Protein AF-A0A946PPI5-F1 (afdb_monomer)

Sequence (416 aa):
MLRKIHDLPIPFKLGVMLLPPMIALVMMATQSAQNKRAELIEVEKVVERVSFARLLDAVAHNFAVERGMTAGFIASGGSSNREKLTPQRIVADEKVVVLKRALQEVDTAQFGDEVVQQLQQLSKQLQQRASVRLAVDQLQPKSGAFGYYSQVNSMALKLIEQLAIGVTDSSAAKKLNALVALLWMKERAGQERGALNAVFTNGKISSEKRRAVNRYISDQEIKQEAFYSNATADQRALFLQQMDSKVVGAVLSKRSLLQKREDKIKLLWQLKDLVGYGGLTHNINKYALSGSDQYRKLAEENYQQVTDVLGRFRAIAGITSQELEWIEQIEQVIGQYHQGVQQLATALESGEKGQTPSRVVKVDDSDAIHALSKLGGLTGVDANVINLSLTAALCSCACTDAPQPASVFSCLIAPA

Secondary structure (DSSP, 8-state):
-HHHHHTS-HHHHHHHHHHHHHHHHHHHHHHHHHHHHHHHHHHHHHHHHHHHHHHHHHHHHHHHHHHHHHHHHHHTTTSSSHHHHHHHHHHHHHHHHHHHHHHHHS-GGGG-HHHHHHHHHHHHHHHTHHHHHHHHHTT-TT--HHHHHHHHHHHHHHHHHHHHHT---HHHHHHHHHHHHHHHHHHHHHHHHHHHHHHHHHS---HHHHHHHHHHHHHHHHHHHHHHHHS-HHHHHHHHHHHSSHHHHHHHHHHHHHHHHHHHHHHHHHHHHHHSTTSHHHHHHHHHHH--HHHHHHHHHHHHHHHHHHHHHHTSTT--HHHHHHHHHHHHHHHHHHHHHHHHHHHHHTT-TTS-STTS-----HHHHHHHHHHHSS-SS-TTHHHHHHHHHTTS-----------TTGGGS---

Structure (mmCIF, N/CA/C/O backbone):
data_AF-A0A946PPI5-F1
#
_entry.id   AF-A0A946PPI5-F1
#
loop_
_atom_site.group_PDB
_atom_site.id
_atom_site.type_symbol
_atom_site.label_atom_id
_atom_site.label_alt_id
_atom_site.label_comp_id
_atom_site.label_asym_id
_atom_site.label_entity_id
_atom_site.label_seq_id
_atom_site.pdbx_PDB_ins_code
_atom_site.Cartn_x
_atom_site.Cartn_y
_atom_site.Cartn_z
_atom_site.occupancy
_atom_site.B_iso_or_equiv
_atom_site.auth_seq_id
_atom_site.auth_comp_id
_atom_site.auth_asym_id
_atom_site.auth_atom_id
_atom_site.pdbx_PDB_model_num
ATOM 1 N N . MET A 1 1 ? 50.747 39.994 -47.386 1.00 53.59 1 MET A N 1
ATOM 2 C CA . MET A 1 1 ? 49.978 38.802 -47.819 1.00 53.59 1 MET A CA 1
ATOM 3 C C . MET A 1 1 ? 48.935 39.117 -48.891 1.00 53.59 1 MET A C 1
ATOM 5 O O . MET A 1 1 ? 48.939 38.427 -49.898 1.00 53.59 1 MET A O 1
ATOM 9 N N . LEU A 1 2 ? 48.130 40.181 -48.764 1.00 58.75 2 LEU A N 1
ATOM 10 C CA . LEU A 1 2 ? 47.093 40.548 -49.752 1.00 58.75 2 LEU A CA 1
ATOM 11 C C . LEU A 1 2 ? 47.613 40.791 -51.188 1.00 58.75 2 LEU A C 1
ATOM 13 O O . LEU A 1 2 ? 46.967 40.385 -52.147 1.00 58.75 2 LEU A O 1
ATOM 17 N N . ARG A 1 3 ? 48.821 41.355 -51.351 1.00 58.25 3 ARG A N 1
ATOM 18 C CA . ARG A 1 3 ? 49.438 41.605 -52.673 1.00 58.25 3 ARG A CA 1
ATOM 19 C C . ARG A 1 3 ? 49.774 40.317 -53.447 1.00 58.25 3 ARG A C 1
ATOM 21 O O . ARG A 1 3 ? 49.660 40.303 -54.658 1.00 58.25 3 ARG A O 1
ATOM 28 N N . LYS A 1 4 ? 50.089 39.216 -52.748 1.00 64.38 4 LYS A N 1
ATOM 29 C CA . LYS A 1 4 ? 50.346 37.897 -53.366 1.00 64.38 4 LYS A CA 1
ATOM 30 C C . LYS A 1 4 ? 49.066 37.185 -53.820 1.00 64.38 4 LYS A C 1
ATOM 32 O O . LYS A 1 4 ? 49.138 36.309 -54.669 1.00 64.38 4 LYS A O 1
ATOM 37 N N . ILE A 1 5 ? 47.905 37.553 -53.268 1.00 62.69 5 ILE A N 1
ATOM 38 C CA . ILE A 1 5 ? 46.603 37.006 -53.684 1.00 62.69 5 ILE A CA 1
ATOM 39 C C . ILE A 1 5 ? 46.135 37.670 -54.989 1.00 62.69 5 ILE A C 1
ATOM 41 O O . ILE A 1 5 ? 45.429 37.054 -55.783 1.00 62.69 5 ILE A O 1
ATOM 45 N N . HIS A 1 6 ? 46.569 38.908 -55.243 1.00 66.75 6 HIS A N 1
ATOM 46 C CA . HIS A 1 6 ? 46.213 39.682 -56.430 1.00 66.75 6 HIS A CA 1
ATOM 47 C C . HIS A 1 6 ? 46.815 39.132 -57.737 1.00 66.75 6 HIS A C 1
ATOM 49 O O . HIS A 1 6 ? 46.174 39.247 -58.778 1.00 66.75 6 HIS A O 1
ATOM 55 N N . ASP A 1 7 ? 47.970 38.468 -57.691 1.00 77.75 7 ASP A N 1
ATOM 56 C CA . ASP A 1 7 ? 48.658 37.975 -58.898 1.00 77.75 7 ASP A CA 1
ATOM 57 C C . ASP A 1 7 ? 48.305 36.514 -59.243 1.00 77.75 7 ASP A C 1
ATOM 59 O O . ASP A 1 7 ? 48.835 35.935 -60.189 1.00 77.75 7 ASP A O 1
ATOM 63 N N . LEU A 1 8 ? 47.385 35.903 -58.486 1.00 79.00 8 LEU A N 1
ATOM 64 C CA . LEU A 1 8 ? 46.905 34.546 -58.738 1.00 79.00 8 LEU A CA 1
ATOM 65 C C . LEU A 1 8 ? 45.884 34.522 -59.892 1.00 79.00 8 LEU A C 1
ATOM 67 O O . LEU A 1 8 ? 45.044 35.430 -59.987 1.00 79.00 8 LEU A O 1
ATOM 71 N N . PRO A 1 9 ? 45.895 33.474 -60.740 1.00 83.69 9 PRO A N 1
ATOM 72 C CA . PRO A 1 9 ? 44.884 33.294 -61.774 1.00 83.69 9 PRO A CA 1
ATOM 73 C C . PRO A 1 9 ? 43.483 33.244 -61.144 1.00 83.69 9 PRO A C 1
ATOM 75 O O . PRO A 1 9 ? 43.291 32.690 -60.059 1.00 83.69 9 PRO A O 1
ATOM 78 N N . ILE A 1 10 ? 42.496 33.825 -61.832 1.00 84.19 10 ILE A N 1
ATOM 79 C CA . ILE A 1 10 ? 41.094 33.968 -61.388 1.00 84.19 10 ILE A CA 1
ATOM 80 C C . ILE A 1 10 ? 40.509 32.716 -60.686 1.00 84.19 10 ILE A C 1
ATOM 82 O O . ILE A 1 10 ? 39.933 32.893 -59.608 1.00 84.19 10 ILE A O 1
ATOM 86 N N . PRO A 1 11 ? 40.675 31.466 -61.181 1.00 81.00 11 PRO A N 1
ATOM 87 C CA . PRO A 1 11 ? 40.136 30.279 -60.501 1.00 81.00 11 PRO A CA 1
ATOM 88 C C . PRO A 1 11 ? 40.680 30.074 -59.079 1.00 81.00 11 PRO A C 1
ATOM 90 O O . PRO A 1 11 ? 39.955 29.610 -58.202 1.00 81.00 11 PRO A O 1
ATOM 93 N N . PHE A 1 12 ? 41.929 30.464 -58.812 1.00 84.56 12 PHE A N 1
ATOM 94 C CA . PHE A 1 12 ? 42.533 30.306 -57.491 1.00 84.56 12 PHE A CA 1
ATOM 95 C C . PHE A 1 12 ? 42.012 31.353 -56.495 1.00 84.56 12 PHE A C 1
ATOM 97 O O . PHE A 1 12 ? 41.767 31.033 -55.335 1.00 84.56 12 PHE A O 1
ATOM 104 N N . LYS A 1 13 ? 41.765 32.591 -56.949 1.00 82.44 13 LYS A N 1
ATOM 105 C CA . LYS A 1 13 ? 41.130 33.638 -56.124 1.00 82.44 13 LYS A CA 1
ATOM 106 C C . LYS A 1 13 ? 39.717 33.240 -55.699 1.00 82.44 13 LYS A C 1
ATOM 108 O O . LYS A 1 13 ? 39.372 33.400 -54.530 1.00 82.44 13 LYS A O 1
ATOM 113 N N . LEU A 1 14 ? 38.932 32.686 -56.628 1.00 83.75 14 LEU A N 1
ATOM 114 C CA . LEU A 1 14 ? 37.597 32.157 -56.333 1.00 83.75 14 LEU A CA 1
ATOM 115 C C . LEU A 1 14 ? 37.669 31.009 -55.319 1.00 83.75 14 LEU A C 1
ATOM 117 O O . LEU A 1 14 ? 36.912 31.010 -54.353 1.00 83.75 14 LEU A O 1
ATOM 121 N N . GLY A 1 15 ? 38.629 30.090 -55.479 1.00 85.38 15 GLY A N 1
ATOM 122 C CA . GLY A 1 15 ? 38.870 29.003 -54.527 1.00 85.38 15 GLY A CA 1
ATOM 123 C C . GLY A 1 15 ? 39.187 29.498 -53.112 1.00 85.38 15 GLY A C 1
ATOM 124 O O . GLY A 1 15 ? 38.570 29.040 -52.156 1.00 85.38 15 GLY A O 1
ATOM 125 N N . VAL A 1 16 ? 40.085 30.480 -52.969 1.00 87.12 16 VAL A N 1
ATOM 126 C CA . VAL A 1 16 ? 40.443 31.072 -51.664 1.00 87.12 16 VAL A CA 1
ATOM 127 C C . VAL A 1 16 ? 39.255 31.794 -51.017 1.00 87.12 16 VAL A C 1
ATOM 129 O O . VAL A 1 16 ? 39.104 31.733 -49.800 1.00 87.12 16 VAL A O 1
ATOM 132 N N . MET A 1 17 ? 38.389 32.438 -51.807 1.00 86.31 17 MET A N 1
ATOM 133 C CA . MET A 1 17 ? 37.201 33.136 -51.298 1.00 86.31 17 MET A CA 1
ATOM 134 C C . MET A 1 17 ? 36.086 32.168 -50.862 1.00 86.31 17 MET A C 1
ATOM 136 O O . MET A 1 17 ? 35.366 32.457 -49.908 1.00 86.31 17 MET A O 1
ATOM 140 N N . LEU A 1 18 ? 35.971 31.003 -51.512 1.00 90.81 18 LEU A N 1
ATOM 141 C CA . LEU A 1 18 ? 35.008 29.952 -51.154 1.00 90.81 18 LEU A CA 1
ATOM 142 C C . LEU A 1 18 ? 35.474 29.038 -50.010 1.00 90.81 18 LEU A C 1
ATOM 144 O O . LEU A 1 18 ? 34.657 28.335 -49.416 1.00 90.81 18 LEU A O 1
ATOM 148 N N . LEU A 1 19 ? 36.769 29.023 -49.693 1.00 91.31 19 LEU A N 1
ATOM 149 C CA . LEU A 1 19 ? 37.346 28.093 -48.720 1.00 91.31 19 LEU A CA 1
ATOM 150 C C . LEU A 1 19 ? 36.793 28.302 -47.291 1.00 91.31 19 LEU A C 1
ATOM 152 O O . LEU A 1 19 ? 36.343 27.322 -46.694 1.00 91.31 19 LEU A O 1
ATOM 156 N N . PRO A 1 20 ? 36.729 29.535 -46.740 1.00 93.31 20 PRO A N 1
ATOM 157 C CA . PRO A 1 20 ? 36.170 29.767 -45.406 1.00 93.31 20 PRO A CA 1
ATOM 158 C C . PRO A 1 20 ? 34.701 29.331 -45.231 1.00 93.31 20 PRO A C 1
ATOM 160 O O . PRO A 1 20 ? 34.434 28.610 -44.266 1.00 93.31 20 PRO A O 1
ATOM 163 N N . PRO A 1 21 ? 33.740 29.682 -46.121 1.00 93.81 21 PRO A N 1
ATOM 164 C CA . PRO A 1 21 ? 32.362 29.210 -45.975 1.00 93.81 21 PRO A CA 1
ATOM 165 C C . PRO A 1 21 ? 32.236 27.692 -46.171 1.00 93.81 21 PRO A C 1
ATOM 167 O O . PRO A 1 21 ? 31.431 27.070 -45.483 1.00 93.81 21 PRO A O 1
ATOM 170 N N . MET A 1 22 ? 33.059 27.065 -47.022 1.00 94.81 22 MET A N 1
ATOM 171 C CA . MET A 1 22 ? 33.090 25.600 -47.154 1.00 94.81 22 MET A CA 1
ATOM 172 C C . MET A 1 22 ? 33.585 24.912 -45.876 1.00 94.81 22 MET A C 1
ATOM 174 O O . MET A 1 22 ? 32.972 23.941 -45.436 1.00 94.81 22 MET A O 1
ATOM 178 N N . ILE A 1 23 ? 34.645 25.427 -45.239 1.00 96.06 23 ILE A N 1
ATOM 179 C CA . ILE A 1 23 ? 35.109 24.922 -43.936 1.00 96.06 23 ILE A CA 1
ATOM 180 C C . ILE A 1 23 ? 34.006 25.076 -42.887 1.00 96.06 23 ILE A C 1
ATOM 182 O O . ILE A 1 23 ? 33.712 24.117 -42.176 1.00 96.06 23 ILE A O 1
ATOM 186 N N . ALA A 1 24 ? 33.366 26.247 -42.809 1.00 96.00 24 ALA A N 1
ATOM 187 C CA . ALA A 1 24 ? 32.287 26.491 -41.855 1.00 96.00 24 ALA A CA 1
ATOM 188 C C . ALA A 1 24 ? 31.123 25.500 -42.042 1.00 96.00 24 ALA A C 1
ATOM 190 O O . ALA A 1 24 ? 30.649 24.925 -41.063 1.00 96.00 24 ALA A O 1
ATOM 191 N N . LEU A 1 25 ? 30.718 25.228 -43.289 1.00 96.44 25 LEU A N 1
ATOM 192 C CA . LEU A 1 25 ? 29.686 24.234 -43.602 1.00 96.44 25 LEU A CA 1
ATOM 193 C C . LEU A 1 25 ? 30.089 22.820 -43.170 1.00 96.44 25 LEU A C 1
ATOM 195 O O . LEU A 1 25 ? 29.288 22.125 -42.547 1.00 96.44 25 LEU A O 1
ATOM 199 N N . VAL A 1 26 ? 31.327 22.399 -43.446 1.00 97.19 26 VAL A N 1
ATOM 200 C CA . VAL A 1 26 ? 31.833 21.081 -43.023 1.00 97.19 26 VAL A CA 1
ATOM 201 C C . VAL A 1 26 ? 31.881 20.975 -41.497 1.00 97.19 26 VAL A C 1
ATOM 203 O O . VAL A 1 26 ? 31.483 19.947 -40.946 1.00 97.19 26 VAL A O 1
ATOM 206 N N . MET A 1 27 ? 32.302 22.032 -40.796 1.00 97.31 27 MET A N 1
ATOM 207 C CA . MET A 1 27 ? 32.308 22.073 -39.330 1.00 97.31 27 MET A CA 1
ATOM 208 C C . MET A 1 27 ? 30.889 21.974 -38.758 1.00 97.31 27 MET A C 1
ATOM 210 O O . MET A 1 27 ? 30.652 21.154 -37.873 1.00 97.31 27 MET A O 1
ATOM 214 N N . MET A 1 28 ? 29.928 22.733 -39.296 1.00 96.75 28 MET A N 1
ATOM 215 C CA . MET A 1 28 ? 28.522 22.672 -38.873 1.00 96.75 28 MET A CA 1
ATOM 216 C C . MET A 1 28 ? 27.892 21.303 -39.153 1.00 96.75 28 MET A C 1
ATOM 218 O O . MET A 1 28 ? 27.208 20.757 -38.287 1.00 96.75 28 MET A O 1
ATOM 222 N N . ALA A 1 29 ? 28.148 20.716 -40.326 1.00 95.75 29 ALA A N 1
ATOM 223 C CA . ALA A 1 29 ? 27.665 19.382 -40.676 1.00 95.75 29 ALA A CA 1
ATOM 224 C C . ALA A 1 29 ? 28.261 18.306 -39.756 1.00 95.75 29 ALA A C 1
ATOM 226 O O . ALA A 1 29 ? 27.540 17.429 -39.283 1.00 95.75 29 ALA A O 1
ATOM 227 N N . THR A 1 30 ? 29.556 18.405 -39.439 1.00 95.81 30 THR A N 1
ATOM 228 C CA . THR A 1 30 ? 30.235 17.480 -38.519 1.00 95.81 30 THR A CA 1
ATOM 229 C C . THR A 1 30 ? 29.691 17.612 -37.098 1.00 95.81 30 THR A C 1
ATOM 231 O O . THR A 1 30 ? 29.373 16.600 -36.475 1.00 95.81 30 THR A O 1
ATOM 234 N N . GLN A 1 31 ? 29.502 18.840 -36.603 1.00 96.38 31 GLN A N 1
ATOM 235 C CA . GLN A 1 31 ? 28.895 19.090 -35.294 1.00 96.38 31 GLN A CA 1
ATOM 236 C C . GLN A 1 31 ? 27.462 18.549 -35.229 1.00 96.38 31 GLN A C 1
ATOM 238 O O . GLN A 1 31 ? 27.082 17.902 -34.255 1.00 96.38 31 GLN A O 1
ATOM 243 N N . SER A 1 32 ? 26.667 18.767 -36.279 1.00 95.25 32 SER A N 1
ATOM 244 C CA . SER A 1 32 ? 25.305 18.239 -36.378 1.00 95.25 32 SER A CA 1
ATOM 245 C C . SER A 1 32 ? 25.292 16.707 -36.373 1.00 95.25 32 SER A C 1
ATOM 247 O O . SER A 1 32 ? 24.518 16.101 -35.632 1.00 95.25 32 SER A O 1
ATOM 249 N N . ALA A 1 33 ? 26.201 16.070 -37.116 1.00 94.50 33 ALA A N 1
ATOM 250 C CA . ALA A 1 33 ? 26.339 14.618 -37.137 1.00 94.50 33 ALA A CA 1
ATOM 251 C C . ALA A 1 33 ? 26.759 14.049 -35.770 1.00 94.50 33 ALA A C 1
ATOM 253 O O . ALA A 1 33 ? 26.223 13.025 -35.346 1.00 94.50 33 ALA A O 1
ATOM 254 N N . GLN A 1 34 ? 27.677 14.708 -35.056 1.00 94.06 34 GLN A N 1
ATOM 255 C CA . GLN A 1 34 ? 28.079 14.315 -33.700 1.00 94.06 34 GLN A CA 1
ATOM 256 C C . GLN A 1 34 ? 26.929 14.463 -32.700 1.00 94.06 34 GLN A C 1
ATOM 258 O O . GLN A 1 34 ? 26.665 13.531 -31.943 1.00 94.06 34 GLN A O 1
ATOM 263 N N . ASN A 1 35 ? 26.193 15.576 -32.754 1.00 92.12 35 ASN A N 1
ATOM 264 C CA . ASN A 1 35 ? 25.019 15.800 -31.910 1.00 92.12 35 ASN A CA 1
ATOM 265 C C . ASN A 1 35 ? 23.944 14.735 -32.164 1.00 92.12 35 ASN A C 1
ATOM 267 O O . ASN A 1 35 ? 23.405 14.173 -31.215 1.00 92.12 35 ASN A O 1
ATOM 271 N N . LYS A 1 36 ? 23.678 14.397 -33.434 1.00 88.69 36 LYS A N 1
ATOM 272 C CA . LYS A 1 36 ? 22.696 13.363 -33.788 1.00 88.69 36 LYS A CA 1
ATOM 273 C C . LYS A 1 36 ? 23.130 11.970 -33.330 1.00 88.69 36 LYS A C 1
ATOM 275 O O . LYS A 1 36 ? 22.295 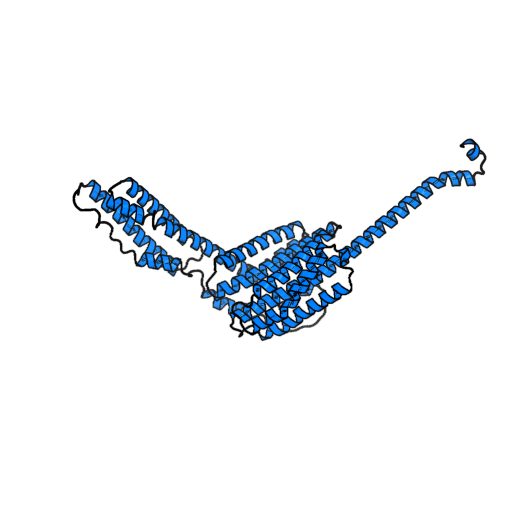11.192 -32.883 1.00 88.69 36 LYS A O 1
ATOM 280 N N . ARG A 1 37 ? 24.426 11.649 -33.405 1.00 90.06 37 ARG A N 1
ATOM 281 C CA . ARG A 1 37 ? 24.966 10.391 -32.862 1.00 90.06 37 ARG A CA 1
ATOM 282 C C . ARG A 1 37 ? 24.837 10.323 -31.343 1.00 90.06 37 ARG A C 1
ATOM 284 O O . ARG A 1 37 ? 24.421 9.291 -30.832 1.00 90.06 37 ARG A O 1
ATOM 291 N N . ALA A 1 38 ? 25.156 11.408 -30.639 1.00 86.88 38 ALA A N 1
ATOM 292 C CA . ALA A 1 38 ? 24.986 11.480 -29.190 1.00 86.88 38 ALA A CA 1
ATOM 293 C C . ALA A 1 38 ? 23.510 11.307 -28.789 1.00 86.88 38 ALA A C 1
ATOM 295 O O . ALA A 1 38 ? 23.209 10.536 -27.885 1.00 86.88 38 ALA A O 1
ATOM 296 N N . GLU A 1 39 ? 22.587 11.943 -29.516 1.00 85.19 39 GLU A N 1
ATOM 297 C CA . GLU A 1 39 ? 21.142 11.786 -29.320 1.00 85.19 39 GLU A CA 1
ATOM 298 C C . GLU A 1 39 ? 20.681 10.331 -29.525 1.00 85.19 39 GLU A C 1
ATOM 300 O O . GLU A 1 39 ? 19.916 9.814 -28.716 1.00 85.19 39 GLU A O 1
ATOM 305 N N . LEU A 1 40 ? 21.172 9.643 -30.564 1.00 86.31 40 LEU A N 1
ATOM 306 C CA . LEU A 1 40 ? 20.841 8.233 -30.813 1.00 86.31 40 LEU A CA 1
ATOM 307 C C . LEU A 1 40 ? 21.292 7.315 -29.670 1.00 86.31 40 LEU A C 1
ATOM 309 O O . LEU A 1 40 ? 20.519 6.459 -29.247 1.00 86.31 40 LEU A O 1
ATOM 313 N N . ILE A 1 41 ? 22.503 7.522 -29.148 1.00 86.06 41 ILE A N 1
ATOM 314 C CA . ILE A 1 41 ? 23.033 6.748 -28.014 1.00 86.06 41 ILE A CA 1
ATOM 315 C C . ILE A 1 41 ? 22.176 6.970 -26.760 1.00 86.06 41 ILE A C 1
ATOM 317 O O . ILE A 1 41 ? 21.883 6.028 -26.027 1.00 86.06 41 ILE A O 1
ATOM 321 N N . GLU A 1 42 ? 21.738 8.204 -26.505 1.00 83.62 42 GLU A N 1
ATOM 322 C CA . GLU A 1 42 ? 20.856 8.492 -25.370 1.00 83.62 42 GLU A CA 1
ATOM 323 C C . GLU A 1 42 ? 19.477 7.835 -25.532 1.00 83.62 42 GLU A C 1
ATOM 325 O O . GLU A 1 42 ? 18.954 7.268 -24.573 1.00 83.62 42 GLU A O 1
ATOM 330 N N . VAL A 1 43 ? 18.909 7.822 -26.743 1.00 85.25 43 VAL A N 1
ATOM 331 C CA . VAL A 1 43 ? 17.650 7.111 -27.024 1.00 85.25 43 VAL A CA 1
ATOM 332 C C . VAL A 1 43 ? 17.788 5.605 -26.781 1.00 85.25 43 VAL A C 1
ATOM 334 O O . VAL A 1 43 ? 16.898 5.008 -26.176 1.00 85.25 43 VAL A O 1
ATOM 337 N N . GLU A 1 44 ? 18.896 4.992 -27.198 1.00 85.81 44 GLU A N 1
ATOM 338 C CA . GLU A 1 44 ? 19.169 3.567 -26.972 1.00 85.81 44 GLU A CA 1
ATOM 339 C C . GLU A 1 44 ? 19.212 3.231 -25.472 1.00 85.81 44 GLU A C 1
ATOM 341 O O . GLU A 1 44 ? 18.484 2.347 -25.013 1.00 85.81 44 GLU A O 1
ATOM 346 N N . LYS A 1 45 ? 19.925 4.033 -24.670 1.00 84.69 45 LYS A N 1
ATOM 347 C CA . LYS A 1 45 ? 19.936 3.893 -23.202 1.00 84.69 45 LYS A CA 1
ATOM 348 C C . LYS A 1 45 ? 18.543 4.024 -22.585 1.00 84.69 45 LYS A C 1
ATOM 350 O O . LYS A 1 45 ? 18.214 3.315 -21.632 1.00 84.69 45 LYS A O 1
ATOM 355 N N . VAL A 1 46 ? 17.709 4.934 -23.093 1.00 87.06 46 VAL A N 1
ATOM 356 C CA . VAL A 1 46 ? 16.321 5.084 -22.624 1.00 87.06 46 VAL A CA 1
ATOM 357 C C . VAL A 1 46 ? 15.504 3.831 -22.939 1.00 87.06 46 VAL A C 1
ATOM 359 O O . VAL A 1 46 ? 14.762 3.360 -22.074 1.00 87.06 46 VAL A O 1
ATOM 362 N N . VAL A 1 47 ? 15.653 3.257 -24.135 1.00 87.94 47 VAL A N 1
ATOM 363 C CA . VAL A 1 47 ? 14.977 2.007 -24.519 1.00 87.94 47 VAL A CA 1
ATOM 364 C C . VAL A 1 47 ? 15.389 0.857 -23.603 1.00 87.94 47 VAL A C 1
ATOM 366 O O . VAL A 1 47 ? 14.521 0.108 -23.144 1.00 87.94 47 VAL A O 1
ATOM 369 N N . GLU A 1 48 ? 16.674 0.738 -23.273 1.00 88.25 48 GLU A N 1
ATOM 370 C CA . GLU A 1 48 ? 17.159 -0.283 -22.341 1.00 88.25 48 GLU A CA 1
ATOM 371 C C . GLU A 1 48 ? 16.603 -0.088 -20.927 1.00 88.25 48 GLU A C 1
ATOM 373 O O . GLU A 1 48 ? 16.054 -1.029 -20.349 1.00 88.25 48 GLU A O 1
ATOM 378 N N . ARG A 1 49 ? 16.639 1.141 -20.391 1.00 90.25 49 ARG A N 1
ATOM 379 C CA . ARG A 1 49 ? 16.057 1.477 -19.076 1.00 90.25 49 ARG A CA 1
ATOM 380 C C . ARG A 1 49 ? 14.573 1.131 -19.006 1.00 90.25 49 ARG A C 1
ATOM 382 O O . ARG A 1 49 ? 14.126 0.526 -18.033 1.00 90.25 49 ARG A O 1
ATOM 389 N N . VAL A 1 50 ? 13.805 1.481 -20.038 1.00 89.69 50 VAL A N 1
ATOM 390 C CA . VAL A 1 50 ? 12.369 1.172 -20.118 1.00 89.69 50 VAL A CA 1
ATOM 391 C C . VAL A 1 50 ? 12.138 -0.334 -20.228 1.00 89.69 50 VAL A C 1
ATOM 393 O O . VAL A 1 50 ? 11.244 -0.871 -19.572 1.00 89.69 50 VAL A O 1
ATOM 396 N N . SER A 1 51 ? 12.946 -1.039 -21.017 1.00 90.19 51 SER A N 1
ATOM 397 C CA . SER A 1 51 ? 12.858 -2.496 -21.148 1.00 90.19 51 SER A CA 1
ATOM 398 C C . SER A 1 51 ? 13.129 -3.184 -19.812 1.00 90.19 51 SER A C 1
ATOM 400 O O . SER A 1 51 ? 12.363 -4.052 -19.391 1.00 90.19 51 SER A O 1
ATOM 402 N N . PHE A 1 52 ? 14.149 -2.730 -19.088 1.00 92.69 52 PHE A N 1
ATOM 403 C CA . PHE A 1 52 ? 14.495 -3.258 -17.777 1.00 92.69 52 PHE A CA 1
ATOM 404 C C . PHE A 1 52 ? 13.436 -2.919 -16.714 1.00 92.69 52 PHE A C 1
ATOM 406 O O . PHE A 1 52 ? 13.036 -3.780 -15.927 1.00 92.69 52 PHE A O 1
ATOM 413 N N . ALA A 1 53 ? 12.875 -1.707 -16.759 1.00 93.94 53 ALA A N 1
ATOM 414 C CA . ALA A 1 53 ? 11.743 -1.314 -15.925 1.00 93.94 53 ALA A CA 1
ATOM 415 C C . ALA A 1 53 ? 10.524 -2.235 -16.110 1.00 93.94 53 ALA A C 1
ATOM 417 O O . ALA A 1 53 ? 9.866 -2.596 -15.133 1.00 93.94 53 ALA A O 1
ATOM 418 N N . ARG A 1 54 ? 10.241 -2.680 -17.342 1.00 95.19 54 ARG A N 1
ATOM 419 C CA . ARG A 1 54 ? 9.155 -3.638 -17.617 1.00 95.19 54 ARG A CA 1
ATOM 420 C C . ARG A 1 54 ? 9.409 -5.011 -16.998 1.00 95.19 54 ARG A C 1
ATOM 422 O O . ARG A 1 54 ? 8.465 -5.640 -16.524 1.00 95.19 54 ARG A O 1
ATOM 429 N N . LEU A 1 55 ? 10.657 -5.481 -16.982 1.00 96.75 55 LEU A N 1
ATOM 430 C CA . LEU A 1 55 ? 11.016 -6.743 -16.325 1.00 96.75 55 LEU A CA 1
ATOM 431 C C . LEU A 1 55 ? 10.827 -6.654 -14.807 1.00 96.75 55 LEU A C 1
ATOM 433 O O . LEU A 1 55 ? 10.285 -7.573 -14.191 1.00 96.75 55 LEU A O 1
ATOM 437 N N . LEU A 1 56 ? 11.219 -5.526 -14.214 1.00 98.00 56 LEU A N 1
ATOM 438 C CA . LEU A 1 56 ? 11.022 -5.254 -12.792 1.00 98.00 56 LEU A CA 1
ATOM 439 C C . LEU A 1 56 ? 9.534 -5.148 -12.426 1.00 98.00 56 LEU A C 1
ATOM 441 O O . LEU A 1 56 ? 9.121 -5.735 -11.426 1.00 98.00 56 LEU A O 1
ATOM 445 N N . ASP A 1 57 ? 8.708 -4.481 -13.244 1.00 98.00 57 ASP A N 1
ATOM 446 C CA . ASP A 1 57 ? 7.253 -4.450 -13.030 1.00 98.00 57 ASP A CA 1
ATOM 447 C C . ASP A 1 57 ? 6.642 -5.849 -13.155 1.00 98.00 57 ASP A C 1
ATOM 449 O O . ASP A 1 57 ? 5.801 -6.226 -12.341 1.00 98.00 57 ASP A O 1
ATOM 453 N N . ALA A 1 58 ? 7.101 -6.670 -14.105 1.00 98.06 58 ALA A N 1
ATOM 454 C CA . ALA A 1 58 ? 6.631 -8.048 -14.225 1.00 98.06 58 ALA A CA 1
ATOM 455 C C . ALA A 1 58 ? 6.913 -8.863 -12.950 1.00 98.06 58 ALA A C 1
ATOM 457 O O . ALA A 1 58 ? 6.044 -9.622 -12.512 1.00 98.06 58 ALA A O 1
ATOM 458 N N . VAL A 1 59 ? 8.082 -8.682 -12.323 1.00 98.56 59 VAL A N 1
ATOM 459 C CA . VAL A 1 59 ? 8.384 -9.277 -11.012 1.00 98.56 59 VAL A CA 1
ATOM 460 C C . VAL A 1 59 ? 7.454 -8.714 -9.936 1.00 98.56 59 VAL A C 1
ATOM 462 O O . VAL A 1 59 ? 6.764 -9.489 -9.274 1.00 98.56 59 VAL A O 1
ATOM 465 N N . ALA A 1 60 ? 7.363 -7.389 -9.791 1.00 98.50 60 ALA A N 1
ATOM 466 C CA . ALA A 1 60 ? 6.535 -6.752 -8.764 1.00 98.50 60 ALA A CA 1
ATOM 467 C C . ALA A 1 60 ? 5.050 -7.147 -8.871 1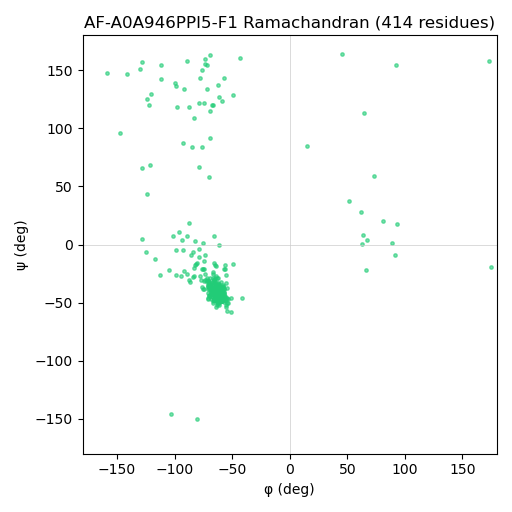.00 98.50 60 ALA A C 1
ATOM 469 O O . ALA A 1 60 ? 4.402 -7.464 -7.874 1.00 98.50 60 ALA A O 1
ATOM 470 N N . HIS A 1 61 ? 4.501 -7.174 -10.085 1.00 97.69 61 HIS A N 1
ATOM 471 C CA . HIS A 1 61 ? 3.121 -7.563 -10.341 1.00 97.69 61 HIS A CA 1
ATOM 472 C C . HIS A 1 61 ? 2.863 -9.020 -9.948 1.00 97.69 61 HIS A C 1
ATOM 474 O O . HIS A 1 61 ? 1.950 -9.289 -9.169 1.00 97.69 61 HIS A O 1
ATOM 480 N N . ASN A 1 62 ? 3.681 -9.963 -10.421 1.00 98.31 62 ASN A N 1
ATOM 481 C CA . ASN A 1 62 ? 3.446 -11.382 -10.149 1.00 98.31 62 ASN A CA 1
ATOM 482 C C . ASN A 1 62 ? 3.657 -11.742 -8.673 1.00 98.31 62 ASN A C 1
ATOM 484 O O . ASN A 1 62 ? 2.909 -12.554 -8.130 1.00 98.31 62 ASN A O 1
ATOM 488 N N . PHE A 1 63 ? 4.594 -11.080 -7.991 1.00 98.38 63 PHE A N 1
ATOM 489 C CA . PHE A 1 63 ? 4.766 -11.222 -6.544 1.00 98.38 63 PHE A CA 1
ATOM 490 C C . PHE A 1 63 ? 3.621 -10.546 -5.764 1.00 98.38 63 PHE A C 1
ATOM 492 O O . PHE A 1 63 ? 3.219 -11.048 -4.713 1.00 98.38 63 PHE A O 1
ATOM 499 N N . ALA A 1 64 ? 3.009 -9.470 -6.280 1.00 97.31 64 ALA A N 1
ATOM 500 C CA . ALA A 1 64 ? 1.784 -8.898 -5.706 1.00 97.31 64 ALA A CA 1
ATOM 501 C C . ALA A 1 64 ? 0.577 -9.848 -5.818 1.00 97.31 64 ALA A C 1
ATOM 503 O O . ALA A 1 64 ? -0.223 -9.937 -4.878 1.00 97.31 64 ALA A O 1
ATOM 504 N N . VAL A 1 65 ? 0.442 -10.551 -6.948 1.00 95.88 65 VAL A N 1
ATOM 505 C CA . VAL A 1 65 ? -0.612 -11.554 -7.162 1.00 95.88 65 VAL A CA 1
ATOM 506 C C . VAL A 1 65 ? -0.393 -12.751 -6.235 1.00 95.88 65 VAL A C 1
ATOM 508 O O . VAL A 1 65 ? -1.302 -13.110 -5.481 1.00 95.88 65 VAL A O 1
ATOM 511 N N . GLU A 1 66 ? 0.829 -13.293 -6.188 1.00 96.62 66 GLU A N 1
ATOM 512 C CA . GLU A 1 66 ? 1.186 -14.395 -5.286 1.00 96.62 66 GLU A CA 1
ATOM 513 C C . GLU A 1 66 ? 0.964 -14.025 -3.812 1.00 96.62 66 GLU A C 1
ATOM 515 O O . GLU A 1 66 ? 0.413 -14.825 -3.053 1.00 96.62 66 GLU A O 1
ATOM 520 N N . ARG A 1 67 ? 1.296 -12.791 -3.403 1.00 95.56 67 ARG A N 1
ATOM 521 C CA . ARG A 1 67 ? 0.992 -12.266 -2.060 1.00 95.56 67 ARG A CA 1
ATOM 522 C C . ARG A 1 67 ? -0.498 -12.320 -1.749 1.00 95.56 67 ARG A C 1
ATOM 524 O O . ARG A 1 67 ? -0.873 -12.706 -0.643 1.00 95.56 67 ARG A O 1
ATOM 531 N N . GLY A 1 68 ? -1.340 -11.905 -2.697 1.00 91.69 68 GLY A N 1
ATOM 532 C CA . GLY A 1 68 ? -2.794 -11.911 -2.542 1.00 91.69 68 GLY A CA 1
ATOM 533 C C . GLY A 1 68 ? -3.343 -13.324 -2.346 1.00 91.69 68 GLY A C 1
ATOM 534 O O . GLY A 1 68 ? -4.064 -13.572 -1.379 1.00 91.69 68 GLY A O 1
ATOM 535 N N . MET A 1 69 ? -2.940 -14.257 -3.211 1.00 92.44 69 MET A N 1
ATOM 536 C CA . MET A 1 69 ? -3.346 -15.665 -3.123 1.00 92.44 69 MET A CA 1
ATOM 537 C C . MET A 1 69 ? -2.819 -16.333 -1.849 1.00 92.44 69 MET A C 1
ATOM 539 O O . MET A 1 69 ? -3.568 -17.024 -1.164 1.00 92.44 69 MET A O 1
ATOM 543 N N . THR A 1 70 ? -1.566 -16.056 -1.477 1.00 93.31 70 THR A N 1
ATOM 544 C CA . THR A 1 70 ? -0.949 -16.530 -0.230 1.00 93.31 70 THR A CA 1
ATOM 545 C C . THR A 1 70 ? -1.722 -16.045 0.994 1.00 93.31 70 THR A C 1
ATOM 547 O O . THR A 1 70 ? -1.996 -16.826 1.902 1.00 93.31 70 THR A O 1
ATOM 550 N N . ALA A 1 71 ? -2.107 -14.766 1.029 1.00 88.94 71 ALA A N 1
ATOM 551 C CA . ALA A 1 71 ? -2.879 -14.216 2.138 1.00 88.94 71 ALA A CA 1
ATOM 552 C C . ALA A 1 71 ? -4.248 -14.901 2.273 1.00 88.94 71 ALA A C 1
ATOM 554 O O . ALA A 1 71 ? -4.653 -15.223 3.388 1.00 88.94 71 ALA A O 1
ATOM 555 N N . GLY A 1 72 ? -4.936 -15.166 1.157 1.00 86.06 72 GLY A N 1
ATOM 556 C CA . GLY A 1 72 ? -6.199 -15.909 1.166 1.00 86.06 72 GLY A CA 1
ATOM 557 C C . GLY A 1 72 ? -6.033 -17.381 1.564 1.00 86.06 72 GLY A C 1
ATOM 558 O O . GLY A 1 72 ? -6.835 -17.905 2.334 1.00 86.06 72 GLY A O 1
ATOM 559 N N . PHE A 1 73 ? -4.968 -18.040 1.102 1.00 89.38 73 PHE A N 1
ATOM 560 C CA . PHE A 1 73 ? -4.630 -19.411 1.496 1.00 89.38 73 PHE A CA 1
ATOM 561 C C . PHE A 1 73 ? -4.394 -19.522 3.010 1.00 89.38 73 PHE A C 1
ATOM 563 O O . PHE A 1 73 ? -5.017 -20.351 3.667 1.00 89.38 73 PHE A O 1
ATOM 570 N N . ILE A 1 74 ? -3.591 -18.624 3.592 1.00 88.75 74 ILE A N 1
ATOM 571 C CA . ILE A 1 74 ? -3.344 -18.592 5.044 1.00 88.75 74 ILE A CA 1
ATOM 572 C C . ILE A 1 74 ? -4.631 -18.282 5.819 1.00 88.75 74 ILE A C 1
ATOM 574 O O . ILE A 1 74 ? -4.940 -18.968 6.789 1.00 88.75 74 ILE A O 1
ATOM 578 N N . ALA A 1 75 ? -5.394 -17.268 5.398 1.00 82.81 75 ALA A N 1
ATOM 579 C CA . ALA A 1 75 ? -6.613 -16.853 6.097 1.00 82.81 75 ALA A CA 1
ATOM 580 C C . ALA A 1 75 ? -7.697 -17.944 6.116 1.00 82.81 75 ALA A C 1
ATOM 582 O O . ALA A 1 75 ? -8.485 -18.005 7.052 1.00 82.81 75 ALA A O 1
ATOM 583 N N . SER A 1 76 ? -7.716 -18.814 5.105 1.00 84.75 76 SER A N 1
ATOM 584 C CA . SER A 1 76 ? -8.654 -19.937 4.996 1.00 84.75 76 SER A CA 1
ATOM 585 C C . SER A 1 76 ? -8.159 -21.231 5.659 1.00 84.75 76 SER A C 1
ATOM 587 O O . SER A 1 76 ? -8.770 -22.284 5.471 1.00 84.75 76 SER A O 1
ATOM 589 N N . GLY A 1 77 ? -7.033 -21.196 6.383 1.00 86.44 77 GLY A N 1
ATOM 590 C CA . GLY A 1 77 ? -6.434 -22.399 6.970 1.00 86.44 77 GLY A CA 1
ATOM 591 C C . GLY A 1 77 ? -6.005 -23.430 5.920 1.00 86.44 77 GLY A C 1
ATOM 592 O O . GLY A 1 77 ? -6.014 -24.626 6.186 1.00 86.44 77 GLY A O 1
ATOM 593 N N . GLY A 1 78 ? -5.676 -22.975 4.709 1.00 86.38 78 GLY A N 1
ATOM 594 C CA . GLY A 1 78 ? -5.230 -23.808 3.596 1.00 86.38 78 GLY A CA 1
ATOM 595 C C . GLY A 1 78 ? -6.331 -24.371 2.691 1.00 86.38 78 GLY A C 1
ATOM 596 O O . GLY A 1 78 ? -6.014 -25.091 1.745 1.00 86.38 78 GLY A O 1
ATOM 597 N N . SER A 1 79 ? -7.602 -24.046 2.946 1.00 83.69 79 SER A N 1
ATOM 598 C CA . SER A 1 79 ? -8.746 -24.573 2.183 1.00 83.69 79 SER A CA 1
ATOM 599 C C . SER A 1 79 ? -9.036 -23.822 0.876 1.00 83.69 79 SER A C 1
ATOM 601 O O . SER A 1 79 ? -9.553 -24.411 -0.068 1.00 83.69 79 SER A O 1
ATOM 603 N N . SER A 1 80 ? -8.680 -22.538 0.779 1.00 80.62 80 SER A N 1
ATOM 604 C CA . SER A 1 80 ? -8.931 -21.692 -0.394 1.00 80.62 80 SER A CA 1
ATOM 605 C C . SER A 1 80 ? -7.636 -21.313 -1.114 1.00 80.62 80 SER A C 1
ATOM 607 O O . SER A 1 80 ? -6.570 -21.243 -0.511 1.00 80.62 80 SER A O 1
ATOM 609 N N . ASN A 1 81 ? -7.719 -21.024 -2.416 1.00 82.38 81 ASN A N 1
ATOM 610 C CA . ASN A 1 81 ? -6.614 -20.589 -3.285 1.00 82.38 81 ASN A CA 1
ATOM 611 C C . ASN A 1 81 ? -5.458 -21.580 -3.488 1.00 82.38 81 ASN A C 1
ATOM 613 O O . ASN A 1 81 ? -4.548 -21.252 -4.245 1.00 82.38 81 ASN A O 1
ATOM 617 N N . ARG A 1 82 ? -5.475 -22.782 -2.896 1.00 85.81 82 ARG A N 1
ATOM 618 C CA . ARG A 1 82 ? -4.411 -23.784 -3.093 1.00 85.81 82 ARG A CA 1
ATOM 619 C C . ARG A 1 82 ? -4.193 -24.112 -4.574 1.00 85.81 82 ARG A C 1
ATOM 621 O O . ARG A 1 82 ? -3.063 -24.065 -5.049 1.00 85.81 82 ARG A O 1
ATOM 628 N N . GLU A 1 83 ? -5.276 -24.368 -5.303 1.00 88.44 83 GLU A N 1
ATOM 629 C CA . GLU A 1 83 ? -5.243 -24.699 -6.735 1.00 88.44 83 GLU A CA 1
ATOM 630 C C . GLU A 1 83 ? -4.764 -23.532 -7.610 1.00 88.44 83 GLU A C 1
ATOM 632 O O . GLU A 1 83 ? -4.136 -23.757 -8.639 1.00 88.44 83 GLU A O 1
ATOM 637 N N . LYS A 1 84 ? -4.994 -22.283 -7.179 1.00 90.88 84 LYS A N 1
ATOM 638 C CA . LYS A 1 84 ? -4.541 -21.069 -7.884 1.00 90.88 84 LYS A CA 1
ATOM 639 C C . LYS A 1 84 ? -3.096 -20.686 -7.545 1.00 90.88 84 LYS A C 1
ATOM 641 O O . LYS A 1 84 ? -2.402 -20.090 -8.366 1.00 90.88 84 LYS A O 1
ATOM 646 N N . LEU A 1 85 ? -2.625 -21.038 -6.346 1.00 93.19 85 LEU A N 1
ATOM 647 C CA . LEU A 1 85 ? -1.314 -20.636 -5.839 1.00 93.19 85 LEU A CA 1
ATOM 648 C C . LEU A 1 85 ? -0.170 -21.340 -6.575 1.00 93.19 85 LEU A C 1
ATOM 650 O O . LEU A 1 85 ? 0.823 -20.695 -6.901 1.00 93.19 85 LEU A O 1
ATOM 654 N N . THR A 1 86 ? -0.302 -22.637 -6.866 1.00 92.00 86 THR A N 1
ATOM 655 C CA . THR A 1 86 ? 0.746 -23.396 -7.569 1.00 92.00 86 THR A CA 1
ATOM 656 C C . THR A 1 86 ? 1.009 -22.857 -8.983 1.00 92.00 86 THR A C 1
ATOM 658 O O . THR A 1 86 ? 2.167 -22.545 -9.266 1.00 92.00 86 THR A O 1
ATOM 661 N N . PRO A 1 87 ? -0.007 -22.640 -9.846 1.00 96.69 87 PRO A N 1
ATOM 662 C CA . PRO A 1 87 ? 0.197 -21.979 -11.134 1.00 96.69 87 PRO A CA 1
ATOM 663 C C . PRO A 1 87 ? 0.824 -20.589 -10.996 1.00 96.69 87 PRO A C 1
ATOM 665 O O . PRO A 1 87 ? 1.785 -20.273 -11.694 1.00 96.69 87 PRO A O 1
ATOM 668 N N . GLN A 1 88 ? 0.353 -19.771 -10.049 1.00 97.88 88 GLN A N 1
ATOM 669 C CA . GLN A 1 88 ? 0.892 -18.422 -9.865 1.00 97.88 88 GLN A CA 1
ATOM 670 C C . GLN A 1 88 ? 2.374 -18.423 -9.464 1.00 97.88 88 GLN A C 1
ATOM 672 O O . GLN A 1 88 ? 3.131 -17.557 -9.905 1.00 97.88 88 GLN A O 1
ATOM 677 N N . ARG A 1 89 ? 2.810 -19.395 -8.653 1.00 97.94 89 ARG A N 1
ATOM 678 C CA . ARG A 1 89 ? 4.220 -19.548 -8.260 1.00 97.94 89 ARG A CA 1
ATOM 679 C C . ARG A 1 89 ? 5.127 -19.794 -9.460 1.00 97.94 89 ARG A C 1
ATOM 681 O O . ARG A 1 89 ? 6.204 -19.202 -9.514 1.00 97.94 89 ARG A O 1
ATOM 688 N N . ILE A 1 90 ? 4.668 -20.612 -10.411 1.00 98.00 90 ILE A N 1
ATOM 689 C CA . ILE A 1 90 ? 5.376 -20.895 -11.666 1.00 98.00 90 ILE A CA 1
ATOM 690 C C . ILE A 1 90 ? 5.521 -19.604 -12.473 1.00 98.00 90 ILE A C 1
ATOM 692 O O . ILE A 1 90 ? 6.635 -19.234 -12.836 1.00 98.00 90 ILE A O 1
ATOM 696 N N . VAL A 1 91 ? 4.429 -18.853 -12.655 1.00 98.31 91 VAL A N 1
ATOM 697 C CA . VAL A 1 91 ? 4.462 -17.572 -13.382 1.00 98.31 91 VAL A CA 1
ATOM 698 C C . VAL A 1 91 ? 5.421 -16.577 -12.716 1.00 98.31 91 VAL A C 1
ATOM 700 O O . VAL A 1 91 ? 6.186 -15.895 -13.401 1.00 98.31 91 VAL A O 1
ATOM 703 N N . ALA A 1 92 ? 5.421 -16.491 -11.383 1.00 98.19 92 ALA A N 1
ATOM 704 C CA . ALA A 1 92 ? 6.343 -15.631 -10.647 1.00 98.19 92 ALA A CA 1
ATOM 705 C C . ALA A 1 92 ? 7.810 -16.068 -10.818 1.00 98.19 92 ALA A C 1
ATOM 707 O O . ALA A 1 92 ? 8.677 -15.219 -11.043 1.00 98.19 92 ALA A O 1
ATOM 708 N N . ASP A 1 93 ? 8.092 -17.373 -10.770 1.00 98.56 93 ASP A N 1
ATOM 709 C CA . ASP A 1 93 ? 9.437 -17.917 -10.984 1.00 98.56 93 ASP A CA 1
ATOM 710 C C . ASP A 1 93 ? 9.946 -17.652 -12.403 1.00 98.56 93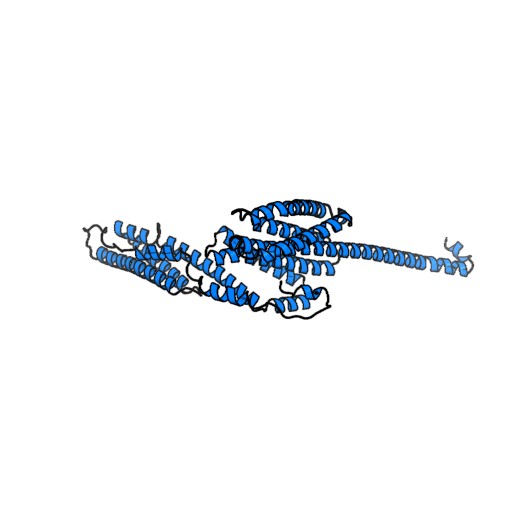 ASP A C 1
ATOM 712 O O . ASP A 1 93 ? 11.100 -17.253 -12.575 1.00 98.56 93 ASP A O 1
ATOM 716 N N . GLU A 1 94 ? 9.089 -17.780 -13.417 1.00 98.44 94 GLU A N 1
ATOM 717 C CA . GLU A 1 94 ? 9.431 -17.429 -14.796 1.00 98.44 94 GLU A CA 1
ATOM 718 C C . GLU A 1 94 ? 9.885 -15.972 -14.911 1.00 98.44 94 GLU A C 1
ATOM 720 O O . GLU A 1 94 ? 10.887 -15.693 -15.571 1.00 98.44 94 GLU A O 1
ATOM 725 N N . LYS A 1 95 ? 9.207 -15.027 -14.243 1.00 98.38 95 LYS A N 1
ATOM 726 C CA . LYS A 1 95 ? 9.605 -13.607 -14.308 1.00 98.38 95 LYS A CA 1
ATOM 727 C C . LYS A 1 95 ? 10.959 -13.365 -13.650 1.00 98.38 95 LYS A C 1
ATOM 729 O O . LYS A 1 95 ? 11.739 -12.559 -14.154 1.00 98.38 95 LYS A O 1
ATOM 734 N N . VAL A 1 96 ? 11.277 -14.100 -12.584 1.00 98.19 96 VAL A N 1
ATOM 735 C CA . VAL A 1 96 ? 12.609 -14.067 -11.960 1.00 98.19 96 VAL A CA 1
ATOM 736 C C . VAL A 1 96 ? 13.676 -14.615 -12.907 1.00 98.19 96 VAL A C 1
ATOM 738 O O . VAL A 1 96 ? 14.753 -14.030 -13.008 1.00 98.19 96 VAL A O 1
ATOM 741 N N . VAL A 1 97 ? 13.392 -15.708 -13.622 1.00 97.75 97 VAL A N 1
ATOM 742 C CA . VAL A 1 97 ? 14.320 -16.284 -14.610 1.00 97.75 97 VAL A CA 1
ATOM 743 C C . VAL A 1 97 ? 14.571 -15.311 -15.761 1.00 97.75 97 VAL A C 1
ATOM 745 O O . VAL A 1 97 ? 15.726 -15.096 -16.125 1.00 97.75 97 VAL A O 1
ATOM 748 N N . VAL A 1 98 ? 13.520 -14.685 -16.299 1.00 97.12 98 VAL A N 1
ATOM 749 C CA . VAL A 1 98 ? 13.646 -13.692 -17.377 1.00 97.12 98 VAL A CA 1
ATOM 750 C C . VAL A 1 98 ? 14.455 -12.477 -16.915 1.00 97.12 98 VAL A C 1
ATOM 752 O O . VAL A 1 98 ? 15.378 -12.071 -17.617 1.00 97.12 98 VAL A O 1
ATOM 755 N N . LEU A 1 99 ? 14.185 -11.939 -15.719 1.00 96.06 99 LEU A N 1
ATOM 756 C CA . LEU A 1 99 ? 14.975 -10.838 -15.153 1.00 96.06 99 LEU A CA 1
ATOM 757 C C . LEU A 1 99 ? 16.450 -11.233 -14.982 1.00 96.06 99 LEU A C 1
ATOM 759 O O . LEU A 1 99 ? 17.343 -10.469 -15.339 1.00 96.06 99 LEU A O 1
ATOM 763 N N . LYS A 1 100 ? 16.715 -12.439 -14.464 1.00 95.19 100 LYS A N 1
ATOM 764 C CA . LYS A 1 100 ? 18.080 -12.941 -14.274 1.00 95.19 100 LYS A CA 1
ATOM 765 C C . LYS A 1 100 ? 18.831 -13.081 -15.599 1.00 95.19 100 LYS A C 1
ATOM 767 O O . LYS A 1 100 ? 20.019 -12.786 -15.627 1.00 95.19 100 LYS A O 1
ATOM 772 N N . ARG A 1 101 ? 18.164 -13.519 -16.670 1.00 94.44 101 ARG A N 1
ATOM 773 C CA . ARG A 1 101 ? 18.771 -13.607 -18.006 1.00 94.44 101 ARG A CA 1
ATOM 774 C C . ARG A 1 101 ? 19.125 -12.222 -18.545 1.00 94.44 101 ARG A C 1
ATOM 776 O O . ARG A 1 101 ? 20.259 -12.016 -18.949 1.00 94.44 101 ARG A O 1
ATOM 783 N N . ALA A 1 102 ? 18.210 -11.258 -18.452 1.00 91.44 102 ALA A N 1
ATOM 784 C CA . ALA A 1 102 ? 18.480 -9.888 -18.893 1.00 91.44 102 ALA A CA 1
ATOM 785 C C . ALA A 1 102 ? 19.671 -9.254 -18.150 1.00 91.44 102 ALA A C 1
ATOM 787 O O . ALA A 1 102 ? 20.488 -8.569 -18.753 1.00 91.44 102 ALA A O 1
ATOM 788 N N . LEU A 1 103 ? 19.820 -9.545 -16.853 1.00 90.25 103 LEU A N 1
ATOM 789 C CA . LEU A 1 103 ? 20.974 -9.122 -16.049 1.00 90.25 103 LEU A CA 1
ATOM 790 C C . LEU A 1 103 ? 22.319 -9.719 -16.497 1.00 90.25 103 LEU A C 1
ATOM 792 O O . LEU A 1 103 ? 23.358 -9.216 -16.085 1.00 90.25 103 LEU A O 1
ATOM 796 N N . GLN A 1 104 ? 22.313 -10.806 -17.271 1.00 88.94 104 GLN A N 1
ATOM 797 C CA . GLN A 1 104 ? 23.524 -11.420 -17.827 1.00 88.94 104 GLN A CA 1
ATOM 798 C C . GLN A 1 104 ? 23.866 -10.880 -19.221 1.00 88.94 104 GLN A C 1
ATOM 800 O O . GLN A 1 104 ? 25.014 -10.984 -19.639 1.00 88.94 104 GLN A O 1
ATOM 805 N N . GLU A 1 105 ? 22.876 -10.345 -19.936 1.00 86.88 105 GLU A N 1
ATOM 806 C CA . GLU A 1 105 ? 23.005 -9.877 -21.321 1.00 86.88 105 GLU A CA 1
ATOM 807 C C . GLU A 1 105 ? 23.297 -8.372 -21.410 1.00 86.88 105 GLU A C 1
ATOM 809 O O . GLU A 1 105 ? 23.923 -7.928 -22.368 1.00 86.88 105 GLU A O 1
ATOM 814 N N . VAL A 1 106 ? 22.866 -7.590 -20.416 1.00 81.44 106 VAL A N 1
ATOM 815 C CA . VAL A 1 106 ? 23.026 -6.131 -20.386 1.00 81.44 106 VAL A CA 1
ATOM 816 C C . VAL A 1 106 ? 24.223 -5.737 -19.524 1.00 81.44 106 VAL A C 1
ATOM 818 O O . VAL A 1 106 ? 24.367 -6.215 -18.396 1.00 81.44 106 VAL A O 1
ATOM 821 N N . ASP A 1 107 ? 25.040 -4.795 -20.004 1.00 84.31 107 ASP A N 1
ATOM 822 C CA . ASP A 1 107 ? 26.038 -4.132 -19.164 1.00 84.31 107 ASP A CA 1
ATOM 823 C C . ASP A 1 107 ? 25.336 -3.234 -18.138 1.00 84.31 107 ASP A C 1
ATOM 825 O O . ASP A 1 107 ? 25.016 -2.076 -18.396 1.00 84.31 107 ASP A O 1
ATOM 829 N N . THR A 1 108 ? 25.054 -3.781 -16.956 1.00 83.50 108 THR A N 1
ATOM 830 C CA . THR A 1 108 ? 24.358 -3.044 -15.890 1.00 83.50 108 THR A CA 1
ATOM 831 C C . THR A 1 108 ? 25.158 -1.869 -15.324 1.00 83.50 108 THR A C 1
ATOM 833 O O . THR A 1 108 ? 24.557 -1.004 -14.684 1.00 83.50 108 THR A O 1
ATOM 836 N N . ALA A 1 109 ? 26.474 -1.791 -15.570 1.00 85.44 109 ALA A N 1
ATOM 837 C CA . ALA A 1 109 ? 27.302 -0.687 -15.086 1.00 85.44 109 ALA A CA 1
ATOM 838 C C . ALA A 1 109 ? 26.858 0.656 -15.683 1.00 85.44 109 ALA A C 1
ATOM 840 O O . ALA A 1 109 ? 26.942 1.692 -15.023 1.00 85.44 109 ALA A O 1
ATOM 841 N N . GLN A 1 110 ? 26.280 0.641 -16.889 1.00 85.06 110 GLN A N 1
ATOM 842 C CA . GLN A 1 110 ? 25.755 1.843 -17.538 1.00 85.06 110 GLN A CA 1
ATOM 843 C C . GLN A 1 110 ? 24.568 2.485 -16.793 1.00 85.06 110 GLN A C 1
ATOM 845 O O . GLN A 1 110 ? 24.229 3.645 -17.042 1.00 85.06 110 GLN A O 1
ATOM 850 N N . PHE A 1 111 ? 23.910 1.747 -15.889 1.00 86.44 111 PHE A N 1
ATOM 851 C CA . PHE A 1 111 ? 22.808 2.266 -15.077 1.00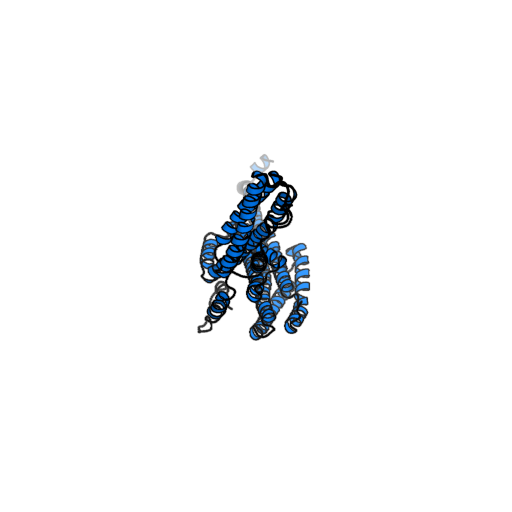 86.44 111 PHE A CA 1
ATOM 852 C C . PHE A 1 111 ? 23.282 2.977 -13.802 1.00 86.44 111 PHE A C 1
ATOM 854 O O . PHE A 1 111 ? 22.475 3.645 -13.155 1.00 86.44 111 PHE A O 1
ATOM 861 N N . GLY A 1 112 ? 24.575 2.884 -13.476 1.00 88.94 112 GLY A N 1
ATOM 862 C CA . GLY A 1 112 ? 25.190 3.478 -12.293 1.00 88.94 112 GLY A CA 1
ATOM 863 C C . GLY A 1 112 ? 25.235 2.539 -11.084 1.00 88.94 112 GLY A C 1
ATOM 864 O O . GLY A 1 112 ? 24.414 1.630 -10.930 1.00 88.94 112 GLY A O 1
ATOM 865 N N . ASP A 1 113 ? 26.199 2.792 -10.198 1.00 90.25 113 ASP A N 1
ATOM 866 C CA . ASP A 1 113 ? 26.526 1.916 -9.065 1.00 90.25 113 ASP A CA 1
ATOM 867 C C . ASP A 1 113 ? 25.344 1.679 -8.116 1.00 90.25 113 ASP A C 1
ATOM 869 O O . ASP A 1 113 ? 25.161 0.568 -7.614 1.00 90.25 113 ASP A O 1
ATOM 873 N N . GLU A 1 114 ? 24.502 2.694 -7.896 1.00 91.12 114 GLU A N 1
ATOM 874 C CA . GLU A 1 114 ? 23.321 2.571 -7.035 1.00 91.12 114 GLU A CA 1
ATOM 875 C C . GLU A 1 114 ? 22.330 1.527 -7.575 1.00 91.12 114 GLU A C 1
ATOM 877 O O . GLU A 1 114 ? 21.838 0.684 -6.819 1.00 91.12 114 GLU A O 1
ATOM 882 N N . VAL A 1 115 ? 22.073 1.531 -8.888 1.00 92.44 115 VAL A N 1
ATOM 883 C CA . VAL A 1 115 ? 21.175 0.561 -9.532 1.00 92.44 115 VAL A CA 1
ATOM 884 C C . VAL A 1 115 ? 21.758 -0.846 -9.421 1.00 92.44 115 VAL A C 1
ATOM 886 O O . VAL A 1 115 ? 21.046 -1.778 -9.044 1.00 92.44 115 VAL A O 1
ATOM 889 N N . VAL A 1 116 ? 23.061 -1.007 -9.667 1.00 92.62 116 VAL A N 1
ATOM 890 C CA . VAL A 1 116 ? 23.754 -2.301 -9.550 1.00 92.62 116 VAL A CA 1
ATOM 891 C C . VAL A 1 116 ? 23.650 -2.859 -8.127 1.00 92.62 116 VAL A C 1
ATOM 893 O O . VAL A 1 116 ? 23.294 -4.027 -7.941 1.00 92.62 116 VAL A O 1
ATOM 896 N N . GLN A 1 117 ? 23.888 -2.032 -7.106 1.00 94.25 117 GLN A N 1
ATOM 897 C CA . GLN A 1 117 ? 23.762 -2.447 -5.706 1.00 94.25 117 GLN A CA 1
ATOM 898 C C . GLN A 1 117 ? 22.327 -2.862 -5.355 1.00 94.25 117 GLN A C 1
ATOM 900 O O . GLN A 1 117 ? 22.112 -3.910 -4.736 1.00 94.25 117 GLN A O 1
ATOM 905 N N . GLN A 1 118 ? 21.327 -2.084 -5.774 1.00 95.62 118 GLN A N 1
ATOM 906 C CA . GLN A 1 118 ? 19.920 -2.412 -5.532 1.00 95.62 118 GLN A CA 1
ATOM 907 C C . GLN A 1 118 ? 19.493 -3.700 -6.259 1.00 95.62 118 GLN A C 1
ATOM 909 O O . GLN A 1 118 ? 18.724 -4.492 -5.705 1.00 95.62 118 GLN A O 1
ATOM 914 N N . LEU A 1 119 ? 20.036 -3.979 -7.449 1.00 95.50 119 LEU A N 1
ATOM 915 C CA . LEU A 1 119 ? 19.792 -5.232 -8.172 1.00 95.50 119 LEU A CA 1
ATOM 916 C C . LEU A 1 119 ? 20.363 -6.447 -7.446 1.00 95.50 119 LEU A C 1
ATOM 918 O O . LEU A 1 119 ? 19.698 -7.482 -7.352 1.00 95.50 119 LEU A O 1
ATOM 922 N N . GLN A 1 120 ? 21.564 -6.325 -6.882 1.00 94.81 120 GLN A N 1
ATOM 923 C CA . GLN A 1 120 ? 22.157 -7.382 -6.062 1.00 94.81 120 GLN A CA 1
ATOM 924 C C . GLN A 1 120 ? 21.307 -7.666 -4.816 1.00 94.81 120 GLN A C 1
ATOM 926 O O . GLN A 1 120 ? 21.053 -8.830 -4.488 1.00 94.81 120 GLN A O 1
ATOM 931 N N . GLN A 1 121 ? 20.804 -6.619 -4.153 1.00 97.56 121 GLN A N 1
ATOM 932 C CA . GLN A 1 121 ? 19.900 -6.762 -3.008 1.00 97.56 121 GLN A CA 1
ATOM 933 C C . GLN A 1 121 ? 18.581 -7.443 -3.397 1.00 97.56 121 GLN A C 1
ATOM 935 O O . GLN A 1 121 ? 18.158 -8.380 -2.714 1.00 97.56 121 GLN A O 1
ATOM 940 N N . LEU A 1 122 ? 17.961 -7.034 -4.510 1.00 98.06 122 LEU A N 1
ATOM 941 C CA . LEU A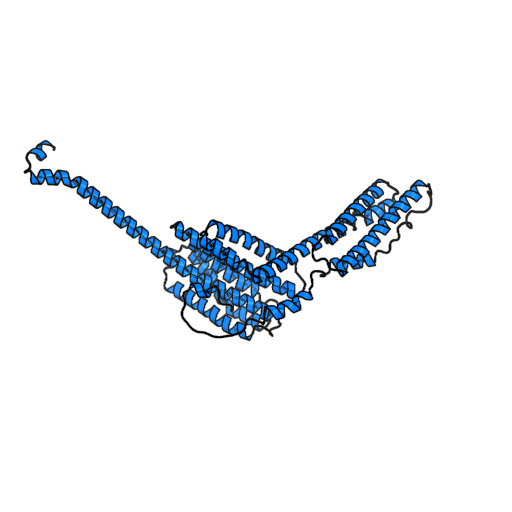 1 122 ? 16.744 -7.665 -5.025 1.00 98.06 122 LEU A CA 1
ATOM 942 C C . LEU A 1 122 ? 16.985 -9.144 -5.359 1.00 98.06 122 LEU A C 1
ATOM 944 O O . LEU A 1 122 ? 16.198 -10.000 -4.957 1.00 98.06 122 LEU A O 1
ATOM 948 N N . SER A 1 123 ? 18.092 -9.468 -6.030 1.00 96.62 123 SER A N 1
ATOM 949 C CA . SER A 1 123 ? 18.468 -10.848 -6.360 1.00 96.62 123 SER A CA 1
ATOM 950 C C . SER A 1 123 ? 18.598 -11.718 -5.104 1.00 96.62 123 SER A C 1
ATOM 952 O O . SER A 1 123 ? 18.024 -12.809 -5.038 1.00 96.62 123 SER A O 1
ATOM 954 N N . LYS A 1 124 ? 19.256 -11.206 -4.054 1.00 97.19 124 LYS A N 1
ATOM 955 C CA . LYS A 1 124 ? 19.359 -11.882 -2.751 1.00 97.19 124 LYS A CA 1
ATOM 956 C C . LYS A 1 124 ? 17.988 -12.082 -2.097 1.00 97.19 124 LYS A C 1
ATOM 958 O O . LYS A 1 124 ? 17.716 -13.154 -1.560 1.00 97.19 124 LYS A O 1
ATOM 963 N N . GLN A 1 125 ? 17.104 -11.088 -2.167 1.00 98.06 125 GLN A N 1
ATOM 964 C CA . GLN A 1 125 ? 15.747 -11.200 -1.627 1.00 98.06 125 GLN A CA 1
ATOM 965 C C . GLN A 1 125 ? 14.918 -12.254 -2.383 1.00 98.06 125 GLN A C 1
ATOM 967 O O . GLN A 1 125 ? 14.209 -13.057 -1.774 1.00 98.06 125 GLN A O 1
ATOM 972 N N . LEU A 1 126 ? 15.038 -12.316 -3.710 1.00 98.25 126 LEU A N 1
ATOM 973 C CA . LEU A 1 126 ? 14.338 -13.294 -4.547 1.00 98.25 126 LEU A CA 1
ATOM 974 C C . LEU A 1 126 ? 14.769 -14.739 -4.258 1.00 98.25 126 LEU A C 1
ATOM 976 O O . LEU A 1 126 ? 13.968 -15.657 -4.435 1.00 98.25 126 LEU A O 1
ATOM 980 N N . GLN A 1 127 ? 15.994 -14.977 -3.782 1.00 96.62 127 GLN A N 1
ATOM 981 C CA . GLN A 1 127 ? 16.462 -16.318 -3.398 1.00 96.62 127 GLN A CA 1
ATOM 982 C C . GLN A 1 127 ? 15.719 -16.892 -2.180 1.00 96.62 127 GLN A C 1
ATOM 984 O O . GLN A 1 127 ? 15.615 -18.108 -2.048 1.00 96.62 127 GLN A O 1
ATOM 989 N N . GLN A 1 128 ? 15.131 -16.046 -1.330 1.00 96.81 128 GLN A N 1
ATOM 990 C CA . GLN A 1 128 ? 14.391 -16.483 -0.138 1.00 96.81 128 GLN A CA 1
ATOM 991 C C . GLN A 1 128 ? 12.971 -16.997 -0.447 1.00 96.81 128 GLN A C 1
ATOM 993 O O . GLN A 1 128 ? 12.280 -17.478 0.447 1.00 96.81 128 GLN A O 1
ATOM 998 N N . ARG A 1 129 ? 12.505 -16.929 -1.703 1.00 97.06 129 ARG A N 1
ATOM 999 C CA . ARG A 1 129 ? 11.124 -17.297 -2.068 1.00 97.06 129 ARG A CA 1
ATOM 1000 C C . ARG A 1 129 ? 10.748 -18.727 -1.677 1.00 97.06 129 ARG A C 1
ATOM 1002 O O . ARG A 1 129 ? 9.638 -18.961 -1.214 1.00 97.06 129 ARG A O 1
ATOM 1009 N N . ALA A 1 130 ? 11.675 -19.676 -1.820 1.00 96.69 130 ALA A N 1
ATOM 1010 C CA . ALA A 1 130 ? 11.418 -21.082 -1.520 1.00 96.69 130 ALA A CA 1
ATOM 1011 C C . ALA A 1 130 ? 11.152 -21.317 -0.025 1.00 96.69 130 ALA A C 1
ATOM 1013 O O . ALA A 1 130 ? 10.206 -22.022 0.322 1.00 96.69 130 ALA A O 1
ATOM 1014 N N . SER A 1 131 ? 11.931 -20.687 0.862 1.00 96.38 131 SER A N 1
ATOM 1015 C CA . SER A 1 131 ? 11.738 -20.830 2.309 1.00 96.38 131 SER A CA 1
ATOM 1016 C C . SER A 1 131 ? 10.439 -20.174 2.776 1.00 96.38 131 SER A C 1
ATOM 1018 O O . SER A 1 131 ? 9.720 -20.752 3.589 1.00 96.38 131 SER A O 1
ATOM 1020 N N . VAL A 1 132 ? 10.085 -19.013 2.215 1.00 97.50 132 VAL A N 1
ATOM 1021 C CA . VAL A 1 132 ? 8.806 -18.348 2.506 1.00 97.50 132 VAL A CA 1
ATOM 1022 C C . VAL A 1 132 ? 7.629 -19.201 2.039 1.00 97.50 132 VAL A C 1
ATOM 1024 O O . VAL A 1 132 ? 6.682 -19.396 2.796 1.00 97.50 132 VAL A O 1
ATOM 1027 N N . ARG A 1 133 ? 7.691 -19.764 0.826 1.00 97.44 133 ARG A N 1
ATOM 1028 C CA . ARG A 1 133 ? 6.652 -20.664 0.302 1.00 97.44 133 ARG A CA 1
ATOM 1029 C C . ARG A 1 133 ? 6.491 -21.917 1.162 1.00 97.44 133 ARG A C 1
ATOM 1031 O O . ARG A 1 133 ? 5.362 -22.273 1.473 1.00 97.44 133 ARG A O 1
ATOM 1038 N N . LEU A 1 134 ? 7.587 -22.514 1.633 1.00 96.19 134 LEU A N 1
ATOM 1039 C CA . LEU A 1 134 ? 7.534 -23.654 2.553 1.00 96.19 134 LEU A CA 1
ATOM 1040 C C . LEU A 1 134 ? 6.830 -23.298 3.872 1.00 96.19 134 LEU A C 1
ATOM 1042 O O . LEU A 1 134 ? 5.960 -24.037 4.329 1.00 96.19 134 LEU A O 1
ATOM 1046 N N . ALA A 1 135 ? 7.161 -22.147 4.465 1.00 96.50 135 ALA A N 1
ATOM 1047 C CA . ALA A 1 135 ? 6.505 -21.677 5.685 1.00 96.50 135 ALA A CA 1
ATOM 1048 C C . ALA A 1 135 ? 5.004 -21.402 5.475 1.00 96.50 135 ALA A C 1
ATOM 1050 O O . ALA A 1 135 ? 4.194 -21.654 6.369 1.00 96.50 135 ALA A O 1
ATOM 1051 N N . VAL A 1 136 ? 4.626 -20.904 4.292 1.00 95.94 136 VAL A N 1
ATOM 1052 C CA . VAL A 1 136 ? 3.225 -20.722 3.879 1.00 95.94 136 VAL A CA 1
ATOM 1053 C C . VAL A 1 136 ? 2.513 -22.066 3.756 1.00 95.94 136 VAL A C 1
ATOM 1055 O O . VAL A 1 136 ? 1.425 -22.216 4.302 1.00 95.94 136 VAL A O 1
ATOM 1058 N N . ASP A 1 137 ? 3.120 -23.041 3.079 1.00 94.88 137 ASP A N 1
ATOM 1059 C CA . ASP A 1 137 ? 2.514 -24.352 2.817 1.00 94.88 137 ASP A CA 1
ATOM 1060 C C . ASP A 1 137 ? 2.293 -25.151 4.109 1.00 94.88 137 ASP A C 1
ATOM 1062 O O . ASP A 1 137 ? 1.318 -25.892 4.222 1.00 94.88 137 ASP A O 1
ATOM 1066 N N . GLN A 1 138 ? 3.154 -24.935 5.106 1.00 95.06 138 GLN A N 1
ATOM 1067 C CA . GLN A 1 138 ? 3.033 -25.473 6.463 1.00 95.06 138 GLN A CA 1
ATOM 1068 C C . GLN A 1 138 ? 2.098 -24.656 7.375 1.00 95.06 138 GLN A C 1
ATOM 1070 O O . GLN A 1 138 ? 1.984 -24.967 8.558 1.00 95.06 138 GLN A O 1
ATOM 1075 N N . LEU A 1 139 ? 1.455 -23.602 6.855 1.00 92.75 139 LEU A N 1
ATOM 1076 C CA . LEU A 1 139 ? 0.565 -22.698 7.595 1.00 92.75 139 LEU A CA 1
ATOM 1077 C C . LEU A 1 139 ? 1.196 -22.136 8.879 1.00 92.75 139 LEU A C 1
ATOM 1079 O O . LEU A 1 139 ? 0.524 -21.949 9.895 1.00 92.75 139 LEU A O 1
ATOM 1083 N N . GLN A 1 140 ? 2.497 -21.833 8.843 1.00 93.06 140 GLN A N 1
ATOM 1084 C CA . GLN A 1 140 ? 3.182 -21.286 10.008 1.00 93.06 140 GLN A CA 1
ATOM 1085 C C . GLN A 1 140 ? 2.559 -19.928 10.403 1.00 93.06 140 GLN A C 1
ATOM 1087 O O . GLN A 1 140 ? 2.516 -19.017 9.566 1.00 93.06 140 GLN A O 1
ATOM 1092 N N . PRO A 1 141 ? 2.144 -19.721 11.674 1.00 75.44 141 PRO A N 1
ATOM 1093 C CA . PRO A 1 141 ? 1.457 -18.496 12.116 1.00 75.44 141 PRO A CA 1
ATOM 1094 C C . PRO A 1 141 ? 2.232 -17.191 11.871 1.00 75.44 141 PRO A C 1
ATOM 1096 O O . PRO A 1 141 ? 1.646 -16.111 11.829 1.00 75.44 141 PRO A O 1
ATOM 1099 N N . LYS A 1 142 ? 3.558 -17.282 11.713 1.00 80.06 142 LYS A N 1
ATOM 1100 C CA . LYS A 1 142 ? 4.468 -16.162 11.438 1.00 80.06 142 LYS A CA 1
ATOM 1101 C C . LYS A 1 142 ? 5.286 -16.387 10.164 1.00 80.06 142 LYS A C 1
ATOM 1103 O O . LYS A 1 142 ? 6.473 -16.088 10.141 1.00 80.06 142 LYS A O 1
ATOM 1108 N N . SER A 1 143 ? 4.656 -16.872 9.092 1.00 85.94 143 SER A N 1
ATOM 1109 C CA . SER A 1 143 ? 5.332 -17.113 7.803 1.00 85.94 143 SER A CA 1
ATOM 1110 C C . SER A 1 143 ? 6.036 -15.882 7.207 1.00 85.94 143 SER A C 1
ATOM 1112 O O . SER A 1 143 ? 6.849 -16.019 6.300 1.00 85.94 143 SER A O 1
ATOM 1114 N N . GLY A 1 144 ? 5.707 -14.663 7.661 1.00 91.56 144 GLY A N 1
ATOM 1115 C CA . GLY A 1 144 ? 6.319 -13.417 7.178 1.00 91.56 144 GLY A CA 1
ATOM 1116 C C . GLY A 1 144 ? 5.977 -13.073 5.723 1.00 91.56 144 GLY A C 1
ATOM 1117 O O . GLY A 1 144 ? 6.452 -12.064 5.201 1.00 91.56 144 GLY A O 1
ATOM 1118 N N . ALA A 1 145 ? 5.117 -13.867 5.076 1.00 94.88 145 ALA A N 1
ATOM 1119 C CA . ALA A 1 145 ? 4.885 -13.837 3.637 1.00 94.88 145 ALA A CA 1
ATOM 1120 C C . ALA A 1 145 ? 4.430 -12.464 3.123 1.00 94.88 145 ALA A C 1
ATOM 1122 O O . ALA A 1 145 ? 4.973 -11.952 2.147 1.00 94.88 145 ALA A O 1
ATOM 1123 N N . PHE A 1 146 ? 3.477 -11.819 3.806 1.00 93.19 146 PHE A N 1
ATOM 1124 C CA . PHE A 1 146 ? 3.003 -10.491 3.403 1.00 93.19 146 PHE A CA 1
ATOM 1125 C C . PHE A 1 146 ? 4.136 -9.455 3.367 1.00 93.19 146 PHE A C 1
ATOM 1127 O O . PHE A 1 146 ? 4.219 -8.673 2.419 1.00 93.19 146 PHE A O 1
ATOM 1134 N N . GLY A 1 147 ? 5.014 -9.467 4.377 1.00 95.00 147 GLY A N 1
ATOM 1135 C CA . GLY A 1 147 ? 6.174 -8.580 4.454 1.00 95.00 147 GLY A CA 1
ATOM 1136 C C . GLY A 1 147 ? 7.207 -8.899 3.378 1.00 95.00 147 GLY A C 1
ATOM 1137 O O . GLY A 1 147 ? 7.647 -7.992 2.679 1.00 95.00 147 GLY A O 1
ATOM 1138 N N . TYR A 1 148 ? 7.513 -10.184 3.181 1.00 97.88 148 TYR A N 1
ATOM 1139 C CA . TYR A 1 148 ? 8.435 -10.656 2.147 1.00 97.88 148 TYR A CA 1
ATOM 1140 C C . TYR A 1 148 ? 8.049 -10.164 0.746 1.00 97.88 148 TYR A C 1
ATOM 1142 O O . TYR A 1 148 ? 8.833 -9.472 0.095 1.00 97.88 148 TYR A O 1
ATOM 1150 N N . TYR A 1 149 ? 6.828 -10.472 0.296 1.00 98.25 149 TYR A N 1
ATOM 1151 C CA . TYR A 1 149 ? 6.381 -10.088 -1.044 1.00 98.25 149 TYR A CA 1
ATOM 1152 C C . TYR A 1 149 ? 6.298 -8.564 -1.194 1.00 98.25 149 TYR A C 1
ATOM 1154 O O . TYR A 1 149 ? 6.692 -8.015 -2.217 1.00 98.25 149 TYR A O 1
ATOM 1162 N N . SER A 1 150 ? 5.849 -7.861 -0.150 1.00 97.50 150 SER A N 1
ATOM 1163 C CA . SER A 1 150 ? 5.829 -6.392 -0.140 1.00 97.50 150 SER A CA 1
ATOM 1164 C C . SER A 1 150 ? 7.225 -5.782 -0.252 1.00 97.50 150 SER A C 1
ATOM 1166 O O . SER A 1 150 ? 7.386 -4.747 -0.896 1.00 97.50 150 SER A O 1
ATOM 1168 N N . GLN A 1 151 ? 8.236 -6.422 0.338 1.00 98.25 151 GLN A N 1
ATOM 1169 C CA . GLN A 1 151 ? 9.619 -5.983 0.224 1.00 98.25 151 GLN A CA 1
ATOM 1170 C C . GLN A 1 151 ? 10.171 -6.213 -1.185 1.00 98.25 151 GLN A C 1
ATOM 1172 O O . GLN A 1 151 ? 10.782 -5.299 -1.731 1.00 98.25 151 GLN A O 1
ATOM 1177 N N . VAL A 1 152 ? 9.918 -7.380 -1.794 1.00 98.62 152 VAL A N 1
ATOM 1178 C CA . VAL A 1 152 ? 10.310 -7.660 -3.189 1.00 98.62 152 VAL A CA 1
ATOM 1179 C C . VAL A 1 152 ? 9.705 -6.625 -4.136 1.00 98.62 152 VAL A C 1
ATOM 1181 O O . VAL A 1 152 ? 10.430 -6.009 -4.914 1.00 98.62 152 VAL A O 1
ATOM 1184 N N . ASN A 1 153 ? 8.398 -6.373 -4.019 1.00 98.50 153 ASN A N 1
ATOM 1185 C CA . ASN A 1 153 ? 7.706 -5.390 -4.850 1.00 98.50 153 ASN A CA 1
ATOM 1186 C C . ASN A 1 153 ? 8.289 -3.989 -4.655 1.00 98.50 153 ASN A C 1
ATOM 1188 O O . ASN A 1 153 ? 8.598 -3.312 -5.626 1.00 98.50 153 ASN A O 1
ATOM 1192 N N . SER A 1 154 ? 8.488 -3.568 -3.404 1.00 98.38 154 SER A N 1
ATOM 1193 C CA . SER A 1 154 ? 9.079 -2.268 -3.073 1.00 98.38 154 SER A CA 1
ATOM 1194 C C . SER A 1 154 ? 10.486 -2.104 -3.657 1.00 98.38 154 SER A C 1
ATOM 1196 O O . SER A 1 154 ? 10.781 -1.068 -4.243 1.00 98.38 154 SER A O 1
ATOM 1198 N N . MET A 1 155 ? 11.346 -3.123 -3.549 1.00 98.62 155 MET A N 1
ATOM 1199 C CA . MET A 1 155 ? 12.691 -3.108 -4.138 1.00 98.62 155 MET A CA 1
ATOM 1200 C C . MET A 1 155 ? 12.638 -2.991 -5.667 1.00 98.62 155 MET A C 1
ATOM 1202 O O . MET A 1 155 ? 13.348 -2.168 -6.238 1.00 98.62 155 MET A O 1
ATOM 1206 N N . ALA A 1 156 ? 11.770 -3.763 -6.326 1.00 98.56 156 ALA A N 1
ATOM 1207 C CA . ALA A 1 156 ? 11.601 -3.698 -7.774 1.00 98.56 156 ALA A CA 1
ATOM 1208 C C . ALA A 1 156 ? 11.076 -2.327 -8.235 1.00 98.56 156 ALA A C 1
ATOM 1210 O O . ALA A 1 156 ? 11.616 -1.756 -9.176 1.00 98.56 156 ALA A O 1
ATOM 1211 N N . LEU A 1 157 ? 10.080 -1.756 -7.552 1.00 98.25 157 LEU A N 1
ATOM 1212 C CA . LEU A 1 157 ? 9.539 -0.438 -7.898 1.00 98.25 157 LEU A CA 1
ATOM 1213 C C . LEU A 1 157 ? 10.542 0.700 -7.660 1.00 98.25 157 LEU A C 1
ATOM 1215 O O . LEU A 1 157 ? 10.619 1.609 -8.482 1.00 98.25 157 LEU A O 1
ATOM 1219 N N . LYS A 1 158 ? 11.350 0.635 -6.594 1.00 97.81 158 LYS A N 1
ATOM 1220 C CA . LYS A 1 158 ? 12.442 1.598 -6.358 1.00 97.81 158 LYS A CA 1
ATOM 1221 C C . LYS A 1 158 ? 13.510 1.543 -7.447 1.00 97.81 158 LYS A C 1
ATOM 1223 O O . LYS A 1 158 ? 13.995 2.580 -7.877 1.00 97.81 158 LYS A O 1
ATOM 1228 N N . LEU A 1 159 ? 13.835 0.351 -7.944 1.00 96.88 159 LEU A N 1
ATOM 1229 C CA . LEU A 1 159 ? 14.721 0.218 -9.099 1.00 96.88 159 LEU A CA 1
ATOM 1230 C C . LEU A 1 159 ? 14.125 0.886 -10.346 1.00 96.88 159 LEU A C 1
ATOM 1232 O O . LEU A 1 159 ? 14.844 1.572 -11.064 1.00 96.88 159 LEU A O 1
ATOM 1236 N N . ILE A 1 160 ? 12.813 0.756 -10.583 1.00 96.50 160 ILE A N 1
ATOM 1237 C CA . ILE A 1 160 ? 12.140 1.460 -11.689 1.00 96.50 160 ILE A CA 1
ATOM 1238 C C . ILE A 1 160 ? 12.220 2.985 -11.504 1.00 96.50 160 ILE A C 1
ATOM 1240 O O . ILE A 1 160 ? 12.479 3.691 -12.477 1.00 96.50 160 ILE A O 1
ATOM 1244 N N . GLU A 1 161 ? 12.052 3.495 -10.278 1.00 95.19 161 GLU A N 1
ATOM 1245 C CA . GLU A 1 161 ? 12.258 4.919 -9.961 1.00 95.19 161 GLU A CA 1
ATOM 1246 C C . GLU A 1 161 ? 13.678 5.378 -10.314 1.00 95.19 161 GLU A C 1
ATOM 1248 O O . GLU A 1 161 ? 13.846 6.386 -10.996 1.00 95.19 161 GLU A O 1
ATOM 1253 N N . GLN A 1 162 ? 14.700 4.618 -9.917 1.00 94.06 162 GLN A N 1
ATOM 1254 C CA . GLN A 1 162 ? 16.098 4.960 -10.204 1.00 94.06 162 GLN A CA 1
ATOM 1255 C C . GLN A 1 162 ? 16.419 4.930 -11.702 1.00 94.06 162 GLN A C 1
ATOM 1257 O O . GLN A 1 162 ? 17.102 5.812 -12.227 1.00 94.06 162 GLN A O 1
ATOM 1262 N N . LEU A 1 163 ? 15.865 3.960 -12.433 1.00 92.62 163 LEU A N 1
ATOM 1263 C CA . LEU A 1 163 ? 15.984 3.919 -13.890 1.00 92.62 163 LEU A CA 1
ATOM 1264 C C . LEU A 1 163 ? 15.329 5.140 -14.540 1.00 92.62 163 LEU A C 1
ATOM 1266 O O . LEU A 1 163 ? 15.874 5.655 -15.518 1.00 92.62 163 LEU A O 1
ATOM 1270 N N . ALA A 1 164 ? 14.213 5.619 -13.983 1.00 92.44 164 ALA A N 1
ATOM 1271 C CA . ALA A 1 164 ? 13.518 6.809 -14.455 1.00 92.44 164 ALA A CA 1
ATOM 1272 C C . ALA A 1 164 ? 14.306 8.102 -14.230 1.00 92.44 164 ALA A C 1
ATOM 1274 O O . ALA A 1 164 ? 14.296 8.969 -15.101 1.00 92.44 164 ALA A O 1
ATOM 1275 N N . ILE A 1 165 ? 15.023 8.216 -13.108 1.00 90.44 165 ILE A N 1
ATOM 1276 C CA . ILE A 1 165 ? 15.825 9.404 -12.772 1.00 90.44 165 ILE A CA 1
ATOM 1277 C C . ILE A 1 165 ? 16.926 9.663 -13.805 1.00 90.44 165 ILE A C 1
ATOM 1279 O O . ILE A 1 165 ? 17.182 10.812 -14.148 1.00 90.44 165 ILE A O 1
ATOM 1283 N N . GLY A 1 166 ? 17.564 8.620 -14.339 1.00 87.31 166 GLY A N 1
ATOM 1284 C CA . GLY A 1 166 ? 18.612 8.803 -15.352 1.00 87.31 166 GLY A CA 1
ATOM 1285 C C . GLY A 1 166 ? 18.109 8.867 -16.800 1.00 87.31 166 GLY A C 1
ATOM 1286 O O . GLY A 1 166 ? 18.904 8.649 -17.710 1.00 87.31 166 GLY A O 1
ATOM 1287 N N . VAL A 1 167 ? 16.817 9.127 -17.032 1.00 89.12 167 VAL A N 1
ATOM 1288 C CA . VAL A 1 167 ? 16.288 9.472 -18.363 1.00 89.12 167 VAL A CA 1
ATOM 1289 C C . VAL A 1 167 ? 16.391 10.985 -18.565 1.00 89.12 167 VAL A C 1
ATOM 1291 O O . VAL A 1 167 ? 15.768 11.756 -17.841 1.00 89.12 167 VAL A O 1
ATOM 1294 N N . THR A 1 168 ? 17.164 11.408 -19.566 1.00 86.69 168 THR A N 1
ATOM 1295 C CA . THR A 1 168 ? 17.458 12.824 -19.850 1.00 86.69 168 THR A CA 1
ATOM 1296 C C . THR A 1 168 ? 16.417 13.491 -20.753 1.00 86.69 168 THR A C 1
ATOM 1298 O O . THR A 1 168 ? 16.153 14.686 -20.608 1.00 86.69 168 THR A O 1
ATOM 1301 N N . ASP A 1 169 ? 15.778 12.737 -21.654 1.00 87.88 169 ASP A N 1
ATOM 1302 C CA . ASP A 1 169 ? 14.690 13.255 -22.488 1.00 87.88 169 ASP A CA 1
ATOM 1303 C C . ASP A 1 169 ? 13.459 13.598 -21.636 1.00 87.88 169 ASP A C 1
ATOM 1305 O O . ASP A 1 169 ? 12.860 12.736 -20.990 1.00 87.88 169 ASP A O 1
ATOM 1309 N N . SER A 1 170 ? 13.039 14.865 -21.666 1.00 88.94 170 SER A N 1
ATOM 1310 C CA . SER A 1 170 ? 11.949 15.366 -20.820 1.00 88.94 170 SER A CA 1
ATOM 1311 C C . SER A 1 170 ? 10.611 14.668 -21.094 1.00 88.94 170 SER A C 1
ATOM 1313 O O . SER A 1 170 ? 9.827 14.432 -20.171 1.00 88.94 170 SER A O 1
ATOM 1315 N N . SER A 1 171 ? 10.336 14.316 -22.354 1.00 88.75 171 SER A N 1
ATOM 1316 C CA . SER A 1 171 ? 9.080 13.670 -22.749 1.00 88.75 171 SER A CA 1
ATOM 1317 C C . SER A 1 171 ? 9.011 12.227 -22.243 1.00 88.75 171 SER A C 1
ATOM 1319 O O . SER A 1 171 ? 8.018 11.821 -21.629 1.00 88.75 171 SER A O 1
ATOM 1321 N N . ALA A 1 172 ? 10.085 11.461 -22.438 1.00 87.81 172 ALA A N 1
ATOM 1322 C CA . ALA A 1 172 ? 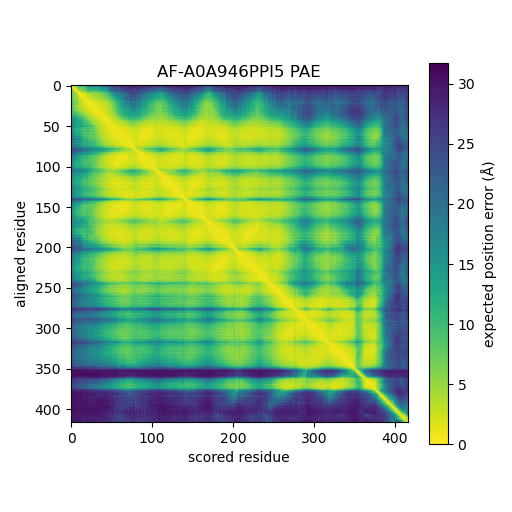10.242 10.105 -21.935 1.00 87.81 172 ALA A CA 1
ATOM 1323 C C . ALA A 1 172 ? 10.256 10.074 -20.402 1.00 87.81 172 ALA A C 1
ATOM 1325 O O . ALA A 1 172 ? 9.545 9.261 -19.809 1.00 87.81 172 ALA A O 1
ATOM 1326 N N . ALA A 1 173 ? 10.974 11.002 -19.761 1.00 90.56 173 ALA A N 1
ATOM 1327 C CA . ALA A 1 173 ? 11.021 11.126 -18.309 1.00 90.56 173 ALA A CA 1
ATOM 1328 C C . ALA A 1 173 ? 9.624 11.363 -17.718 1.00 90.56 173 ALA A C 1
ATOM 1330 O O . ALA A 1 173 ? 9.237 10.678 -16.773 1.00 90.56 173 ALA A O 1
ATOM 1331 N N . LYS A 1 174 ? 8.813 12.266 -18.291 1.00 92.38 174 LYS A N 1
ATOM 1332 C CA . LYS A 1 174 ? 7.422 12.479 -17.843 1.00 92.38 174 LYS A CA 1
ATOM 1333 C C . LYS A 1 174 ? 6.581 11.208 -17.961 1.00 92.38 174 LYS A C 1
ATOM 1335 O O . LYS A 1 174 ? 5.942 10.801 -16.994 1.00 92.38 174 LYS A O 1
ATOM 1340 N N . LYS A 1 175 ? 6.614 10.529 -19.111 1.00 91.12 175 LYS A N 1
ATOM 1341 C CA . LYS A 1 175 ? 5.852 9.283 -19.314 1.00 91.12 175 LYS A CA 1
ATOM 1342 C C . LYS A 1 175 ? 6.267 8.188 -18.330 1.00 91.12 175 LYS A C 1
ATOM 1344 O O . LYS A 1 175 ? 5.408 7.493 -17.790 1.00 91.12 175 LYS A O 1
ATOM 1349 N N . LEU A 1 176 ? 7.566 8.050 -18.077 1.00 91.44 176 LEU A N 1
ATOM 1350 C CA . LEU A 1 176 ? 8.087 7.050 -17.155 1.00 91.44 176 LEU A CA 1
ATOM 1351 C C . LEU A 1 176 ? 7.762 7.391 -15.693 1.00 91.44 176 LEU A C 1
ATOM 1353 O O . LEU A 1 176 ? 7.368 6.502 -14.946 1.00 91.44 176 LEU A O 1
ATOM 1357 N N . ASN A 1 177 ? 7.808 8.666 -15.301 1.00 94.19 177 ASN A N 1
ATOM 1358 C CA . ASN A 1 177 ? 7.366 9.110 -13.976 1.00 94.19 177 ASN A CA 1
ATOM 1359 C C . ASN A 1 177 ? 5.856 8.906 -13.762 1.00 94.19 177 ASN A C 1
ATOM 1361 O O . ASN A 1 177 ? 5.439 8.482 -12.684 1.00 94.19 177 ASN A O 1
ATOM 1365 N N . ALA A 1 178 ? 5.031 9.129 -14.791 1.00 95.62 178 ALA A N 1
ATOM 1366 C CA . ALA A 1 178 ? 3.610 8.788 -14.744 1.00 95.62 178 ALA A CA 1
ATOM 1367 C C . ALA A 1 178 ? 3.402 7.273 -14.550 1.00 95.62 178 ALA A C 1
ATOM 1369 O O . ALA A 1 178 ? 2.594 6.859 -13.718 1.00 95.62 178 ALA A O 1
ATOM 1370 N N . LEU A 1 179 ? 4.167 6.437 -15.262 1.00 94.25 179 LEU A N 1
ATOM 1371 C CA . LEU A 1 179 ? 4.134 4.984 -15.083 1.00 94.25 179 LEU A CA 1
ATOM 1372 C C . LEU A 1 179 ? 4.544 4.581 -13.660 1.00 94.25 179 LEU A C 1
ATOM 1374 O O . LEU A 1 179 ? 3.803 3.857 -13.002 1.00 94.25 179 LEU A O 1
ATOM 1378 N N . VAL A 1 180 ? 5.676 5.077 -13.158 1.00 96.62 180 VAL A N 1
ATOM 1379 C CA . VAL A 1 180 ? 6.155 4.851 -11.782 1.00 96.62 180 VAL A CA 1
ATOM 1380 C C . VAL A 1 180 ? 5.070 5.175 -10.755 1.00 96.62 180 VAL A C 1
ATOM 1382 O O . VAL A 1 180 ? 4.818 4.386 -9.842 1.00 96.62 180 VAL A O 1
ATOM 1385 N N . ALA A 1 181 ? 4.402 6.317 -10.916 1.00 97.06 181 ALA A N 1
ATOM 1386 C CA . ALA A 1 181 ? 3.326 6.742 -10.036 1.00 97.06 181 ALA A CA 1
ATOM 1387 C C . ALA A 1 181 ? 2.156 5.738 -10.035 1.00 97.06 181 ALA A C 1
ATOM 1389 O O . ALA A 1 181 ? 1.724 5.298 -8.966 1.00 97.06 181 ALA A O 1
ATOM 1390 N N . LEU A 1 182 ? 1.713 5.285 -11.214 1.00 95.94 182 LEU A N 1
ATOM 1391 C CA . LEU A 1 182 ? 0.688 4.240 -11.330 1.00 95.94 182 LEU A CA 1
ATOM 1392 C C . LEU A 1 182 ? 1.127 2.912 -10.706 1.00 95.94 182 LEU A C 1
ATOM 1394 O O . LEU A 1 182 ? 0.327 2.250 -10.044 1.00 95.94 182 LEU A O 1
ATOM 1398 N N . LEU A 1 183 ? 2.385 2.510 -10.890 1.00 97.00 183 LEU A N 1
ATOM 1399 C CA . LEU A 1 183 ? 2.904 1.257 -10.345 1.00 97.00 183 LEU A CA 1
ATOM 1400 C C . LEU A 1 183 ? 2.931 1.259 -8.812 1.00 97.00 183 LEU A C 1
ATOM 1402 O O . LEU A 1 183 ? 2.525 0.274 -8.188 1.00 97.00 183 LEU A O 1
ATOM 1406 N N . TRP A 1 184 ? 3.334 2.368 -8.190 1.00 98.06 184 TRP A N 1
ATOM 1407 C CA . TRP A 1 184 ? 3.257 2.507 -6.736 1.00 98.06 184 TRP A CA 1
ATOM 1408 C C . TRP A 1 184 ? 1.830 2.554 -6.220 1.00 98.06 184 TRP A C 1
ATOM 1410 O O . TRP A 1 184 ? 1.535 1.925 -5.203 1.00 98.06 184 TRP A O 1
ATOM 1420 N N . MET A 1 185 ? 0.942 3.258 -6.918 1.00 96.00 185 MET A N 1
ATOM 1421 C CA . MET A 1 185 ? -0.473 3.286 -6.568 1.00 96.00 185 MET A CA 1
ATOM 1422 C C . MET A 1 185 ? -1.078 1.872 -6.632 1.00 96.00 185 MET A C 1
ATOM 1424 O O . MET A 1 185 ? -1.732 1.449 -5.678 1.00 96.00 185 MET A O 1
ATOM 1428 N N . LYS A 1 186 ? -0.759 1.088 -7.677 1.00 95.00 186 LYS A N 1
ATOM 1429 C CA . LYS A 1 186 ? -1.124 -0.337 -7.820 1.00 95.00 186 LYS A CA 1
ATOM 1430 C C . LYS A 1 186 ? -0.631 -1.174 -6.636 1.00 95.00 186 LYS A C 1
ATOM 1432 O O . LYS A 1 186 ? -1.392 -1.955 -6.065 1.00 95.00 186 LYS A O 1
ATOM 1437 N N . GLU A 1 187 ? 0.630 -1.015 -6.241 1.00 97.31 187 GLU A N 1
ATOM 1438 C CA . GLU A 1 187 ? 1.201 -1.744 -5.103 1.00 97.31 187 GLU A CA 1
ATOM 1439 C C . GLU A 1 187 ? 0.527 -1.367 -3.778 1.00 97.31 187 GLU A C 1
ATOM 1441 O O . GLU A 1 187 ? 0.180 -2.251 -2.993 1.00 97.31 187 GLU A O 1
ATOM 1446 N N . ARG A 1 188 ? 0.290 -0.075 -3.535 1.00 97.06 188 ARG A N 1
ATOM 1447 C CA . ARG A 1 188 ? -0.360 0.407 -2.310 1.00 97.06 188 ARG A CA 1
ATOM 1448 C C . ARG A 1 188 ? -1.816 -0.036 -2.213 1.00 97.06 188 ARG A C 1
ATOM 1450 O O . ARG A 1 188 ? -2.212 -0.512 -1.151 1.00 97.06 188 ARG A O 1
ATOM 1457 N N . ALA A 1 189 ? -2.561 -0.014 -3.316 1.00 92.56 189 ALA A N 1
ATOM 1458 C CA . ALA A 1 189 ? -3.900 -0.596 -3.384 1.00 92.56 189 ALA A CA 1
ATOM 1459 C C . ALA A 1 189 ? -3.875 -2.109 -3.081 1.00 92.56 189 ALA A C 1
ATOM 1461 O O . ALA A 1 189 ? -4.713 -2.630 -2.341 1.00 92.56 189 ALA A O 1
ATOM 1462 N N . GLY A 1 190 ? -2.867 -2.832 -3.584 1.00 91.12 190 GLY A N 1
ATOM 1463 C CA . GLY A 1 190 ? -2.657 -4.246 -3.270 1.00 91.12 190 GLY A CA 1
ATOM 1464 C C . GLY A 1 190 ? -2.356 -4.512 -1.787 1.00 91.12 190 GLY A C 1
ATOM 1465 O O . GLY A 1 190 ? -2.871 -5.482 -1.220 1.00 91.12 190 GLY A O 1
ATOM 1466 N N . GLN A 1 191 ? -1.548 -3.658 -1.152 1.00 93.56 191 GLN A N 1
ATOM 1467 C CA . GLN A 1 191 ? -1.227 -3.730 0.277 1.00 93.56 191 GLN A CA 1
ATOM 1468 C C . GLN A 1 191 ? -2.433 -3.388 1.153 1.00 93.56 191 GLN A C 1
ATOM 1470 O O . GLN A 1 191 ? -2.713 -4.116 2.107 1.00 93.56 191 GLN A O 1
ATOM 1475 N N . GLU A 1 192 ? -3.181 -2.343 0.797 1.00 91.94 192 GLU A N 1
ATOM 1476 C CA . GLU A 1 192 ? -4.448 -1.988 1.431 1.00 91.94 192 GLU A CA 1
ATOM 1477 C C . GLU A 1 192 ? -5.420 -3.167 1.384 1.00 91.94 192 GLU A C 1
ATOM 1479 O O . GLU A 1 192 ? -5.892 -3.605 2.432 1.00 91.94 192 GLU A O 1
ATOM 1484 N N . ARG A 1 193 ? -5.654 -3.747 0.199 1.00 88.06 193 ARG A N 1
ATOM 1485 C CA . ARG A 1 193 ? -6.531 -4.913 0.028 1.00 88.06 193 ARG A CA 1
ATOM 1486 C C . ARG A 1 193 ? -6.118 -6.067 0.938 1.00 88.06 193 ARG A C 1
ATOM 1488 O O . ARG A 1 193 ? -6.954 -6.624 1.645 1.00 88.06 193 ARG A O 1
ATOM 1495 N N . GLY A 1 194 ? -4.835 -6.436 0.932 1.00 84.75 194 GLY A N 1
ATOM 1496 C CA . GLY A 1 194 ? -4.334 -7.540 1.754 1.00 84.75 194 GLY A CA 1
ATOM 1497 C C . GLY A 1 194 ? -4.443 -7.262 3.257 1.00 84.75 194 GLY A C 1
ATOM 1498 O O . GLY A 1 194 ? -4.792 -8.154 4.034 1.00 84.75 194 GLY A O 1
ATOM 1499 N N . ALA A 1 195 ? -4.202 -6.019 3.676 1.00 84.19 195 ALA A N 1
ATOM 1500 C CA . ALA A 1 195 ? -4.349 -5.614 5.065 1.00 84.19 195 ALA A CA 1
ATOM 1501 C C . ALA A 1 195 ? -5.823 -5.621 5.505 1.00 84.19 195 ALA A C 1
ATOM 1503 O O . ALA A 1 195 ? -6.139 -6.193 6.552 1.00 84.19 195 ALA A O 1
ATOM 1504 N N . LEU A 1 196 ? -6.716 -5.048 4.696 1.00 82.44 196 LEU A N 1
ATOM 1505 C CA . LEU A 1 196 ? -8.142 -4.928 4.986 1.00 82.44 196 LEU A CA 1
ATOM 1506 C C . LEU A 1 196 ? -8.887 -6.259 4.923 1.00 82.44 196 LEU A C 1
ATOM 1508 O O . LEU A 1 196 ? -9.765 -6.479 5.751 1.00 82.44 196 LEU A O 1
ATOM 1512 N N . ASN A 1 197 ? -8.530 -7.175 4.019 1.00 77.31 197 ASN A N 1
ATOM 1513 C CA . ASN A 1 197 ? -9.193 -8.480 3.939 1.00 77.31 197 ASN A CA 1
ATOM 1514 C C . ASN A 1 197 ? -9.118 -9.232 5.278 1.00 77.31 197 ASN A C 1
ATOM 1516 O O . ASN A 1 197 ? -10.117 -9.723 5.797 1.00 77.31 197 ASN A O 1
ATOM 1520 N N . ALA A 1 198 ? -7.940 -9.226 5.901 1.00 70.88 198 ALA A N 1
ATOM 1521 C CA . ALA A 1 198 ? -7.749 -9.810 7.223 1.00 70.88 198 ALA A CA 1
ATOM 1522 C C . ALA A 1 198 ? -8.520 -9.065 8.331 1.00 70.88 198 ALA A C 1
ATOM 1524 O O . ALA A 1 198 ? -8.917 -9.683 9.313 1.00 70.88 198 ALA A O 1
ATOM 1525 N N . VAL A 1 199 ? -8.728 -7.751 8.196 1.00 75.81 199 VAL A N 1
ATOM 1526 C CA . VAL A 1 199 ? -9.515 -6.961 9.159 1.00 75.81 199 VAL A CA 1
ATOM 1527 C C . VAL A 1 199 ? -10.997 -7.293 9.053 1.00 75.81 199 VAL A C 1
ATOM 1529 O O . VAL A 1 199 ? -11.636 -7.510 10.076 1.00 75.81 199 VAL A O 1
ATOM 1532 N N . PHE A 1 200 ? -11.535 -7.357 7.835 1.00 74.44 200 PHE A N 1
ATOM 1533 C CA . PHE A 1 200 ? -12.944 -7.674 7.612 1.00 74.44 200 PHE A CA 1
ATOM 1534 C C . PHE A 1 200 ? -13.268 -9.137 7.925 1.00 74.44 200 PHE A C 1
ATOM 1536 O O . PHE A 1 200 ? -14.345 -9.406 8.437 1.00 74.44 200 PHE A O 1
ATOM 1543 N N . THR A 1 201 ? -12.323 -10.060 7.716 1.00 69.62 201 THR A N 1
ATOM 1544 C CA . THR A 1 201 ? -12.498 -11.479 8.081 1.00 69.62 201 THR A CA 1
ATOM 1545 C C . THR A 1 201 ? -12.488 -11.683 9.599 1.00 69.62 201 THR A C 1
ATOM 1547 O O . THR A 1 201 ? -13.319 -12.403 10.137 1.00 69.62 201 THR A O 1
ATOM 1550 N N . ASN A 1 202 ? -11.568 -11.026 10.316 1.00 67.31 202 ASN A N 1
ATOM 1551 C CA . ASN A 1 202 ? -11.396 -11.237 11.759 1.00 67.31 202 ASN A CA 1
ATOM 1552 C C . ASN A 1 202 ? -12.209 -10.259 12.627 1.00 67.31 202 ASN A C 1
ATOM 1554 O O . ASN A 1 202 ? -12.117 -10.306 13.856 1.00 67.31 202 ASN A O 1
ATOM 1558 N N . GLY A 1 203 ? -12.886 -9.278 12.019 1.00 67.69 203 GLY A N 1
ATOM 1559 C CA . GLY A 1 203 ? -13.561 -8.145 12.673 1.00 67.69 203 GLY A CA 1
ATOM 1560 C C . GLY A 1 203 ? -12.626 -7.146 13.381 1.00 67.69 203 GLY A C 1
ATOM 1561 O O . GLY A 1 203 ? -12.969 -5.979 13.587 1.00 67.69 203 GLY A O 1
ATOM 1562 N N . LYS A 1 204 ? -11.408 -7.557 13.744 1.00 68.00 204 LYS A N 1
ATOM 1563 C CA . LYS A 1 204 ? -10.454 -6.795 14.562 1.00 68.00 204 LYS A CA 1
ATOM 1564 C C . LYS A 1 204 ? -9.381 -6.110 13.710 1.00 68.00 204 LYS A C 1
ATOM 1566 O O . LYS A 1 204 ? -8.824 -6.704 12.792 1.00 68.00 204 LYS A O 1
ATOM 1571 N N . ILE A 1 205 ? -9.039 -4.866 14.065 1.00 75.00 205 ILE A N 1
ATOM 1572 C CA . ILE A 1 205 ? -7.872 -4.149 13.529 1.00 75.00 205 ILE A CA 1
ATOM 1573 C C . ILE A 1 205 ? -6.976 -3.704 14.682 1.00 75.00 205 ILE A C 1
ATOM 1575 O O . ILE A 1 205 ? -7.432 -3.022 15.601 1.00 75.00 205 ILE A O 1
ATOM 1579 N N . SER A 1 206 ? -5.700 -4.081 14.638 1.00 78.12 206 SER A N 1
ATOM 1580 C CA . SER A 1 206 ? -4.706 -3.540 15.566 1.00 78.12 206 SER A CA 1
ATOM 1581 C C . SER A 1 206 ? -4.365 -2.094 15.197 1.00 78.12 206 SER A C 1
ATOM 1583 O O . SER A 1 206 ? -4.481 -1.693 14.036 1.00 78.12 206 SER A O 1
ATOM 1585 N N . SER A 1 207 ? -3.901 -1.301 16.165 1.00 77.94 207 SER A N 1
ATOM 1586 C CA . SER A 1 207 ? -3.459 0.079 15.914 1.00 77.94 207 SER A CA 1
ATOM 1587 C C . SER A 1 207 ? -2.328 0.149 14.883 1.00 77.94 207 SER A C 1
ATOM 1589 O O . SER A 1 207 ? -2.294 1.061 14.064 1.00 77.94 207 SER A O 1
ATOM 1591 N N . GLU A 1 208 ? -1.429 -0.837 14.875 1.00 83.75 208 GLU A N 1
ATOM 1592 C CA . GLU A 1 208 ? -0.365 -0.959 13.873 1.00 83.75 208 GLU A CA 1
ATOM 1593 C C . GLU A 1 208 ? -0.929 -1.164 12.464 1.00 83.75 208 GLU A C 1
ATOM 1595 O O . GLU A 1 208 ? -0.589 -0.420 11.544 1.00 83.75 208 GLU A O 1
ATOM 1600 N N . LYS A 1 209 ? -1.841 -2.129 12.299 1.00 82.31 209 LYS A N 1
ATOM 1601 C CA . LYS A 1 209 ? -2.433 -2.437 10.995 1.00 82.31 209 LYS A CA 1
ATOM 1602 C C . LYS A 1 209 ? -3.271 -1.279 10.464 1.00 82.31 209 LYS A C 1
ATOM 1604 O O . LYS A 1 209 ? -3.261 -1.022 9.266 1.00 82.31 209 LYS A O 1
ATOM 1609 N N . ARG A 1 210 ? -3.933 -0.547 11.361 1.00 82.31 210 ARG A N 1
ATOM 1610 C CA . ARG A 1 210 ? -4.651 0.691 11.039 1.00 82.31 210 ARG A CA 1
ATOM 1611 C C . ARG A 1 210 ? -3.715 1.761 10.485 1.00 82.31 210 ARG A C 1
ATOM 1613 O O . ARG A 1 210 ? -3.949 2.249 9.387 1.00 82.31 210 ARG A O 1
ATOM 1620 N N . ARG A 1 211 ? -2.617 2.064 11.191 1.00 86.50 211 ARG A N 1
ATOM 1621 C CA . ARG A 1 211 ? -1.606 3.021 10.704 1.00 86.50 211 ARG A CA 1
ATOM 1622 C C . ARG A 1 211 ? -1.048 2.614 9.343 1.00 86.50 211 ARG A C 1
ATOM 1624 O O . ARG A 1 211 ? -0.881 3.470 8.484 1.00 86.50 211 ARG A O 1
ATOM 1631 N N . ALA A 1 212 ? -0.792 1.321 9.138 1.00 90.69 212 ALA A N 1
ATOM 1632 C CA . ALA A 1 212 ? -0.323 0.815 7.853 1.00 90.69 212 ALA A CA 1
ATOM 1633 C C . ALA A 1 212 ? -1.342 1.069 6.729 1.00 90.69 212 ALA A C 1
ATOM 1635 O O . ALA A 1 212 ? -0.962 1.598 5.690 1.00 90.69 212 ALA A O 1
ATOM 1636 N N . VAL A 1 213 ? -2.627 0.761 6.949 1.00 89.88 213 VAL A N 1
ATOM 1637 C CA . VAL A 1 213 ? -3.691 1.011 5.961 1.00 89.88 213 VAL A CA 1
ATOM 1638 C C . VAL A 1 213 ? -3.814 2.497 5.631 1.00 89.88 213 VAL A C 1
ATOM 1640 O O . VAL A 1 213 ? -3.810 2.842 4.454 1.00 89.88 213 VAL A O 1
ATOM 1643 N N . ASN A 1 214 ? -3.839 3.378 6.634 1.00 89.69 214 ASN A N 1
ATOM 1644 C CA . ASN A 1 214 ? -3.931 4.820 6.389 1.00 89.69 214 ASN A CA 1
ATOM 1645 C C . ASN A 1 214 ? -2.715 5.339 5.616 1.00 89.69 214 ASN A C 1
ATOM 1647 O O . ASN A 1 214 ? -2.873 6.137 4.697 1.00 89.69 214 ASN A O 1
ATOM 1651 N N . ARG A 1 215 ? -1.512 4.828 5.916 1.00 94.50 215 ARG A N 1
ATOM 1652 C CA . ARG A 1 215 ? -0.313 5.134 5.126 1.00 94.50 215 ARG A CA 1
ATOM 1653 C C . ARG A 1 215 ? -0.472 4.681 3.678 1.00 94.50 215 ARG A C 1
ATOM 1655 O O . ARG A 1 215 ? -0.076 5.402 2.776 1.00 94.50 215 ARG A O 1
ATOM 1662 N N . TYR A 1 216 ? -1.050 3.505 3.437 1.00 94.56 216 TYR A N 1
ATOM 1663 C CA . TYR A 1 216 ? -1.271 3.032 2.073 1.00 94.56 216 TYR A CA 1
ATOM 1664 C C . TYR A 1 216 ? -2.292 3.870 1.309 1.00 94.56 216 TYR A C 1
ATOM 1666 O O . TYR A 1 216 ? -2.104 4.075 0.115 1.00 94.56 216 TYR A O 1
ATOM 1674 N N . ILE A 1 217 ? -3.355 4.335 1.965 1.00 92.12 217 ILE A N 1
ATOM 1675 C CA . ILE A 1 217 ? -4.364 5.209 1.353 1.00 92.12 217 ILE A CA 1
ATOM 1676 C C . ILE A 1 217 ? -3.742 6.571 1.023 1.00 92.12 217 ILE A C 1
ATOM 1678 O O . ILE A 1 217 ? -3.795 6.995 -0.126 1.00 92.12 217 ILE A O 1
ATOM 1682 N N . SER A 1 218 ? -3.062 7.196 1.985 1.00 94.25 218 SER A N 1
ATOM 1683 C CA . SER A 1 218 ? -2.402 8.490 1.778 1.00 94.25 218 SER A CA 1
ATOM 1684 C C . SER A 1 218 ? -1.304 8.420 0.708 1.00 94.25 218 SER A C 1
ATOM 1686 O O . SER A 1 218 ? -1.237 9.277 -0.170 1.00 94.25 218 SER A O 1
ATOM 1688 N N . ASP A 1 219 ? -0.497 7.352 0.692 1.00 95.44 219 ASP A N 1
ATOM 1689 C CA . ASP A 1 219 ? 0.494 7.144 -0.370 1.00 95.44 219 ASP A CA 1
ATOM 1690 C C . ASP A 1 219 ? -0.177 7.006 -1.751 1.00 95.44 219 ASP A C 1
ATOM 1692 O O . ASP A 1 219 ? 0.395 7.454 -2.740 1.00 95.44 219 ASP A O 1
ATOM 1696 N N . GLN A 1 220 ? -1.366 6.396 -1.860 1.00 95.25 220 GLN A N 1
ATOM 1697 C CA . GLN A 1 220 ? -2.083 6.322 -3.143 1.00 95.25 220 GLN A CA 1
ATOM 1698 C C . GLN A 1 220 ? -2.476 7.708 -3.649 1.00 95.25 220 GLN A C 1
ATOM 1700 O O . GLN A 1 220 ? -2.276 7.978 -4.828 1.00 95.25 220 GLN A O 1
ATOM 1705 N N . GLU A 1 221 ? -2.978 8.579 -2.775 1.00 94.50 221 GLU A N 1
ATOM 1706 C CA . GLU A 1 221 ? -3.370 9.951 -3.124 1.00 94.50 221 GLU A CA 1
ATOM 1707 C C . GLU A 1 221 ? -2.165 10.752 -3.639 1.00 94.50 221 GLU A C 1
ATOM 1709 O O . GLU A 1 221 ? -2.212 11.307 -4.736 1.00 94.50 221 GLU A O 1
ATOM 1714 N N . ILE A 1 222 ? -1.031 10.685 -2.933 1.00 96.38 222 ILE A N 1
ATOM 1715 C CA . ILE A 1 222 ? 0.222 11.335 -3.352 1.00 96.38 222 ILE A CA 1
ATOM 1716 C C . ILE A 1 222 ? 0.688 10.813 -4.720 1.00 96.38 222 ILE A C 1
ATOM 1718 O O . ILE A 1 222 ? 1.127 11.573 -5.586 1.00 96.38 222 ILE A O 1
ATOM 1722 N N . LYS A 1 223 ? 0.617 9.495 -4.949 1.00 96.19 223 LYS A N 1
ATOM 1723 C CA . LYS A 1 223 ? 1.015 8.917 -6.241 1.00 96.19 223 LYS A CA 1
ATOM 1724 C C . LYS A 1 223 ? 0.017 9.252 -7.347 1.00 96.19 223 LYS A C 1
ATOM 1726 O O . LYS A 1 223 ? 0.437 9.448 -8.483 1.00 96.19 223 LYS A O 1
ATOM 1731 N N . GLN A 1 224 ? -1.266 9.393 -7.042 1.00 96.12 224 GLN A N 1
ATOM 1732 C CA . GLN A 1 224 ? -2.258 9.863 -8.002 1.00 96.12 224 GLN A CA 1
ATOM 1733 C C . GLN A 1 224 ? -1.973 11.310 -8.441 1.00 96.12 224 GLN A C 1
ATOM 1735 O O . GLN A 1 224 ? -2.009 11.604 -9.636 1.00 96.12 224 GLN A O 1
ATOM 1740 N N . GLU A 1 225 ? -1.603 12.198 -7.517 1.00 96.44 225 GLU A N 1
ATOM 1741 C CA . GLU A 1 225 ? -1.176 13.569 -7.840 1.00 96.44 225 GLU A CA 1
ATOM 1742 C C . GLU A 1 225 ? 0.095 13.596 -8.701 1.00 96.44 225 GLU A C 1
ATOM 1744 O O . GLU A 1 225 ? 0.178 14.339 -9.687 1.00 96.44 225 GLU A O 1
ATOM 1749 N N . ALA A 1 226 ? 1.072 12.739 -8.387 1.00 94.88 226 ALA A N 1
ATOM 1750 C CA . ALA A 1 226 ? 2.285 12.590 -9.188 1.00 94.88 226 ALA A CA 1
ATOM 1751 C C . ALA A 1 226 ? 1.978 12.067 -10.602 1.00 94.88 226 ALA A C 1
ATOM 1753 O O . ALA A 1 226 ? 2.559 12.549 -11.579 1.00 94.88 226 ALA A O 1
ATOM 1754 N N . PHE A 1 227 ? 1.036 11.127 -10.736 1.00 96.94 227 PHE A N 1
ATOM 1755 C CA . PHE A 1 227 ? 0.544 10.667 -12.033 1.00 96.94 227 PHE A CA 1
ATOM 1756 C C . PHE A 1 227 ? -0.093 11.821 -12.806 1.00 96.94 227 PHE A C 1
ATOM 1758 O O . PHE A 1 227 ? 0.298 12.075 -13.943 1.00 96.94 227 PHE A O 1
ATOM 1765 N N . TYR A 1 228 ? -0.999 12.583 -12.189 1.00 95.62 228 TYR A N 1
ATOM 1766 C CA . TYR A 1 228 ? -1.616 13.742 -12.833 1.00 95.62 228 TYR A CA 1
ATOM 1767 C C . TYR A 1 228 ? -0.610 14.822 -13.210 1.00 95.62 228 TYR A C 1
ATOM 1769 O O . TYR A 1 228 ? -0.763 15.428 -14.259 1.00 95.62 228 TYR A O 1
ATOM 1777 N N . SER A 1 229 ? 0.457 15.031 -12.449 1.00 95.75 229 SER A N 1
ATOM 1778 C CA . SER A 1 229 ? 1.492 16.009 -12.813 1.00 95.75 229 SER A CA 1
ATOM 1779 C C . SER A 1 229 ? 2.275 15.625 -14.077 1.00 95.75 229 SER A C 1
ATOM 1781 O O . SER A 1 229 ? 2.782 16.497 -14.781 1.00 95.75 229 SER A O 1
ATOM 1783 N N . ASN A 1 230 ? 2.351 14.330 -14.396 1.00 94.19 230 ASN A N 1
ATOM 1784 C CA . ASN A 1 230 ? 3.212 13.804 -15.457 1.00 94.19 230 ASN A CA 1
ATOM 1785 C C . ASN A 1 230 ? 2.457 13.233 -16.673 1.00 94.19 230 ASN A C 1
ATOM 1787 O O . ASN A 1 230 ? 3.001 13.211 -17.777 1.00 94.19 230 ASN A O 1
ATOM 1791 N N . ALA A 1 231 ? 1.218 12.776 -16.492 1.00 94.62 231 ALA A N 1
ATOM 1792 C CA . ALA A 1 231 ? 0.418 12.123 -17.523 1.00 94.62 231 ALA A CA 1
ATOM 1793 C C . ALA A 1 231 ? -0.168 13.111 -18.544 1.00 94.62 231 ALA A C 1
ATOM 1795 O O . ALA A 1 231 ? -0.505 14.253 -18.201 1.00 94.62 231 ALA A O 1
ATOM 1796 N N . THR A 1 232 ? -0.355 12.644 -19.783 1.00 94.06 232 THR A N 1
ATOM 1797 C CA . THR A 1 232 ? -1.062 13.385 -20.843 1.00 94.06 232 THR A CA 1
ATOM 1798 C C . THR A 1 232 ? -2.560 13.498 -20.547 1.00 94.06 232 THR A C 1
ATOM 1800 O O . THR A 1 232 ? -3.096 12.739 -19.739 1.00 94.06 232 THR A O 1
ATOM 1803 N N . ALA A 1 233 ? -3.258 14.422 -21.214 1.00 94.69 233 ALA A N 1
ATOM 1804 C CA . ALA A 1 233 ? -4.707 14.580 -21.058 1.00 94.69 233 ALA A CA 1
ATOM 1805 C C . ALA A 1 233 ? -5.464 13.262 -21.321 1.00 94.69 233 ALA A C 1
ATOM 1807 O O . ALA A 1 233 ? -6.261 12.846 -20.483 1.00 94.69 233 ALA A O 1
ATOM 1808 N N . ASP A 1 234 ? -5.126 12.557 -22.404 1.00 95.19 234 ASP A N 1
ATOM 1809 C CA . ASP A 1 234 ? -5.749 11.275 -22.761 1.00 95.19 234 ASP A CA 1
ATOM 1810 C C . ASP A 1 234 ? -5.511 10.192 -21.701 1.00 95.19 234 ASP A C 1
ATOM 1812 O O . ASP A 1 234 ? -6.417 9.439 -21.352 1.00 95.19 234 ASP A O 1
ATOM 1816 N N . GLN A 1 235 ? -4.301 10.132 -21.134 1.00 93.44 235 GLN A N 1
ATOM 1817 C CA . GLN A 1 235 ? -3.970 9.185 -20.066 1.00 93.44 235 GLN A CA 1
ATOM 1818 C C . GLN A 1 235 ? -4.759 9.475 -18.785 1.00 93.44 235 GLN A C 1
ATOM 1820 O O . GLN A 1 235 ? -5.194 8.541 -18.112 1.00 93.44 235 GLN A O 1
ATOM 1825 N N . ARG A 1 236 ? -4.967 10.753 -18.444 1.00 94.88 236 ARG A N 1
ATOM 1826 C CA . ARG A 1 236 ? -5.799 11.146 -17.296 1.00 94.88 236 ARG A CA 1
ATOM 1827 C C . ARG A 1 236 ? -7.268 10.819 -17.536 1.00 94.88 236 ARG A C 1
ATOM 1829 O O . ARG A 1 236 ? -7.916 10.304 -16.632 1.00 94.88 236 ARG A O 1
ATOM 1836 N N . ALA A 1 237 ? -7.774 11.080 -18.741 1.00 94.75 237 ALA A N 1
ATOM 1837 C CA . ALA A 1 237 ? -9.145 10.750 -19.117 1.00 94.75 237 ALA A CA 1
ATOM 1838 C C . ALA A 1 237 ? -9.394 9.237 -19.031 1.00 94.75 237 ALA A C 1
ATOM 1840 O O . ALA A 1 237 ? -10.354 8.808 -18.393 1.00 94.75 237 ALA A O 1
ATOM 1841 N N . LEU A 1 238 ? -8.475 8.431 -19.573 1.00 92.88 238 LEU A N 1
ATOM 1842 C CA . LEU A 1 238 ? -8.535 6.976 -19.458 1.00 92.88 238 LEU A CA 1
ATOM 1843 C C . LEU A 1 238 ? -8.479 6.523 -17.995 1.00 92.88 238 LEU A C 1
ATOM 1845 O O . LEU A 1 238 ? -9.251 5.659 -17.593 1.00 92.88 238 LEU A O 1
ATOM 1849 N N . PHE A 1 239 ? -7.597 7.110 -17.183 1.00 92.75 239 PHE A N 1
ATOM 1850 C CA . PHE A 1 239 ? -7.521 6.791 -15.759 1.00 92.75 239 PHE A CA 1
ATOM 1851 C C . PHE A 1 239 ? -8.846 7.068 -15.038 1.00 92.75 239 PHE A C 1
ATOM 1853 O O . PHE A 1 239 ? -9.351 6.190 -14.344 1.00 92.75 239 PHE A O 1
ATOM 1860 N N . LEU A 1 240 ? -9.439 8.248 -15.237 1.00 92.00 240 LEU A N 1
ATOM 1861 C CA . LEU A 1 240 ? -10.725 8.611 -14.637 1.00 92.00 240 LEU A CA 1
ATOM 1862 C C . LEU A 1 240 ? -11.841 7.653 -15.062 1.00 92.00 240 LEU A C 1
ATOM 1864 O O . LEU A 1 240 ? -12.602 7.202 -14.212 1.00 92.00 240 LEU A O 1
ATOM 1868 N N . GLN A 1 241 ? -11.888 7.279 -16.343 1.00 92.50 241 GLN A N 1
ATOM 1869 C CA . GLN A 1 241 ? -12.847 6.299 -16.850 1.00 92.50 241 GLN A CA 1
ATOM 1870 C C . GLN A 1 241 ? -12.696 4.931 -16.166 1.00 92.50 241 GLN A C 1
ATOM 1872 O O . GLN A 1 241 ? -13.689 4.291 -15.844 1.00 92.50 241 GLN A O 1
ATOM 1877 N N . GLN A 1 242 ? -11.464 4.472 -15.928 1.00 88.12 242 GLN A N 1
ATOM 1878 C CA . GLN A 1 242 ? -11.217 3.201 -15.233 1.00 88.12 242 GLN A CA 1
ATOM 1879 C C . GLN A 1 242 ? -11.536 3.283 -13.732 1.00 88.12 242 GLN A C 1
ATOM 1881 O O . GLN A 1 242 ? -11.961 2.298 -13.121 1.00 88.12 242 GLN A O 1
ATOM 1886 N N . MET A 1 243 ? -11.344 4.458 -13.128 1.00 87.88 243 MET A N 1
ATOM 1887 C CA . MET A 1 243 ? -11.689 4.704 -11.729 1.00 87.88 243 MET A CA 1
ATOM 1888 C C . MET A 1 243 ? -13.200 4.821 -11.505 1.00 87.88 243 MET A C 1
ATOM 1890 O O . MET A 1 243 ? -13.669 4.491 -10.415 1.00 87.88 243 MET A O 1
ATOM 1894 N N . ASP A 1 244 ? -13.967 5.212 -12.524 1.00 87.44 244 ASP A N 1
ATOM 1895 C CA . ASP A 1 244 ? -15.431 5.211 -12.507 1.00 87.44 244 ASP A CA 1
ATOM 1896 C C . ASP A 1 244 ? -15.996 3.800 -12.739 1.00 87.44 244 ASP A C 1
ATOM 1898 O O . ASP A 1 244 ? -16.593 3.467 -13.763 1.00 87.44 244 ASP A O 1
ATOM 1902 N N . SER A 1 245 ? -15.752 2.912 -11.775 1.00 87.12 245 SER A N 1
ATOM 1903 C CA . SER A 1 245 ? -16.255 1.542 -11.804 1.00 87.12 245 SER A CA 1
ATOM 1904 C C . SER A 1 245 ? -16.940 1.161 -10.497 1.00 87.12 245 SER A C 1
ATOM 1906 O O . SER A 1 245 ? -16.571 1.597 -9.402 1.00 87.12 245 SER A O 1
ATOM 1908 N N . LYS A 1 246 ? -17.920 0.251 -10.589 1.00 84.38 246 LYS A N 1
ATOM 1909 C CA . LYS A 1 246 ? -18.621 -0.300 -9.413 1.00 84.38 246 LYS A CA 1
ATOM 1910 C C . LYS A 1 246 ? -17.654 -0.922 -8.397 1.00 84.38 246 LYS A C 1
ATOM 1912 O O . LYS A 1 246 ? -17.894 -0.850 -7.193 1.00 84.38 246 LYS A O 1
ATOM 1917 N N . VAL A 1 247 ? -16.554 -1.509 -8.877 1.00 82.75 247 VAL A N 1
ATOM 1918 C CA . VAL A 1 247 ? -15.514 -2.119 -8.035 1.00 82.75 247 VAL A CA 1
ATOM 1919 C C . VAL A 1 247 ? -14.822 -1.062 -7.177 1.00 82.75 247 VAL A C 1
ATOM 1921 O O . VAL A 1 247 ? -14.675 -1.257 -5.970 1.00 82.75 247 VAL A O 1
ATOM 1924 N N . VAL A 1 248 ? -14.446 0.076 -7.768 1.00 83.62 248 VAL A N 1
ATOM 1925 C CA . VAL A 1 248 ? -13.834 1.191 -7.032 1.00 83.62 248 VAL A CA 1
ATOM 1926 C C . VAL A 1 248 ? -14.820 1.772 -6.023 1.00 83.62 248 VAL A C 1
ATOM 1928 O O . VAL A 1 248 ? -14.452 1.950 -4.862 1.00 83.62 248 VAL A O 1
ATOM 1931 N N . GLY A 1 249 ? -16.088 1.963 -6.406 1.00 81.06 249 GLY A N 1
ATOM 1932 C CA . GLY A 1 249 ? -17.139 2.413 -5.488 1.00 81.06 249 GLY A CA 1
ATOM 1933 C C . GLY A 1 249 ? -17.244 1.541 -4.230 1.00 81.06 249 GLY A C 1
ATOM 1934 O O . GLY A 1 249 ? -17.222 2.056 -3.112 1.00 81.06 249 GLY A O 1
ATOM 1935 N N . ALA A 1 250 ? -17.243 0.213 -4.391 1.00 81.31 250 ALA A N 1
ATOM 1936 C CA . ALA A 1 250 ? -17.280 -0.723 -3.266 1.00 81.31 250 ALA A CA 1
ATOM 1937 C C . ALA A 1 250 ? -16.042 -0.622 -2.349 1.00 81.31 250 ALA A C 1
ATOM 1939 O O . ALA A 1 250 ? -16.157 -0.748 -1.126 1.00 81.31 250 ALA A O 1
ATOM 1940 N N . VAL A 1 251 ? -14.855 -0.379 -2.914 1.00 83.75 251 VAL A N 1
ATOM 1941 C CA . VAL A 1 251 ? -13.623 -0.155 -2.137 1.00 83.75 251 VAL A CA 1
ATOM 1942 C C . VAL A 1 251 ? -13.699 1.160 -1.361 1.00 83.75 251 VAL A C 1
ATOM 1944 O O . VAL A 1 251 ? -13.396 1.178 -0.167 1.00 83.75 251 VAL A O 1
ATOM 1947 N N . LEU A 1 252 ? -14.163 2.242 -1.988 1.00 84.75 252 LEU A N 1
ATOM 1948 C CA . LEU A 1 252 ? -14.328 3.540 -1.327 1.00 84.75 252 LEU A CA 1
ATOM 1949 C C . LEU A 1 252 ? -15.332 3.465 -0.170 1.00 84.75 252 LEU A C 1
ATOM 1951 O O . LEU A 1 252 ? -15.074 4.014 0.902 1.00 84.75 252 LEU A O 1
ATOM 1955 N N . SER A 1 253 ? -16.422 2.705 -0.319 1.00 82.69 253 SER A N 1
ATOM 1956 C CA . SER A 1 253 ? -17.342 2.437 0.793 1.00 82.69 253 SER A CA 1
ATOM 1957 C C . SER A 1 253 ? -16.644 1.730 1.963 1.00 82.69 253 SER A C 1
ATOM 1959 O O . SER A 1 253 ? -16.870 2.087 3.120 1.00 82.69 253 SER A O 1
ATOM 1961 N N . LYS A 1 254 ? -15.741 0.774 1.691 1.00 80.56 254 LYS A N 1
ATOM 1962 C CA . LYS A 1 254 ? -14.941 0.095 2.731 1.00 80.56 254 LYS A CA 1
ATOM 1963 C C . LYS A 1 254 ? -13.924 1.026 3.404 1.00 80.56 254 LYS A C 1
ATOM 1965 O O . LYS A 1 254 ? -13.706 0.892 4.609 1.00 80.56 254 LYS A O 1
ATOM 1970 N N . ARG A 1 255 ? -13.333 1.977 2.672 1.00 85.44 255 ARG A N 1
ATOM 1971 C CA . ARG A 1 255 ? -12.476 3.027 3.255 1.00 85.44 255 ARG A CA 1
ATOM 1972 C C . ARG A 1 255 ? -13.269 3.949 4.175 1.00 85.44 255 ARG A C 1
ATOM 1974 O O . ARG A 1 255 ? -12.863 4.158 5.313 1.00 85.44 255 ARG A O 1
ATOM 1981 N N . SER A 1 256 ? -14.427 4.429 3.714 1.00 81.69 256 SER A N 1
ATOM 1982 C CA . SER A 1 256 ? -15.322 5.275 4.516 1.00 81.69 256 SER A CA 1
ATOM 1983 C C . SER A 1 256 ? -15.730 4.576 5.813 1.00 81.69 256 SER A C 1
ATOM 1985 O O . SER A 1 256 ? -15.704 5.175 6.884 1.00 81.69 256 SER A O 1
ATOM 1987 N N . LEU A 1 257 ? -16.026 3.278 5.736 1.00 77.25 257 LEU A N 1
ATOM 1988 C CA . LEU A 1 257 ? -16.248 2.426 6.897 1.00 77.25 257 LEU A CA 1
ATOM 1989 C C . LEU A 1 257 ? -15.057 2.463 7.872 1.00 77.25 257 LEU A C 1
ATOM 1991 O O . LEU A 1 257 ? -15.238 2.768 9.053 1.00 77.25 257 LEU A O 1
ATOM 1995 N N . LEU A 1 258 ? -13.838 2.190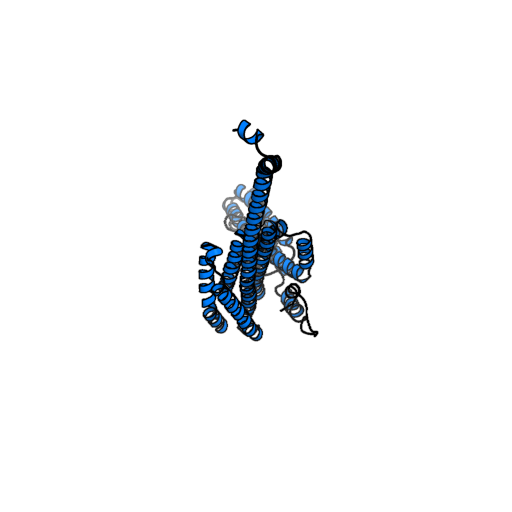 7.398 1.00 78.44 258 LEU A N 1
ATOM 1996 C CA . LEU A 1 258 ? -12.654 2.239 8.258 1.00 78.44 258 LEU A CA 1
ATOM 1997 C C . LEU A 1 258 ? -12.502 3.607 8.941 1.00 78.44 258 LEU A C 1
ATOM 1999 O O . LEU A 1 258 ? -12.255 3.642 10.143 1.00 78.44 258 LEU A O 1
ATOM 2003 N N . GLN A 1 259 ? -12.694 4.699 8.201 1.00 79.62 259 GLN A N 1
ATOM 2004 C CA . GLN A 1 259 ? -12.589 6.064 8.713 1.00 79.62 259 GLN A CA 1
ATOM 2005 C C . GLN A 1 259 ? -13.635 6.358 9.797 1.00 79.62 259 GLN A C 1
ATOM 2007 O O . GLN A 1 259 ? -13.288 6.804 10.886 1.00 79.62 259 GLN A O 1
ATOM 2012 N N . LYS A 1 260 ? -14.903 6.011 9.556 1.00 78.50 260 LYS A N 1
ATOM 2013 C CA . LYS A 1 260 ? -15.989 6.171 10.540 1.00 78.50 260 LYS A CA 1
ATOM 2014 C C . LYS A 1 260 ? -15.705 5.420 11.837 1.00 78.50 260 LYS A C 1
ATOM 2016 O O . LYS A 1 260 ? -16.011 5.900 12.926 1.00 78.50 260 LYS A O 1
ATOM 2021 N N . ARG A 1 261 ? -15.075 4.246 11.744 1.00 75.44 261 ARG A N 1
ATOM 2022 C CA . ARG A 1 261 ? -14.609 3.498 12.918 1.00 75.44 261 ARG A CA 1
ATOM 2023 C C . ARG A 1 261 ? -13.523 4.254 13.691 1.00 75.44 261 ARG A C 1
ATOM 2025 O O . ARG A 1 261 ? -13.455 4.115 14.911 1.00 75.44 261 ARG A O 1
ATOM 2032 N N . GLU A 1 262 ? -12.674 5.034 13.028 1.00 75.44 262 GLU A N 1
ATOM 2033 C CA . GLU A 1 262 ? -11.697 5.883 13.720 1.00 75.44 262 GLU A CA 1
ATOM 2034 C C . GLU A 1 262 ? -12.377 6.989 14.515 1.00 75.44 262 GLU A C 1
ATOM 2036 O O . GLU A 1 262 ? -12.005 7.220 15.665 1.00 75.44 262 GLU A O 1
ATOM 2041 N N . ASP A 1 263 ? -13.389 7.622 13.930 1.00 81.50 263 ASP A N 1
ATOM 2042 C CA . ASP A 1 263 ? -14.139 8.684 14.592 1.00 81.50 263 ASP A CA 1
ATOM 2043 C C . ASP A 1 263 ? -14.863 8.147 15.831 1.00 81.50 263 ASP A C 1
ATOM 2045 O O . ASP A 1 263 ? -14.730 8.727 16.908 1.00 81.50 263 ASP A O 1
ATOM 2049 N N . LYS A 1 264 ? -15.483 6.960 15.737 1.00 80.31 264 LYS A N 1
ATOM 2050 C CA . LYS A 1 264 ? -16.070 6.261 16.897 1.00 80.31 264 LYS A CA 1
ATOM 2051 C C . LYS A 1 264 ? -15.053 6.020 18.012 1.00 80.31 264 LYS A C 1
ATOM 2053 O O . LYS A 1 264 ? -15.323 6.306 19.173 1.00 80.31 264 LYS A O 1
ATOM 2058 N N . ILE A 1 265 ? -13.861 5.515 17.681 1.00 78.31 265 ILE A N 1
ATOM 2059 C CA . ILE A 1 265 ? -12.822 5.245 18.688 1.00 78.31 265 ILE A CA 1
ATOM 2060 C C . ILE A 1 265 ? -12.349 6.545 19.350 1.00 78.31 265 ILE A C 1
ATOM 2062 O O . ILE A 1 265 ? -12.145 6.556 20.563 1.00 78.31 265 ILE A O 1
ATOM 2066 N N . LYS A 1 266 ? -12.173 7.631 18.588 1.00 83.56 266 LYS A N 1
ATOM 2067 C CA . LYS A 1 266 ? -11.783 8.939 19.143 1.00 83.56 266 LYS A CA 1
ATOM 2068 C C . LYS A 1 266 ? -12.835 9.455 20.121 1.00 83.56 266 LYS A C 1
ATOM 2070 O O . LYS A 1 266 ? -12.476 9.819 21.237 1.00 83.56 266 LYS A O 1
ATOM 2075 N N . LEU A 1 267 ? -14.109 9.431 19.729 1.00 88.25 267 LEU A N 1
ATOM 2076 C CA . LEU A 1 267 ? -15.204 9.850 20.601 1.00 88.25 267 LEU A CA 1
ATOM 2077 C C . LEU A 1 267 ? -15.306 8.963 21.846 1.00 88.25 267 LEU A C 1
ATOM 2079 O O . LEU A 1 267 ? -15.540 9.477 22.931 1.00 88.25 267 LEU A O 1
ATOM 2083 N N . LEU A 1 268 ? -15.066 7.651 21.731 1.00 85.19 268 LEU A N 1
ATOM 2084 C CA . LEU A 1 268 ? -15.072 6.755 22.890 1.00 85.19 268 LEU A CA 1
ATOM 2085 C C . LEU A 1 268 ? -13.978 7.118 23.899 1.00 85.19 268 LEU A C 1
ATOM 2087 O O . LEU A 1 268 ? -14.216 7.084 25.103 1.00 85.19 268 LEU A O 1
ATOM 2091 N N . TRP A 1 269 ? -12.772 7.436 23.421 1.00 82.88 269 TRP A N 1
ATOM 2092 C CA . TRP A 1 269 ? -11.687 7.888 24.292 1.00 82.88 269 TRP A CA 1
ATOM 2093 C C . TRP A 1 269 ? -12.024 9.217 24.965 1.00 82.88 269 TRP A C 1
ATOM 2095 O O . TRP A 1 269 ? -11.833 9.325 26.171 1.00 82.88 269 TRP A O 1
ATOM 2105 N N . GLN A 1 270 ? -12.582 10.175 24.217 1.00 88.75 270 GLN A N 1
ATOM 2106 C CA . GLN A 1 270 ? -13.060 11.445 24.774 1.00 88.75 270 GLN A CA 1
ATOM 2107 C C . GLN A 1 270 ? -14.129 11.217 25.848 1.00 88.75 270 GLN A C 1
ATOM 2109 O O . GLN A 1 270 ? -14.028 11.761 26.940 1.00 88.75 270 GLN A O 1
ATOM 2114 N N . LEU A 1 271 ? -15.108 10.353 25.578 1.00 87.81 271 LEU A N 1
ATOM 2115 C CA . LEU A 1 271 ? -16.168 10.010 26.522 1.00 87.81 271 LEU A CA 1
ATOM 2116 C C . LEU A 1 271 ? -15.609 9.389 27.810 1.00 87.81 271 LEU A C 1
ATOM 2118 O O . LEU A 1 271 ? -16.000 9.780 28.905 1.00 87.81 271 LEU A O 1
ATOM 2122 N N . LYS A 1 272 ? -14.669 8.442 27.695 1.00 84.00 272 LYS A N 1
ATOM 2123 C CA . LYS A 1 272 ? -14.035 7.800 28.858 1.00 84.00 272 LYS A CA 1
ATOM 2124 C C . LYS A 1 272 ? -13.243 8.782 29.717 1.00 84.00 272 LYS A C 1
ATOM 2126 O O . LYS A 1 272 ? -13.286 8.666 30.938 1.00 84.00 272 LYS A O 1
ATOM 2131 N N . ASP A 1 273 ? -12.537 9.716 29.089 1.00 84.50 273 ASP A N 1
ATOM 2132 C CA . ASP A 1 273 ? -11.776 10.760 29.780 1.00 84.50 273 ASP A CA 1
ATOM 2133 C C . ASP A 1 273 ? -12.711 11.723 30.531 1.00 84.50 273 ASP A C 1
ATOM 2135 O O . ASP A 1 273 ? -12.558 11.937 31.731 1.00 84.50 273 ASP A O 1
ATOM 2139 N N . LEU A 1 274 ? -13.767 12.193 29.857 1.00 87.44 274 LEU A N 1
ATOM 2140 C CA . LEU A 1 274 ? -14.753 13.113 30.430 1.00 87.44 274 LEU A CA 1
ATOM 2141 C C . LEU A 1 274 ? -15.570 12.509 31.574 1.00 87.44 274 LEU A C 1
ATOM 2143 O O . LEU A 1 274 ? -15.957 13.234 32.486 1.00 87.44 274 LEU A O 1
ATOM 2147 N N . VAL A 1 275 ? -15.858 11.207 31.540 1.00 83.38 275 VAL A N 1
ATOM 2148 C CA . VAL A 1 275 ? -16.646 10.533 32.587 1.00 83.38 275 VAL A CA 1
ATOM 2149 C C . VAL A 1 275 ? -15.764 10.056 33.748 1.00 83.38 275 VAL A C 1
ATOM 2151 O O . VAL A 1 275 ? -16.215 10.032 34.894 1.00 83.38 275 VAL A O 1
ATOM 2154 N N . GLY A 1 276 ? -14.517 9.674 33.467 1.00 73.56 276 GLY A N 1
ATOM 2155 C CA . GLY A 1 276 ? -13.633 8.961 34.386 1.00 73.56 276 GLY A CA 1
ATOM 2156 C C . GLY A 1 276 ? -12.908 9.820 35.432 1.00 73.56 276 GLY A C 1
ATOM 2157 O O . GLY A 1 276 ? -13.399 10.837 35.925 1.00 73.56 276 GLY A O 1
ATOM 2158 N N . TYR A 1 277 ? -11.714 9.361 35.823 1.00 63.50 277 TYR A N 1
ATOM 2159 C CA . TYR A 1 277 ? -10.905 9.983 36.874 1.00 63.50 277 TYR A CA 1
ATOM 2160 C C . TYR A 1 277 ? -10.391 11.364 36.440 1.00 63.50 277 TYR A C 1
ATOM 2162 O O . TYR A 1 277 ? -9.656 11.471 35.467 1.00 63.50 277 TYR A O 1
ATOM 2170 N N . GLY A 1 278 ? -10.756 12.409 37.188 1.00 70.88 278 GLY A N 1
ATOM 2171 C CA . GLY A 1 278 ? -10.504 13.813 36.834 1.00 70.88 278 GLY A CA 1
ATOM 2172 C C . GLY A 1 278 ? -11.639 14.483 36.044 1.00 70.88 278 GLY A C 1
ATOM 2173 O O . GLY A 1 278 ? -11.616 15.702 35.896 1.00 70.88 278 GLY A O 1
ATOM 2174 N N . GLY A 1 279 ? -12.637 13.714 35.593 1.00 84.00 279 GLY A N 1
ATOM 2175 C CA . GLY A 1 279 ? -13.824 14.194 34.884 1.00 84.00 279 GLY A CA 1
ATOM 2176 C C . GLY A 1 279 ? -15.080 14.250 35.760 1.00 84.00 279 GLY A C 1
ATOM 2177 O O . GLY A 1 279 ? -15.013 14.500 36.967 1.00 84.00 279 GLY A O 1
ATOM 2178 N N . LEU A 1 280 ? -16.238 13.982 35.152 1.00 84.12 280 LEU A N 1
ATOM 2179 C CA . LEU A 1 280 ? -17.569 14.119 35.743 1.00 84.12 280 LEU A CA 1
ATOM 2180 C C . LEU A 1 280 ? -17.682 13.410 37.096 1.00 84.12 280 LEU A C 1
ATOM 2182 O O . LEU A 1 280 ? -17.956 14.052 38.107 1.00 84.12 280 LEU A O 1
ATOM 2186 N N . THR A 1 281 ? -17.429 12.099 37.143 1.00 81.62 281 THR A N 1
ATOM 2187 C CA . THR A 1 281 ? -17.588 11.310 38.379 1.00 81.62 281 THR A CA 1
ATOM 2188 C C . THR A 1 281 ? -16.655 11.795 39.491 1.00 81.62 281 THR A C 1
ATOM 2190 O O . THR A 1 281 ? -17.039 11.835 40.661 1.00 81.62 281 THR A O 1
ATOM 2193 N N . HIS A 1 282 ? -15.442 12.235 39.144 1.00 83.69 282 HIS A N 1
ATOM 2194 C CA . HIS A 1 282 ? -14.502 12.812 40.100 1.00 83.69 282 HIS A CA 1
ATOM 2195 C C . HIS A 1 282 ? -15.016 14.132 40.683 1.00 83.69 282 HIS A C 1
ATOM 2197 O O . HIS A 1 282 ? -15.010 14.305 41.903 1.00 83.69 282 HIS A O 1
ATOM 2203 N N . ASN A 1 283 ? -15.486 15.043 39.830 1.00 87.81 283 ASN A N 1
ATOM 2204 C CA . ASN A 1 283 ? -15.989 16.350 40.246 1.00 87.81 283 ASN A CA 1
ATOM 2205 C C . ASN A 1 283 ? -17.278 16.232 41.063 1.00 87.81 283 ASN A C 1
ATOM 2207 O O . ASN A 1 283 ? -17.404 16.900 42.086 1.00 87.81 283 ASN A O 1
ATOM 2211 N N . ILE A 1 284 ? -18.171 15.305 40.709 1.00 84.75 284 ILE A N 1
ATOM 2212 C CA . ILE A 1 284 ? -19.359 14.983 41.511 1.00 84.75 284 ILE A CA 1
ATOM 2213 C C . ILE A 1 284 ? -18.958 14.494 42.904 1.00 84.75 284 ILE A C 1
ATOM 2215 O O . ILE A 1 284 ? -19.457 15.005 43.904 1.00 84.75 284 ILE A O 1
ATOM 2219 N N . ASN A 1 285 ? -18.012 13.557 42.993 1.00 83.56 285 ASN A N 1
ATOM 2220 C CA . ASN A 1 285 ? -17.541 13.044 44.281 1.00 83.56 285 ASN A CA 1
ATOM 2221 C C . ASN A 1 285 ? -16.864 14.135 45.124 1.00 83.56 285 ASN A C 1
ATOM 2223 O O . ASN A 1 285 ? -17.083 14.218 46.333 1.00 83.56 285 ASN A O 1
ATOM 2227 N N . LYS A 1 286 ? -16.058 15.008 44.508 1.00 85.44 286 LYS A N 1
ATOM 2228 C CA . LYS A 1 286 ? -15.448 16.156 45.196 1.00 85.44 286 LYS A CA 1
ATOM 2229 C C . LYS A 1 286 ? -16.490 17.163 45.659 1.00 85.44 286 LYS A C 1
ATOM 2231 O O . LYS A 1 286 ? -16.356 17.686 46.766 1.00 85.44 286 LYS A O 1
ATOM 2236 N N . TYR A 1 287 ? -17.516 17.416 44.854 1.00 87.88 287 TYR A N 1
ATOM 2237 C CA . TYR A 1 287 ? -18.618 18.286 45.231 1.00 87.88 287 TYR A CA 1
ATOM 2238 C C . TYR A 1 287 ? -19.394 17.707 46.412 1.00 87.88 287 TYR A C 1
ATOM 2240 O O . TYR A 1 287 ? -19.557 18.402 47.409 1.00 87.88 287 TYR A O 1
ATOM 2248 N N . ALA A 1 288 ? -19.747 16.420 46.359 1.00 82.19 288 ALA A N 1
ATOM 2249 C CA . ALA A 1 288 ? -20.365 15.715 47.474 1.00 82.19 288 ALA A CA 1
ATOM 2250 C C . ALA A 1 288 ? -19.528 15.862 48.749 1.00 82.19 288 ALA A C 1
ATOM 2252 O O . ALA A 1 288 ? -20.031 16.314 49.764 1.00 82.19 288 ALA A O 1
ATOM 2253 N N . LEU A 1 289 ? -18.224 15.592 48.707 1.00 82.19 289 LEU A N 1
ATOM 2254 C CA . LEU A 1 289 ? -17.389 15.655 49.911 1.00 82.19 289 LEU A CA 1
ATOM 2255 C C . LEU A 1 289 ? -17.164 17.071 50.460 1.00 82.19 289 LEU A C 1
ATOM 2257 O O . LEU A 1 289 ? -17.027 17.233 51.670 1.00 82.19 289 LEU A O 1
ATOM 2261 N N . SER A 1 290 ? -17.056 18.077 49.591 1.00 85.12 290 SER A N 1
ATOM 2262 C CA . SER A 1 290 ? -16.616 19.424 49.988 1.00 85.12 290 SER A CA 1
ATOM 2263 C C . SER A 1 290 ? -17.731 20.463 50.065 1.00 85.12 290 SER A C 1
ATOM 2265 O O . SER A 1 290 ? -17.537 21.502 50.690 1.00 85.12 290 SER A O 1
ATOM 2267 N N . GLY A 1 291 ? -18.855 20.238 49.381 1.00 82.31 291 GLY A N 1
ATOM 2268 C CA . GLY A 1 291 ? -19.894 21.243 49.148 1.00 82.31 291 GLY A CA 1
ATOM 2269 C C . GLY A 1 291 ? -19.440 22.449 48.310 1.00 82.31 291 GLY A C 1
ATOM 2270 O O . GLY A 1 291 ? -20.183 23.419 48.196 1.00 82.31 291 GLY A O 1
ATOM 2271 N N . SER A 1 292 ? -18.232 22.434 47.730 1.00 88.94 292 SER A N 1
ATOM 2272 C CA . SER A 1 292 ? -17.692 23.583 46.992 1.00 88.94 292 SER A CA 1
ATOM 2273 C C . SER A 1 292 ? -18.348 23.751 45.620 1.00 88.94 292 SER A C 1
ATOM 2275 O O . SER A 1 292 ? -18.243 22.882 44.751 1.00 88.94 292 SER A O 1
ATOM 2277 N N . ASP A 1 293 ? -18.945 24.923 45.397 1.00 88.62 293 ASP A N 1
ATOM 2278 C CA . ASP A 1 293 ? -19.608 25.311 44.145 1.00 88.62 293 ASP A CA 1
ATOM 2279 C C . ASP A 1 293 ? -18.701 25.201 42.904 1.00 88.62 293 ASP A C 1
ATOM 2281 O O . ASP A 1 293 ? -19.178 24.956 41.798 1.00 88.62 293 ASP A O 1
ATOM 2285 N N . GLN A 1 294 ? -17.378 25.312 43.075 1.00 93.19 294 GLN A N 1
ATOM 2286 C CA . GLN A 1 294 ? -16.423 25.111 41.984 1.00 93.19 294 GLN A CA 1
ATOM 2287 C C . GLN A 1 294 ? -16.546 23.706 41.375 1.00 93.19 294 GLN A C 1
ATOM 2289 O O . GLN A 1 294 ? -16.586 23.569 40.155 1.00 93.19 294 GLN A O 1
ATOM 2294 N N . TYR A 1 295 ? -16.633 22.661 42.205 1.00 90.44 295 TYR A N 1
ATOM 2295 C CA . TYR A 1 295 ? -16.752 21.286 41.711 1.00 90.44 295 TYR A CA 1
ATOM 2296 C C . TYR A 1 295 ? -18.130 21.007 41.106 1.00 90.44 295 TYR A C 1
ATOM 2298 O O . TYR A 1 295 ? -18.223 20.216 40.170 1.00 90.44 295 TYR A O 1
ATOM 2306 N N . ARG A 1 296 ? -19.181 21.695 41.574 1.00 91.94 296 ARG A N 1
ATOM 2307 C CA . ARG A 1 296 ? -20.509 21.660 40.944 1.00 91.94 296 ARG A CA 1
ATOM 2308 C C . ARG A 1 296 ? -20.460 22.207 39.517 1.00 91.94 296 ARG A C 1
ATOM 2310 O O . ARG A 1 296 ? -20.953 21.555 38.605 1.00 91.94 296 ARG A O 1
ATOM 2317 N N . LYS A 1 297 ? -19.832 23.372 39.314 1.00 94.88 297 LYS A N 1
ATOM 2318 C CA . LYS A 1 297 ? -19.665 23.980 37.980 1.00 94.88 297 LYS A CA 1
ATOM 2319 C C . LYS A 1 297 ? -18.848 23.093 37.045 1.00 94.88 297 LYS A C 1
ATOM 2321 O O . LYS A 1 297 ? -19.276 22.860 35.924 1.00 94.88 297 LYS A O 1
ATOM 2326 N N . LEU A 1 298 ? -17.736 22.534 37.526 1.00 94.31 298 LEU A N 1
ATOM 2327 C CA . LEU A 1 298 ? -16.930 21.592 36.742 1.00 94.31 298 LEU A CA 1
ATOM 2328 C C . LEU A 1 298 ? -17.718 20.328 36.361 1.00 94.31 298 LEU A C 1
ATOM 2330 O O . LEU A 1 298 ? -17.611 19.856 35.233 1.00 94.31 298 LEU A O 1
ATOM 2334 N N . ALA A 1 299 ? -18.536 19.791 37.273 1.00 91.00 299 ALA A N 1
ATOM 2335 C CA . ALA A 1 299 ? -19.409 18.659 36.968 1.00 91.00 299 ALA A CA 1
ATOM 2336 C C . ALA A 1 299 ? -20.466 19.013 35.905 1.00 91.00 299 ALA A C 1
ATOM 2338 O O . ALA A 1 299 ? -20.686 18.230 34.985 1.00 91.00 299 ALA A O 1
ATOM 2339 N N . GLU A 1 300 ? -21.070 20.201 35.981 1.00 94.25 300 GLU A N 1
ATOM 2340 C CA . GLU A 1 300 ? -22.007 20.696 34.964 1.00 94.25 300 GLU A CA 1
ATOM 2341 C C . GLU A 1 300 ? -21.326 20.850 33.595 1.00 94.25 300 GLU A C 1
ATOM 2343 O O . GLU A 1 300 ? -21.840 20.385 32.580 1.00 94.25 300 GLU A O 1
ATOM 2348 N N . GLU A 1 301 ? -20.127 21.434 33.560 1.00 95.69 301 GLU A N 1
ATOM 2349 C CA . GLU A 1 301 ? -19.333 21.565 32.336 1.00 95.69 301 GLU A CA 1
ATOM 2350 C C . GLU A 1 301 ? -18.990 20.198 31.733 1.00 95.69 301 GLU A C 1
ATOM 2352 O O . GLU A 1 301 ? -19.123 20.008 30.522 1.00 95.69 301 GLU A O 1
ATOM 2357 N N . ASN A 1 302 ? -18.584 19.224 32.557 1.00 93.69 302 ASN A N 1
ATOM 2358 C CA . ASN A 1 302 ? -18.334 17.868 32.078 1.00 93.69 302 ASN A CA 1
ATOM 2359 C C . ASN A 1 302 ? -19.613 17.207 31.550 1.00 93.69 302 ASN A C 1
ATOM 2361 O O . ASN A 1 302 ? -19.549 16.540 30.522 1.00 93.69 302 ASN A O 1
ATOM 2365 N N . TYR A 1 303 ? -20.765 17.405 32.195 1.00 94.56 303 TYR A N 1
ATOM 2366 C CA . TYR A 1 303 ? -22.047 16.868 31.729 1.00 94.56 303 TYR A CA 1
ATOM 2367 C C . TYR A 1 303 ? -22.418 17.395 30.334 1.00 94.56 303 TYR A C 1
ATOM 2369 O O . TYR A 1 303 ? -22.779 16.611 29.449 1.00 94.56 303 TYR A O 1
ATOM 2377 N N . GLN A 1 304 ? -22.251 18.701 30.098 1.00 96.25 304 GLN A N 1
ATOM 2378 C CA . GLN A 1 304 ? -22.489 19.300 28.781 1.00 96.25 304 GLN A CA 1
ATOM 2379 C C . GLN A 1 304 ? -21.532 18.731 27.723 1.00 96.25 304 GLN A C 1
ATOM 2381 O O . GLN A 1 304 ? -21.960 18.362 26.630 1.00 96.25 304 GLN A O 1
ATOM 2386 N N . GLN A 1 305 ? -20.247 18.580 28.061 1.00 96.12 305 GLN A N 1
ATOM 2387 C CA . GLN A 1 305 ? -19.254 17.985 27.159 1.00 96.12 305 GLN A CA 1
ATOM 2388 C C . GLN A 1 305 ? -19.553 16.512 26.849 1.00 96.12 305 GLN A C 1
ATOM 2390 O O . GLN A 1 305 ? -19.416 16.083 25.705 1.00 96.12 305 GLN A O 1
ATOM 2395 N N . VAL A 1 306 ? -19.987 15.730 27.842 1.00 93.75 306 VAL A N 1
ATOM 2396 C CA . VAL A 1 306 ? -20.401 14.336 27.633 1.00 93.75 306 VAL A CA 1
ATOM 2397 C C . VAL A 1 306 ? -21.597 14.275 26.686 1.00 93.75 306 VAL A C 1
ATOM 2399 O O . VAL A 1 306 ? -21.567 13.509 25.725 1.00 93.75 306 VAL A O 1
ATOM 2402 N N . THR A 1 307 ? -22.611 15.113 26.901 1.00 95.62 307 THR A N 1
ATOM 2403 C CA . THR A 1 307 ? -23.812 15.160 26.053 1.00 95.62 307 THR A CA 1
ATOM 2404 C C . THR A 1 307 ? -23.475 15.538 24.605 1.00 95.62 307 THR A C 1
ATOM 2406 O O . THR A 1 307 ? -23.970 14.897 23.676 1.00 95.62 307 THR A O 1
ATOM 2409 N N . ASP A 1 308 ? -22.563 16.495 24.390 1.00 96.25 308 ASP A N 1
ATOM 2410 C CA . ASP A 1 308 ? -22.051 16.827 23.050 1.00 96.25 308 ASP A CA 1
ATOM 2411 C C . ASP A 1 308 ? -21.364 15.624 22.383 1.00 96.25 308 ASP A C 1
ATOM 2413 O O . ASP A 1 308 ? -21.668 15.27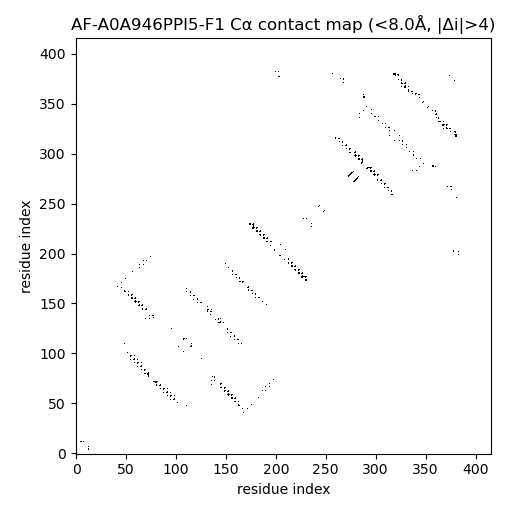4 21.239 1.00 96.25 308 ASP A O 1
ATOM 2417 N N . VAL A 1 309 ? -20.481 14.929 23.109 1.00 93.94 309 VAL A N 1
ATOM 2418 C CA . VAL A 1 309 ? -19.789 13.737 22.595 1.00 93.94 309 VAL A CA 1
ATOM 2419 C C . VAL A 1 309 ? -20.781 12.630 22.224 1.00 93.94 309 VAL A C 1
ATOM 2421 O O . VAL A 1 309 ? -20.626 12.012 21.167 1.00 93.94 309 VAL A O 1
ATOM 2424 N N . LEU A 1 310 ? -21.818 12.395 23.035 1.00 93.06 310 LEU A N 1
ATOM 2425 C CA . LEU A 1 310 ? -22.877 11.423 22.733 1.00 93.06 310 LEU A CA 1
ATOM 2426 C C . LEU A 1 310 ? -23.705 11.846 21.506 1.00 93.06 310 LEU A C 1
ATOM 2428 O O . LEU A 1 310 ? -24.004 11.013 20.645 1.00 93.06 310 LEU A O 1
ATOM 2432 N N . GLY A 1 311 ? -24.006 13.139 21.357 1.00 94.19 311 GLY A N 1
ATOM 2433 C CA . GLY A 1 311 ? -24.649 13.695 20.163 1.00 94.19 311 GLY A CA 1
ATOM 2434 C C . GLY A 1 311 ? -23.819 13.475 18.893 1.00 94.19 311 GLY A C 1
ATOM 2435 O O . GLY A 1 311 ? -24.328 12.992 17.878 1.00 94.19 311 GLY A O 1
ATOM 2436 N N . ARG A 1 312 ? -22.509 13.729 18.963 1.00 92.94 312 ARG A N 1
ATOM 2437 C CA . ARG A 1 312 ? -21.569 13.470 17.861 1.00 92.94 312 ARG A CA 1
ATOM 2438 C C . ARG A 1 312 ? -21.455 11.985 17.535 1.00 92.94 312 ARG A C 1
ATOM 2440 O O . ARG A 1 312 ? -21.334 11.641 16.363 1.00 92.94 312 ARG A O 1
ATOM 2447 N N . PHE A 1 313 ? -21.541 11.109 18.536 1.00 88.94 313 PHE A N 1
ATOM 2448 C CA . PHE A 1 313 ? -21.587 9.660 18.334 1.00 88.94 313 PHE A CA 1
ATOM 2449 C C . PHE A 1 313 ? -22.786 9.251 17.475 1.00 88.94 313 PHE A C 1
ATOM 2451 O O . PHE A 1 313 ? -22.607 8.535 16.491 1.00 88.94 313 PHE A O 1
ATOM 2458 N N . ARG A 1 314 ? -23.984 9.757 17.799 1.00 89.38 314 ARG A N 1
ATOM 2459 C CA . ARG A 1 314 ? -25.233 9.499 17.056 1.00 89.38 314 ARG A CA 1
ATOM 2460 C C . ARG A 1 314 ? -25.186 9.998 15.616 1.00 89.38 314 ARG A C 1
ATOM 2462 O O . ARG A 1 314 ? -25.773 9.379 14.734 1.00 89.38 314 ARG A O 1
ATOM 2469 N N . ALA A 1 315 ? -24.469 11.092 15.372 1.00 90.00 315 ALA A N 1
ATOM 2470 C CA . ALA A 1 315 ? -24.316 11.673 14.043 1.00 90.00 315 ALA A CA 1
ATOM 2471 C C . ALA A 1 315 ? -23.385 10.864 13.114 1.00 90.00 315 ALA A C 1
ATOM 2473 O O . ALA A 1 315 ? -23.316 11.148 11.915 1.00 90.00 315 ALA A O 1
ATOM 2474 N N . ILE A 1 316 ? -22.664 9.853 13.620 1.00 83.94 316 ILE A N 1
ATOM 2475 C CA . ILE A 1 316 ? -21.795 9.021 12.781 1.00 83.94 316 ILE A CA 1
ATOM 2476 C C . ILE A 1 316 ? -22.649 8.157 11.849 1.00 83.94 316 ILE A C 1
ATOM 2478 O O . ILE A 1 316 ? -23.345 7.231 12.262 1.00 83.94 316 ILE A O 1
ATOM 2482 N N . ALA A 1 317 ? -22.533 8.413 10.548 1.00 75.94 317 ALA A N 1
ATOM 2483 C CA . ALA A 1 317 ? -23.245 7.652 9.531 1.00 75.94 317 ALA A CA 1
ATOM 2484 C C . ALA A 1 317 ? -22.888 6.153 9.580 1.00 75.94 317 ALA A C 1
ATOM 2486 O O . ALA A 1 317 ? -21.729 5.788 9.384 1.00 75.94 317 ALA A O 1
ATOM 2487 N N . GLY A 1 318 ? -23.887 5.278 9.726 1.00 70.94 318 GLY A N 1
ATOM 2488 C CA . GLY A 1 318 ? -23.692 3.827 9.864 1.00 70.94 318 GLY A CA 1
ATOM 2489 C C . GLY A 1 318 ? -23.613 3.341 11.314 1.00 70.94 318 GLY A C 1
ATOM 2490 O O . GLY A 1 318 ? -23.115 2.243 11.557 1.00 70.94 318 GLY A O 1
ATOM 2491 N N . ILE A 1 319 ? -24.066 4.152 12.274 1.00 78.38 319 ILE A N 1
ATOM 2492 C CA . ILE A 1 319 ? -24.360 3.689 13.629 1.00 78.38 319 ILE A CA 1
ATOM 2493 C C . ILE A 1 319 ? -25.488 2.650 13.611 1.00 78.38 319 ILE A C 1
ATOM 2495 O O . ILE A 1 319 ? -26.464 2.790 12.875 1.00 78.38 319 ILE A O 1
ATOM 2499 N N . THR A 1 320 ? -25.327 1.581 14.382 1.00 80.50 320 THR A N 1
ATOM 2500 C CA . THR A 1 320 ? -26.323 0.507 14.482 1.00 80.50 320 THR A CA 1
ATOM 2501 C C . THR A 1 320 ? -27.342 0.783 15.571 1.00 80.50 320 THR A C 1
ATOM 2503 O O . THR A 1 320 ? -27.057 1.493 16.532 1.00 80.50 320 THR A O 1
ATOM 2506 N N . SER A 1 321 ? -28.515 0.157 15.463 1.00 84.88 321 SER A N 1
ATOM 2507 C CA . SER A 1 321 ? -29.550 0.215 16.501 1.00 84.88 321 SER A CA 1
ATOM 2508 C C . SER A 1 321 ? -29.022 -0.220 17.871 1.00 84.88 321 SER A C 1
ATOM 2510 O O . SER A 1 321 ? -29.347 0.401 18.872 1.00 84.88 321 SER A O 1
ATOM 2512 N N . GLN A 1 322 ? -28.144 -1.225 17.909 1.00 85.75 322 GLN A N 1
ATOM 2513 C CA . GLN A 1 322 ? -27.539 -1.700 19.152 1.00 85.75 322 GLN A CA 1
ATOM 2514 C C . GLN A 1 322 ? -26.541 -0.695 19.755 1.00 85.75 322 GLN A C 1
ATOM 2516 O O . GLN A 1 322 ? -26.484 -0.527 20.968 1.00 85.75 322 GLN A O 1
ATOM 2521 N N . GLU A 1 323 ? -25.765 0.007 18.925 1.00 85.75 323 GLU A N 1
ATOM 2522 C CA . GLU A 1 323 ? -24.900 1.087 19.417 1.00 85.75 323 GLU A CA 1
ATOM 2523 C C . GLU A 1 323 ? -25.710 2.281 19.926 1.00 85.75 323 GLU A C 1
ATOM 2525 O O . GLU A 1 323 ? -25.318 2.895 20.915 1.00 85.75 323 GLU A O 1
ATOM 2530 N N . LEU A 1 324 ? -26.828 2.605 19.269 1.00 90.12 324 LEU A N 1
ATOM 2531 C CA . LEU A 1 324 ? -27.744 3.650 19.728 1.00 90.12 324 LEU A CA 1
ATOM 2532 C C . LEU A 1 324 ? -28.325 3.314 21.105 1.00 90.12 324 LEU A C 1
ATOM 2534 O O . LEU A 1 324 ? -28.338 4.185 21.967 1.00 90.12 324 LEU A O 1
ATOM 2538 N N . GLU A 1 325 ? -28.709 2.056 21.328 1.00 91.19 325 GLU A N 1
ATOM 2539 C CA . GLU A 1 325 ? -29.193 1.568 22.625 1.00 91.19 325 GLU A CA 1
ATOM 2540 C C . GLU A 1 325 ? -28.130 1.720 23.725 1.00 91.19 325 GLU A C 1
ATOM 2542 O O . GLU A 1 325 ? -28.412 2.209 24.814 1.00 91.19 325 GLU A O 1
ATOM 2547 N N . TRP A 1 326 ? -26.870 1.378 23.445 1.00 90.62 326 TRP A N 1
ATOM 2548 C CA . TRP A 1 326 ? -25.783 1.583 24.411 1.00 90.62 326 TRP A CA 1
ATOM 2549 C C . TRP A 1 326 ? -25.498 3.057 24.688 1.00 90.62 326 TRP A C 1
ATOM 2551 O O . TRP A 1 326 ? -25.204 3.424 25.822 1.00 90.62 326 TRP A O 1
ATOM 2561 N N . ILE A 1 327 ? -25.577 3.912 23.668 1.00 91.62 327 ILE A N 1
ATOM 2562 C CA . ILE A 1 327 ? -25.438 5.361 23.843 1.00 91.62 327 ILE A CA 1
ATOM 2563 C C . ILE A 1 327 ? -26.568 5.901 24.724 1.00 91.62 327 ILE A C 1
ATOM 2565 O O . ILE A 1 327 ? -26.306 6.724 25.597 1.00 91.62 327 ILE A O 1
ATOM 2569 N N . GLU A 1 328 ? -27.797 5.425 24.529 1.00 93.75 328 GLU A N 1
ATOM 2570 C CA . GLU A 1 328 ? -28.954 5.783 25.352 1.00 93.75 328 GLU A CA 1
ATOM 2571 C C . GLU A 1 328 ? -28.782 5.332 26.810 1.00 93.75 328 GLU A C 1
ATOM 2573 O O . GLU A 1 328 ? -28.979 6.136 27.718 1.00 93.75 328 GLU A O 1
ATOM 2578 N N . GLN A 1 329 ? -28.300 4.107 27.049 1.00 91.50 329 GLN A N 1
ATOM 2579 C CA . GLN A 1 329 ? -27.978 3.616 28.398 1.00 91.50 329 GLN A CA 1
ATOM 2580 C C . GLN A 1 329 ? -26.942 4.505 29.105 1.00 91.50 329 GLN A C 1
ATOM 2582 O O . GLN A 1 329 ? -27.090 4.832 30.283 1.00 91.50 329 GLN A O 1
ATOM 2587 N N . ILE A 1 330 ? -25.898 4.932 28.386 1.00 90.00 330 ILE A N 1
ATOM 2588 C CA . ILE A 1 330 ? -24.885 5.843 28.935 1.00 90.00 330 ILE A CA 1
ATOM 2589 C C . ILE A 1 330 ? -25.505 7.206 29.242 1.00 90.00 330 ILE A C 1
ATOM 2591 O O . ILE A 1 330 ? -25.294 7.739 30.329 1.00 90.00 330 ILE A O 1
ATOM 2595 N N . GLU A 1 331 ? -26.273 7.771 28.311 1.00 93.50 331 GLU A N 1
ATOM 2596 C CA . GLU A 1 331 ? -26.916 9.073 28.496 1.00 93.50 331 GLU A CA 1
ATOM 2597 C C . GLU A 1 331 ? -27.865 9.074 29.699 1.00 93.50 331 GLU A C 1
ATOM 2599 O O . GLU A 1 331 ? -27.842 10.015 30.492 1.00 93.50 331 GLU A O 1
ATOM 2604 N N . GLN A 1 332 ? -28.637 8.001 29.889 1.00 92.31 332 GLN A N 1
ATOM 2605 C CA . GLN A 1 332 ? -29.548 7.852 31.019 1.00 92.31 332 GLN A CA 1
ATOM 2606 C C . GLN A 1 332 ? -28.801 7.894 32.359 1.00 92.31 332 GLN A C 1
ATOM 2608 O O . GLN A 1 332 ? -29.180 8.655 33.251 1.00 92.31 332 GLN A O 1
ATOM 2613 N N . VAL A 1 333 ? -27.720 7.122 32.500 1.00 89.62 333 VAL A N 1
ATOM 2614 C CA . VAL A 1 333 ? -26.904 7.100 33.727 1.00 89.62 333 VAL A CA 1
ATOM 2615 C C . VAL A 1 333 ? -26.236 8.455 33.971 1.00 89.62 333 VAL A C 1
ATOM 2617 O O . VAL A 1 333 ? -26.243 8.967 35.091 1.00 89.62 333 VAL A O 1
ATOM 2620 N N . ILE A 1 334 ? -25.706 9.092 32.926 1.00 89.50 334 ILE A N 1
ATOM 2621 C CA . ILE A 1 334 ? -25.097 10.425 33.028 1.00 89.50 334 ILE A CA 1
ATOM 2622 C C . ILE A 1 334 ? -26.140 11.483 33.430 1.00 89.50 334 ILE A C 1
ATOM 2624 O O . ILE A 1 334 ? -25.847 12.358 34.246 1.00 89.50 334 ILE A O 1
ATOM 2628 N N . GLY A 1 335 ? -27.376 11.369 32.937 1.00 90.88 335 GLY A N 1
ATOM 2629 C CA . GLY A 1 335 ? -28.508 12.190 33.366 1.00 90.88 335 GLY A CA 1
ATOM 2630 C C . GLY A 1 335 ? -28.874 11.992 34.840 1.00 90.88 335 GLY A C 1
ATOM 2631 O O . GLY A 1 335 ? -29.150 12.968 35.535 1.00 90.88 335 GLY A O 1
ATOM 2632 N N . GLN A 1 336 ? -28.812 10.762 35.356 1.00 89.50 336 GLN A N 1
ATOM 2633 C CA . GLN A 1 336 ? -29.034 10.489 36.783 1.00 89.50 336 GLN A CA 1
ATOM 2634 C C . GLN A 1 336 ? -27.955 11.131 37.663 1.00 89.50 336 GLN A C 1
ATOM 2636 O O . GLN A 1 336 ? -28.274 11.739 38.686 1.00 89.50 336 GLN A O 1
ATOM 2641 N N . TYR A 1 337 ? -26.686 11.056 37.248 1.00 86.00 337 TYR A N 1
ATOM 2642 C CA . TYR A 1 337 ? -25.594 11.761 37.924 1.00 86.00 337 TYR A CA 1
ATOM 2643 C C . TYR A 1 337 ? -25.835 13.272 37.964 1.00 86.00 337 TYR A C 1
ATOM 2645 O O . TYR A 1 337 ? -25.699 13.884 39.023 1.00 86.00 337 TYR A O 1
ATOM 2653 N N . HIS A 1 338 ? -26.232 13.867 36.837 1.00 90.62 338 HIS A N 1
ATOM 2654 C CA . HIS A 1 338 ? -26.554 15.292 36.747 1.00 90.62 338 HIS A CA 1
ATOM 2655 C C . HIS A 1 338 ? -27.703 15.693 37.677 1.00 90.62 338 HIS A C 1
ATOM 2657 O O . HIS A 1 338 ? -27.552 16.616 38.476 1.00 90.62 338 HIS A O 1
ATOM 2663 N N . GLN A 1 339 ? -28.810 14.946 37.665 1.00 90.44 339 GLN A N 1
ATOM 2664 C CA . GLN A 1 339 ? -29.936 15.175 38.574 1.00 90.44 339 GLN A CA 1
ATOM 2665 C C . GLN A 1 339 ? -29.518 15.083 40.048 1.00 90.44 339 GLN A C 1
ATOM 2667 O O . GLN A 1 339 ? -29.924 15.923 40.851 1.00 90.44 339 GLN A O 1
ATOM 2672 N N . GLY A 1 340 ? -28.666 14.115 40.400 1.00 86.50 340 GLY A N 1
ATOM 2673 C CA . GLY A 1 340 ? -28.136 13.971 41.757 1.00 86.50 340 GLY A CA 1
ATOM 2674 C C . GLY A 1 340 ? -27.314 15.182 42.215 1.00 86.50 340 GLY A C 1
ATOM 2675 O O . GLY A 1 340 ? -27.439 15.614 43.361 1.00 86.50 340 GLY A O 1
ATOM 2676 N N . VAL A 1 341 ? -26.523 15.785 41.319 1.00 86.62 341 VAL A N 1
ATOM 2677 C CA . VAL A 1 341 ? -25.793 17.038 41.598 1.00 86.62 341 VAL A CA 1
ATOM 2678 C C . VAL A 1 341 ? -26.756 18.190 41.875 1.00 86.62 341 VAL A C 1
ATOM 2680 O O . VAL A 1 341 ? -26.535 18.940 42.825 1.00 86.62 341 VAL A O 1
ATOM 2683 N N . GLN A 1 342 ? -27.821 18.326 41.079 1.00 88.94 342 GLN A N 1
ATOM 2684 C CA . GLN A 1 342 ? -28.817 19.388 41.265 1.00 88.94 342 GLN A CA 1
ATOM 2685 C C . GLN A 1 342 ? -29.560 19.233 42.599 1.00 88.94 342 GLN A C 1
ATOM 2687 O O . GLN A 1 342 ? -29.696 20.198 43.347 1.00 88.94 342 GLN A O 1
ATOM 2692 N N . GLN A 1 343 ? -29.968 18.008 42.945 1.00 87.06 343 GLN A N 1
ATOM 2693 C CA . GLN A 1 343 ? -30.617 17.711 44.227 1.00 87.06 343 GLN A CA 1
ATOM 2694 C C . GLN A 1 343 ? -29.702 18.015 45.418 1.00 87.06 343 GLN A C 1
ATOM 2696 O O . GLN A 1 343 ? -30.133 18.635 46.391 1.00 87.06 343 GLN A O 1
ATOM 2701 N N . LEU A 1 344 ? -28.427 17.621 45.331 1.00 83.94 344 LEU A N 1
ATOM 2702 C CA . LEU A 1 344 ? -27.433 17.927 46.356 1.00 83.94 344 LEU A CA 1
ATOM 2703 C C . LEU A 1 344 ? -27.228 19.441 46.512 1.00 83.94 344 LEU A C 1
ATOM 2705 O O . LEU A 1 344 ? -27.109 19.920 47.638 1.00 83.94 344 LEU A O 1
ATOM 2709 N N . ALA A 1 345 ? -27.212 20.192 45.410 1.00 85.38 345 ALA A N 1
ATOM 2710 C CA . ALA A 1 345 ? -27.096 21.645 45.455 1.00 85.38 345 ALA A CA 1
ATOM 2711 C C . ALA A 1 345 ? -28.266 22.282 46.212 1.00 85.38 345 ALA A C 1
ATOM 2713 O O . ALA A 1 345 ? -28.037 23.054 47.142 1.00 85.38 345 ALA A O 1
ATOM 2714 N N . THR A 1 346 ? -29.502 21.877 45.903 1.00 84.75 346 THR A N 1
ATOM 2715 C CA . THR A 1 346 ? -30.695 22.350 46.620 1.00 84.75 346 THR A CA 1
ATOM 2716 C C . THR A 1 346 ? -30.645 22.012 48.115 1.00 84.75 346 THR A C 1
ATOM 2718 O O . THR A 1 346 ? -30.956 22.866 48.942 1.00 84.75 346 THR A O 1
ATOM 2721 N N . ALA A 1 347 ? -30.208 20.802 48.482 1.00 79.56 347 ALA A N 1
ATOM 2722 C CA . ALA A 1 347 ? -30.109 20.374 49.883 1.00 79.56 347 ALA A CA 1
ATOM 2723 C C . ALA A 1 347 ? -29.030 21.137 50.680 1.00 79.56 347 ALA A C 1
ATOM 2725 O O . ALA A 1 347 ? -29.208 21.454 51.860 1.00 79.56 347 ALA A O 1
ATOM 2726 N N . LEU A 1 348 ? -27.901 21.462 50.040 1.00 77.00 348 LEU A N 1
ATOM 2727 C CA . LEU A 1 348 ? -26.838 22.265 50.651 1.00 77.00 348 LEU A CA 1
ATOM 2728 C C . LEU A 1 348 ? -27.261 23.734 50.835 1.00 77.00 348 LEU A C 1
ATOM 2730 O O . LEU A 1 348 ? -26.876 24.356 51.828 1.00 77.00 348 LEU A O 1
ATOM 2734 N N . GLU A 1 349 ? -28.071 24.276 49.922 1.00 76.00 349 GLU A N 1
ATOM 2735 C CA . GLU A 1 349 ? -28.642 25.627 50.012 1.00 76.00 349 GLU A CA 1
ATOM 2736 C C . GLU A 1 349 ? -29.725 25.744 51.098 1.00 76.00 349 GLU A C 1
ATOM 2738 O O . GLU A 1 349 ? -29.792 26.766 51.783 1.00 76.00 349 GLU A O 1
ATOM 2743 N N . SER A 1 350 ? -30.526 24.695 51.328 1.00 73.31 350 SER A N 1
ATOM 2744 C CA . SER A 1 350 ? -31.592 24.682 52.344 1.00 73.31 350 SER A CA 1
ATOM 2745 C C . SER A 1 350 ? -31.101 24.529 53.791 1.00 73.31 350 SER A C 1
ATOM 2747 O O . SER A 1 350 ? -31.909 24.525 54.719 1.00 73.31 350 SER A O 1
ATOM 2749 N N . GLY A 1 351 ? -29.785 24.442 54.019 1.00 62.72 351 GLY A N 1
ATOM 2750 C CA . GLY A 1 351 ? -29.200 24.516 55.358 1.00 62.72 351 GLY A CA 1
ATOM 2751 C C . GLY A 1 351 ? -29.239 23.220 56.172 1.00 62.72 351 GLY A C 1
ATOM 2752 O O . GLY A 1 351 ? -29.054 23.287 57.389 1.00 62.72 351 GLY A O 1
ATOM 2753 N N . GLU A 1 352 ? -29.394 22.048 55.542 1.00 58.47 352 GLU A N 1
ATOM 2754 C CA . GLU A 1 352 ? -29.232 20.728 56.184 1.00 58.47 352 GLU A CA 1
ATOM 2755 C C . GLU A 1 352 ? -27.751 20.439 56.525 1.00 58.47 352 GLU A C 1
ATOM 2757 O O . GLU A 1 352 ? -27.125 19.475 56.085 1.00 58.47 352 GLU A O 1
ATOM 2762 N N . LYS A 1 353 ? -27.139 21.310 57.332 1.00 49.09 353 LYS A N 1
ATOM 2763 C CA . LYS A 1 353 ? -25.772 21.167 57.836 1.00 49.09 353 LYS A CA 1
ATOM 2764 C C . LYS A 1 353 ? -25.751 20.127 58.953 1.00 49.09 353 LYS A C 1
ATOM 2766 O O . LYS A 1 353 ? -25.813 20.472 60.129 1.00 49.09 353 LYS A O 1
ATOM 2771 N N . GLY A 1 354 ? -25.665 18.848 58.603 1.00 48.41 354 GLY A N 1
ATOM 2772 C CA . GLY A 1 354 ? -25.478 17.808 59.619 1.00 48.41 354 GLY A CA 1
ATOM 2773 C C . GLY A 1 354 ? -25.518 16.365 59.141 1.00 48.41 354 GLY A C 1
ATOM 2774 O O . GLY A 1 354 ? -24.986 15.499 59.830 1.00 48.41 354 GLY A O 1
ATOM 2775 N N . GLN A 1 355 ? -26.083 16.084 57.967 1.00 46.09 355 GLN A N 1
ATOM 2776 C CA . GLN A 1 355 ? -25.983 14.755 57.372 1.00 46.09 355 GLN A CA 1
ATOM 2777 C C . GLN A 1 355 ? -24.851 14.769 56.353 1.00 46.09 355 GLN A C 1
ATOM 2779 O O . GLN A 1 355 ? -24.839 15.556 55.412 1.00 46.09 355 GLN A O 1
ATOM 2784 N N . THR A 1 356 ? -23.840 13.942 56.600 1.00 46.94 356 THR A N 1
ATOM 2785 C CA . THR A 1 356 ? -22.694 13.779 55.710 1.00 46.94 356 THR A CA 1
ATOM 2786 C C . THR A 1 356 ? -23.185 13.552 54.272 1.00 46.94 356 THR A C 1
ATOM 2788 O O . THR A 1 356 ? -23.997 12.649 54.058 1.00 46.94 356 THR A O 1
ATOM 2791 N N . PRO A 1 357 ? -22.685 14.303 53.271 1.00 49.38 357 PRO A N 1
ATOM 2792 C CA . PRO A 1 357 ? -23.141 14.207 51.876 1.00 49.38 357 PRO A CA 1
ATOM 2793 C C . PRO A 1 357 ? -22.927 12.841 51.199 1.00 49.38 357 PRO A C 1
ATOM 2795 O O . PRO A 1 357 ? -23.289 12.646 50.040 1.00 49.38 357 PRO A O 1
ATOM 2798 N N . SER A 1 358 ? -22.342 11.871 51.903 1.00 44.41 358 SER A N 1
ATOM 2799 C CA . SER A 1 358 ? -21.919 10.561 51.402 1.00 44.41 358 SER A CA 1
ATOM 2800 C C . SER A 1 358 ? -23.049 9.629 50.936 1.00 44.41 358 SER A C 1
ATOM 2802 O O . SER A 1 358 ? -22.779 8.463 50.654 1.00 44.41 358 SER A O 1
ATOM 2804 N N . ARG A 1 359 ? -24.310 10.079 50.869 1.00 49.69 359 ARG A N 1
ATOM 2805 C CA . ARG A 1 359 ? -25.454 9.245 50.452 1.00 49.69 359 ARG A CA 1
ATOM 2806 C C . ARG A 1 359 ? -26.293 9.788 49.294 1.00 49.69 359 ARG A C 1
ATOM 2808 O O . ARG A 1 359 ? -27.160 9.056 48.832 1.00 49.69 359 ARG A O 1
ATOM 2815 N N . VAL A 1 360 ? -26.052 11.007 48.805 1.00 51.22 360 VAL A N 1
ATOM 2816 C CA . VAL A 1 360 ? -27.017 11.680 47.908 1.00 51.22 360 VAL A CA 1
ATOM 2817 C C . VAL A 1 360 ? -26.889 11.270 46.434 1.00 51.22 360 VAL A C 1
ATOM 2819 O O . VAL A 1 360 ? -27.859 11.374 45.698 1.00 51.22 360 VAL A O 1
ATOM 2822 N N . VAL A 1 361 ? -25.758 10.713 45.986 1.00 58.50 361 VAL A N 1
ATOM 2823 C CA . VAL A 1 361 ? -25.593 10.324 44.569 1.00 58.50 361 VAL A CA 1
ATOM 2824 C C . VAL A 1 361 ? -25.124 8.878 44.455 1.00 58.50 361 VAL A C 1
ATOM 2826 O O . VAL A 1 361 ? -23.999 8.591 44.054 1.00 58.50 361 VAL A O 1
ATOM 2829 N N . LYS A 1 362 ? -25.980 7.936 44.865 1.00 66.56 362 LYS A N 1
ATOM 2830 C CA . LYS A 1 362 ? -25.754 6.512 44.596 1.00 66.56 362 LYS A CA 1
ATOM 2831 C C . LYS A 1 362 ? -26.466 6.143 43.295 1.00 66.56 362 LYS A C 1
ATOM 2833 O O . LYS A 1 362 ? -27.627 5.754 43.313 1.00 66.56 362 LYS A O 1
ATOM 2838 N N . VAL A 1 363 ? -25.768 6.329 42.182 1.00 76.19 363 VAL A N 1
ATOM 2839 C CA . VAL A 1 363 ? -26.218 5.930 40.842 1.00 76.19 363 VAL A CA 1
ATOM 2840 C C . VAL A 1 363 ? -25.695 4.521 40.562 1.00 76.19 363 VAL A C 1
ATOM 2842 O O . VAL A 1 363 ? -24.534 4.240 40.858 1.00 76.19 363 VAL A O 1
ATOM 2845 N N . ASP A 1 364 ? -26.549 3.635 40.047 1.00 78.12 364 ASP A N 1
ATOM 2846 C CA . ASP A 1 364 ? -26.117 2.338 39.518 1.00 78.12 364 ASP A CA 1
ATOM 2847 C C . ASP A 1 364 ? -25.629 2.538 38.082 1.00 78.12 364 ASP A C 1
ATOM 2849 O O . ASP A 1 364 ? -26.410 2.834 37.179 1.00 78.12 364 ASP A O 1
ATOM 2853 N N . ASP A 1 365 ? -24.320 2.433 37.887 1.00 80.44 365 ASP A N 1
ATOM 2854 C CA . ASP A 1 365 ? -23.646 2.665 36.615 1.00 80.44 365 ASP A CA 1
ATOM 2855 C C . ASP A 1 365 ? -23.277 1.364 35.885 1.00 80.44 365 ASP A C 1
ATOM 2857 O O . ASP A 1 365 ? -22.626 1.409 34.837 1.00 80.44 365 ASP A O 1
ATOM 2861 N N . SER A 1 366 ? -23.727 0.206 36.384 1.00 79.00 366 SER A N 1
ATOM 2862 C CA . SER A 1 366 ? -23.376 -1.116 35.848 1.00 79.00 366 SER A CA 1
ATOM 2863 C C . SER A 1 366 ? -23.693 -1.247 34.353 1.00 79.00 366 SER A C 1
ATOM 2865 O O . SER A 1 366 ? -22.841 -1.682 33.566 1.00 79.00 366 SER A O 1
ATOM 2867 N N . ASP A 1 367 ? -24.884 -0.807 33.942 1.00 78.12 367 ASP A N 1
ATOM 2868 C CA . ASP A 1 367 ? -25.335 -0.867 32.548 1.00 78.12 367 ASP A CA 1
ATOM 2869 C C . ASP A 1 367 ? -24.557 0.103 31.651 1.00 78.12 367 ASP A C 1
ATOM 2871 O O . ASP A 1 367 ? -24.146 -0.269 30.552 1.00 78.12 367 ASP A O 1
ATOM 2875 N N . ALA A 1 368 ? -24.242 1.310 32.135 1.00 81.56 368 ALA A N 1
ATOM 2876 C CA . ALA A 1 368 ? -23.424 2.269 31.392 1.00 81.56 368 ALA A CA 1
ATOM 2877 C C . ALA A 1 368 ? -21.966 1.806 31.246 1.00 81.56 368 ALA A C 1
ATOM 2879 O O . ALA A 1 368 ? -21.365 1.977 30.183 1.00 81.56 368 ALA A O 1
ATOM 2880 N N . ILE A 1 369 ? -21.387 1.170 32.269 1.00 78.62 369 ILE A N 1
ATOM 2881 C CA . ILE A 1 369 ? -20.051 0.560 32.194 1.00 78.62 369 ILE A CA 1
ATOM 2882 C C . ILE A 1 369 ? -20.052 -0.582 31.173 1.00 78.62 369 ILE A C 1
ATOM 2884 O O . ILE A 1 369 ? -19.130 -0.694 30.353 1.00 78.62 369 ILE A O 1
ATOM 2888 N N . HIS A 1 370 ? -21.093 -1.417 31.184 1.00 82.12 370 HIS A N 1
ATOM 2889 C CA . HIS A 1 370 ? -21.261 -2.475 30.198 1.00 82.12 370 HIS A CA 1
ATOM 2890 C C . HIS A 1 370 ? -21.404 -1.898 28.780 1.00 82.12 370 HIS A C 1
ATOM 2892 O O . HIS A 1 370 ? -20.667 -2.313 27.883 1.00 82.12 370 HIS A O 1
ATOM 2898 N N . ALA A 1 371 ? -22.248 -0.885 28.582 1.00 84.75 371 ALA A N 1
ATOM 2899 C CA . ALA A 1 371 ? -22.419 -0.163 27.323 1.00 84.75 371 ALA A CA 1
ATOM 2900 C C . ALA A 1 371 ? -21.105 0.465 26.817 1.00 84.75 371 ALA A C 1
ATOM 2902 O O . ALA A 1 371 ? -20.722 0.255 25.666 1.00 84.75 371 ALA A O 1
ATOM 2903 N N . LEU A 1 372 ? -20.337 1.146 27.679 1.00 81.31 372 LEU A N 1
ATOM 2904 C CA . LEU A 1 372 ? -19.015 1.706 27.352 1.00 81.31 372 LEU A CA 1
ATOM 2905 C C . LEU A 1 372 ? -18.006 0.627 26.941 1.00 81.31 372 LEU A C 1
ATOM 2907 O O . LEU A 1 372 ? -17.179 0.835 26.045 1.00 81.31 372 LEU A O 1
ATOM 2911 N N . SER A 1 373 ? -18.051 -0.534 27.596 1.00 79.69 373 SER A N 1
ATOM 2912 C CA . SER A 1 373 ? -17.235 -1.694 27.235 1.00 79.69 373 SER A CA 1
ATOM 2913 C C . SER A 1 373 ? -17.635 -2.247 25.865 1.00 79.69 373 SER A C 1
ATOM 2915 O O . SER A 1 373 ? -16.772 -2.525 25.029 1.00 79.69 373 SER A O 1
ATOM 2917 N N . LYS A 1 374 ? -18.940 -2.333 25.592 1.00 81.12 374 LYS A N 1
ATOM 2918 C CA . LYS A 1 374 ? -19.497 -2.833 24.333 1.00 81.12 374 LYS A CA 1
ATOM 2919 C C . LYS A 1 374 ? -19.280 -1.889 23.149 1.00 81.12 374 LYS A C 1
ATOM 2921 O O . LYS A 1 374 ? -18.919 -2.382 22.084 1.00 81.12 374 LYS A O 1
ATOM 2926 N N . LEU A 1 375 ? -19.351 -0.571 23.351 1.00 76.94 375 LEU A N 1
ATOM 2927 C CA . LEU A 1 375 ? -18.929 0.449 22.377 1.00 76.94 375 LEU A CA 1
ATOM 2928 C C . LEU A 1 375 ? -17.415 0.412 22.109 1.00 76.94 375 LEU A C 1
ATOM 2930 O O . LEU A 1 375 ? -16.961 0.750 21.018 1.00 76.94 375 LEU A O 1
ATOM 2934 N N . GLY A 1 376 ? -16.616 -0.014 23.096 1.00 64.19 376 GLY A N 1
ATOM 2935 C CA . GLY A 1 376 ? -15.201 -0.357 22.899 1.00 64.19 376 GLY A CA 1
ATOM 2936 C C . GLY A 1 376 ? -14.989 -1.687 22.175 1.00 64.19 376 GLY A C 1
ATOM 2937 O O . GLY A 1 376 ? -13.928 -1.921 21.587 1.00 64.19 376 GLY A O 1
ATOM 2938 N N . GLY A 1 377 ? -16.006 -2.545 22.213 1.00 60.78 377 GLY A N 1
ATOM 2939 C CA . GLY A 1 377 ? -16.153 -3.737 21.406 1.00 60.78 377 GLY A CA 1
ATOM 2940 C C . GLY A 1 377 ? -16.512 -3.404 19.962 1.00 60.78 377 GLY A C 1
ATOM 2941 O O . GLY A 1 377 ? -16.960 -2.321 19.601 1.00 60.78 377 GLY A O 1
ATOM 2942 N N . LEU A 1 378 ? -16.256 -4.366 19.089 1.00 51.00 378 LEU A N 1
ATOM 2943 C CA . LEU A 1 378 ? -16.409 -4.189 17.658 1.00 51.00 378 LEU A CA 1
ATOM 2944 C C . LEU A 1 378 ? -17.830 -4.430 17.204 1.00 51.00 378 LEU A C 1
ATOM 2946 O O . LEU A 1 378 ? -18.143 -5.517 16.730 1.00 51.00 378 LEU A O 1
ATOM 2950 N N . THR A 1 379 ? -18.672 -3.414 17.315 1.00 53.66 379 THR A N 1
ATOM 2951 C CA . THR A 1 379 ? -19.981 -3.449 16.669 1.00 53.66 379 THR A CA 1
ATOM 2952 C C . THR A 1 379 ? -20.203 -2.204 15.831 1.00 53.66 379 THR A C 1
ATOM 2954 O O . THR A 1 379 ? -19.495 -1.210 15.958 1.00 53.66 379 THR A O 1
ATOM 2957 N N . GLY A 1 380 ? -21.105 -2.359 14.867 1.00 50.75 380 GLY A N 1
ATOM 2958 C CA . GLY A 1 380 ? -21.635 -1.282 14.059 1.00 50.75 380 GLY A CA 1
ATOM 2959 C C . GLY A 1 380 ? -20.742 -0.669 13.002 1.00 50.75 380 GLY A C 1
ATOM 2960 O O . GLY A 1 380 ? -20.573 0.539 12.957 1.00 50.75 380 GLY A O 1
ATOM 2961 N N . VAL A 1 381 ? -20.283 -1.502 12.071 1.00 47.28 381 VAL A N 1
ATOM 2962 C CA . VAL A 1 381 ? -20.753 -1.384 10.681 1.00 47.28 381 VAL A CA 1
ATOM 2963 C C . VAL A 1 381 ? -20.759 -2.807 10.111 1.00 47.28 381 VAL A C 1
ATOM 2965 O O . VAL A 1 381 ? -19.716 -3.367 9.778 1.00 47.28 381 VAL A O 1
ATOM 2968 N N . ASP A 1 382 ? -21.937 -3.420 10.164 1.00 46.41 382 ASP A N 1
ATOM 2969 C CA . ASP A 1 382 ? -22.338 -4.735 9.660 1.00 46.41 382 ASP A CA 1
ATOM 2970 C C . ASP A 1 382 ? -21.241 -5.738 9.276 1.00 46.41 382 ASP A C 1
ATOM 2972 O O . ASP A 1 382 ? -20.956 -5.975 8.103 1.00 46.41 382 ASP A O 1
ATOM 2976 N N . ALA A 1 383 ? -20.744 -6.475 10.271 1.00 40.31 383 ALA A N 1
ATOM 2977 C CA . ALA A 1 383 ? -20.057 -7.746 10.034 1.00 40.31 383 ALA A CA 1
ATOM 2978 C C . ALA A 1 383 ? -20.935 -8.758 9.250 1.00 40.31 383 ALA A C 1
ATOM 2980 O O . ALA A 1 383 ? -20.402 -9.651 8.596 1.00 40.31 383 ALA A O 1
ATOM 2981 N N . ASN A 1 384 ? -22.268 -8.591 9.256 1.00 39.91 384 ASN A N 1
ATOM 2982 C CA . ASN A 1 384 ? -23.220 -9.550 8.683 1.00 39.91 384 ASN A CA 1
ATOM 2983 C C . ASN A 1 384 ? -23.728 -9.208 7.266 1.00 39.91 384 ASN A C 1
ATOM 2985 O O . ASN A 1 384 ? -24.021 -10.128 6.507 1.00 39.91 384 ASN A O 1
ATOM 2989 N N . VAL A 1 385 ? -23.763 -7.937 6.842 1.00 38.44 385 VAL A N 1
ATOM 2990 C CA . VAL A 1 385 ? -24.136 -7.559 5.452 1.00 38.44 385 VAL A CA 1
ATOM 2991 C C . VAL A 1 385 ? -22.989 -7.849 4.466 1.00 38.44 385 VAL A C 1
ATOM 2993 O O . VAL A 1 385 ? -23.181 -8.049 3.263 1.00 38.44 385 VAL A O 1
ATOM 2996 N N . ILE A 1 386 ? -21.764 -7.945 4.986 1.00 39.88 386 ILE A N 1
ATOM 2997 C CA . ILE A 1 386 ? -20.550 -8.184 4.203 1.00 39.88 386 ILE A CA 1
ATOM 2998 C C . ILE A 1 386 ? -20.458 -9.642 3.713 1.00 39.88 386 ILE A C 1
ATOM 3000 O O . ILE A 1 386 ? -19.953 -9.872 2.614 1.00 39.88 386 ILE A O 1
ATOM 3004 N N . ASN A 1 387 ? -20.999 -10.618 4.452 1.00 31.98 387 ASN A N 1
ATOM 3005 C CA . ASN A 1 387 ? -20.934 -12.033 4.057 1.00 31.98 387 ASN A CA 1
ATOM 3006 C C . ASN A 1 387 ? -21.806 -12.374 2.837 1.00 31.98 387 ASN A C 1
ATOM 3008 O O . ASN A 1 387 ? -21.413 -13.227 2.039 1.00 31.98 387 ASN A O 1
ATOM 3012 N N . LEU A 1 388 ? -22.940 -11.685 2.649 1.00 28.59 388 LEU A N 1
ATOM 3013 C CA . LEU A 1 388 ? -23.832 -11.918 1.503 1.00 28.59 388 LEU A CA 1
ATOM 3014 C C . LEU A 1 388 ? -23.304 -11.290 0.200 1.00 28.59 388 LEU A C 1
ATOM 3016 O O . LEU A 1 388 ? -23.532 -11.816 -0.885 1.00 28.59 388 LEU A O 1
ATOM 3020 N N . SER A 1 389 ? -22.574 -10.174 0.297 1.00 27.73 389 SER A N 1
ATOM 3021 C CA . SER A 1 389 ? -22.034 -9.461 -0.872 1.00 27.73 389 SER A CA 1
ATOM 3022 C C . SER A 1 389 ? -20.647 -9.948 -1.300 1.00 27.73 389 SER A C 1
ATOM 3024 O O . SER A 1 389 ? -20.313 -9.840 -2.479 1.00 27.73 389 SER A O 1
ATOM 3026 N N . LEU A 1 390 ? -19.848 -10.529 -0.390 1.00 31.84 390 LEU A N 1
ATOM 3027 C CA . LEU A 1 390 ? -18.557 -11.124 -0.755 1.00 31.84 390 LEU A CA 1
ATOM 3028 C C . LEU A 1 390 ? -18.722 -12.386 -1.604 1.00 31.84 390 LEU A C 1
ATOM 3030 O O . LEU A 1 390 ? -17.974 -12.577 -2.554 1.00 31.84 390 LEU A O 1
ATOM 3034 N N . THR A 1 391 ? -19.690 -13.241 -1.285 1.00 27.20 391 THR A N 1
ATOM 3035 C CA . THR A 1 391 ? -19.904 -14.501 -2.013 1.00 27.20 391 THR A CA 1
ATOM 3036 C C . THR A 1 391 ? -20.539 -14.271 -3.383 1.00 27.20 391 THR A C 1
ATOM 3038 O O . THR A 1 391 ? -20.113 -14.892 -4.351 1.00 27.20 391 THR A O 1
ATOM 3041 N N . ALA A 1 392 ? -21.479 -13.3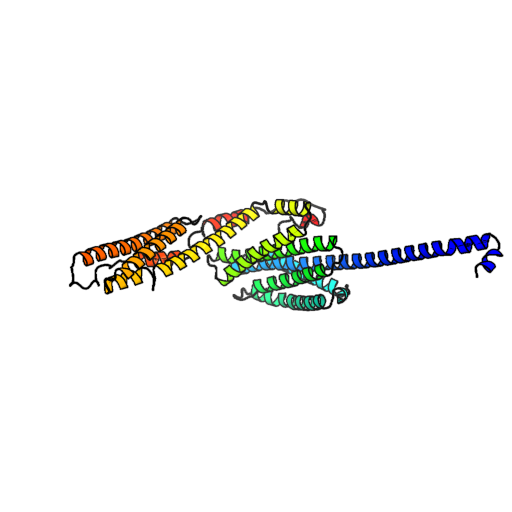31 -3.510 1.00 24.86 392 ALA A N 1
ATOM 3042 C CA . ALA A 1 392 ? -22.134 -13.045 -4.787 1.00 24.86 392 ALA A CA 1
ATOM 3043 C C . ALA A 1 392 ? -21.247 -12.253 -5.771 1.00 24.86 392 ALA A C 1
ATOM 3045 O O . ALA A 1 392 ? -21.248 -12.547 -6.962 1.00 24.86 392 ALA A O 1
ATOM 3046 N N . ALA A 1 393 ? -20.444 -11.291 -5.295 1.00 25.27 393 ALA A N 1
ATOM 3047 C CA . ALA A 1 393 ? -19.598 -10.468 -6.171 1.00 25.27 393 ALA A CA 1
ATOM 3048 C C . ALA A 1 393 ? -18.282 -11.151 -6.597 1.00 25.27 393 ALA A C 1
ATOM 3050 O O . ALA A 1 393 ? -17.640 -10.699 -7.543 1.00 25.27 393 ALA A O 1
ATOM 3051 N N . LEU A 1 394 ? -17.869 -12.225 -5.911 1.00 28.95 394 LEU A N 1
ATOM 3052 C CA . LEU A 1 394 ? -16.642 -12.975 -6.215 1.00 28.95 394 LEU A CA 1
ATOM 3053 C C . LEU A 1 394 ? -16.884 -14.255 -7.038 1.00 28.95 394 LEU A C 1
ATOM 3055 O O . LEU A 1 394 ? -15.910 -14.902 -7.413 1.00 28.95 394 LEU A O 1
ATOM 3059 N N . CYS A 1 395 ? -18.140 -14.625 -7.325 1.00 25.84 395 CYS A N 1
ATOM 3060 C CA . CYS A 1 395 ? -18.476 -15.924 -7.932 1.00 25.84 395 CYS A CA 1
ATOM 3061 C C . CYS A 1 395 ? -19.128 -15.844 -9.330 1.00 25.84 395 CYS A C 1
ATOM 3063 O O . CYS A 1 395 ? -19.209 -16.856 -10.016 1.00 25.84 395 CYS A O 1
ATOM 3065 N N . SER A 1 396 ? -19.574 -14.672 -9.800 1.00 24.33 396 SER A N 1
ATOM 3066 C CA . SER A 1 396 ? -20.381 -14.561 -11.032 1.00 24.33 396 SER A CA 1
ATOM 3067 C C . SER A 1 396 ? -19.618 -14.216 -12.320 1.00 24.33 396 SER A C 1
ATOM 3069 O O . SER A 1 396 ? -20.251 -13.919 -13.327 1.00 24.33 396 SER A O 1
ATOM 3071 N N . CYS A 1 397 ? -18.285 -14.250 -12.331 1.00 25.88 397 CYS A N 1
ATOM 3072 C CA . CYS A 1 397 ? -17.498 -14.024 -13.551 1.00 25.88 397 CYS A CA 1
ATOM 3073 C C . CYS A 1 397 ? -16.611 -15.238 -13.854 1.00 25.88 397 CYS A C 1
ATOM 3075 O O . CYS A 1 397 ? -15.391 -15.165 -13.738 1.00 25.88 397 CYS A O 1
ATOM 3077 N N . ALA A 1 398 ? -17.234 -16.361 -14.219 1.00 23.86 398 ALA A N 1
ATOM 3078 C CA . ALA A 1 398 ? -16.555 -17.524 -14.779 1.00 23.86 398 ALA A CA 1
ATOM 3079 C C . ALA A 1 398 ? -17.146 -17.862 -16.161 1.00 23.86 398 ALA A C 1
ATOM 3081 O O . ALA A 1 398 ? -18.330 -18.162 -16.267 1.00 23.86 398 ALA A O 1
ATOM 3082 N N . CYS A 1 399 ? -16.264 -17.827 -17.167 1.00 24.31 399 CYS A N 1
ATOM 3083 C CA . CYS A 1 399 ? -16.297 -18.528 -18.460 1.00 24.31 399 CYS A CA 1
ATOM 3084 C C . CYS A 1 399 ? -17.411 -18.214 -19.480 1.00 24.31 399 CYS A C 1
ATOM 3086 O O . CYS A 1 399 ? -18.533 -18.666 -19.314 1.00 24.31 399 CYS A O 1
ATOM 3088 N N . THR A 1 400 ? -17.021 -17.622 -20.622 1.00 22.78 400 THR A N 1
ATOM 3089 C CA . THR A 1 400 ? -17.359 -18.106 -21.985 1.00 22.78 400 THR A CA 1
ATOM 3090 C C . THR A 1 400 ? -16.364 -17.559 -23.027 1.00 22.78 400 THR A C 1
ATOM 3092 O O . THR A 1 400 ? -15.828 -16.466 -22.860 1.00 22.78 400 THR A O 1
ATOM 3095 N N . ASP A 1 401 ? -16.116 -18.363 -24.063 1.00 25.81 401 ASP A N 1
ATOM 3096 C CA . ASP A 1 401 ? -15.001 -18.380 -25.027 1.00 25.81 401 ASP A CA 1
ATOM 3097 C C . ASP A 1 401 ? -14.939 -17.262 -26.095 1.00 25.81 401 ASP A C 1
ATOM 3099 O O . ASP A 1 401 ? -15.983 -16.771 -26.519 1.00 25.81 401 ASP A O 1
ATOM 3103 N N . ALA A 1 402 ? -13.725 -16.952 -26.608 1.00 24.44 402 ALA A N 1
ATOM 3104 C CA . ALA A 1 402 ? -13.380 -16.806 -28.050 1.00 24.44 402 ALA A CA 1
ATOM 3105 C C . ALA A 1 402 ? -11.928 -16.278 -28.314 1.00 24.44 402 ALA A C 1
ATOM 3107 O O . ALA A 1 402 ? -11.343 -15.647 -27.433 1.00 24.44 402 ALA A O 1
ATOM 3108 N N . PRO A 1 403 ? -11.324 -16.518 -29.511 1.00 28.12 403 PRO A N 1
ATOM 3109 C CA . PRO A 1 403 ? -9.865 -16.566 -29.726 1.00 28.12 403 PRO A CA 1
ATOM 3110 C C . PRO A 1 403 ? -9.239 -15.422 -30.579 1.00 28.12 403 PRO A C 1
ATOM 3112 O O . PRO A 1 403 ? -9.797 -15.065 -31.605 1.00 28.12 403 PRO A O 1
ATOM 3115 N N . GLN A 1 404 ? -8.028 -14.970 -30.178 1.00 26.50 404 GLN A N 1
ATOM 3116 C CA . GLN A 1 404 ? -6.911 -14.271 -30.897 1.00 26.50 404 GLN A CA 1
ATOM 3117 C C . GLN A 1 404 ? -7.160 -13.071 -31.865 1.00 26.50 404 GLN A C 1
ATOM 3119 O O . GLN A 1 404 ? -8.239 -12.928 -32.420 1.00 26.50 404 GLN A O 1
ATOM 3124 N N . PRO A 1 405 ? -6.127 -12.264 -32.234 1.00 32.34 405 PRO A N 1
ATOM 3125 C CA . PRO A 1 405 ? -4.908 -11.851 -31.519 1.00 32.34 405 PRO A CA 1
ATOM 3126 C C . PRO A 1 405 ? -4.850 -10.307 -31.374 1.00 32.34 405 PRO A C 1
ATOM 3128 O O . PRO A 1 405 ? -4.992 -9.580 -32.355 1.00 32.34 405 PRO A O 1
ATOM 3131 N N . ALA A 1 406 ? -4.612 -9.759 -30.174 1.00 22.75 406 ALA A N 1
ATOM 3132 C CA . ALA A 1 406 ? -4.590 -8.302 -29.989 1.00 22.75 406 ALA A CA 1
ATOM 3133 C C . ALA A 1 406 ? -3.511 -7.804 -29.017 1.00 22.75 406 ALA A C 1
ATOM 3135 O O . ALA A 1 406 ? -3.142 -8.460 -28.049 1.00 22.75 406 ALA A O 1
ATOM 3136 N N . SER A 1 407 ? -3.023 -6.610 -29.351 1.00 24.09 407 SER A N 1
ATOM 3137 C CA . SER A 1 407 ? -1.877 -5.862 -28.829 1.00 24.09 407 SER A CA 1
ATOM 3138 C C . SER A 1 407 ? -1.682 -5.822 -27.303 1.00 24.09 407 SER A C 1
ATOM 3140 O O . SER A 1 407 ? -2.612 -5.973 -26.514 1.00 24.09 407 SER A O 1
ATOM 3142 N N . VAL A 1 408 ? -0.443 -5.497 -26.912 1.00 26.98 408 VAL A N 1
ATOM 3143 C CA . VAL A 1 408 ? 0.116 -5.382 -25.547 1.00 26.98 408 VAL A CA 1
ATOM 3144 C C . VAL A 1 408 ? -0.726 -4.540 -24.562 1.00 26.98 408 VAL A C 1
ATOM 3146 O O . VAL A 1 408 ? -0.564 -4.686 -23.354 1.00 26.98 408 VAL A O 1
ATOM 3149 N N . PHE A 1 409 ? -1.667 -3.715 -25.034 1.00 26.45 409 PHE A N 1
ATOM 3150 C CA . PHE A 1 409 ? -2.605 -2.972 -24.181 1.00 26.45 409 PHE A CA 1
ATOM 3151 C C . PHE A 1 409 ? -3.823 -3.787 -23.704 1.00 26.45 409 PHE A C 1
ATOM 3153 O O . PHE A 1 409 ? -4.434 -3.426 -22.701 1.00 26.45 409 PHE A O 1
ATOM 3160 N N . SER A 1 410 ? -4.134 -4.923 -24.335 1.00 23.80 410 SER A N 1
ATOM 3161 C CA . SER A 1 410 ? -5.268 -5.783 -23.946 1.00 23.80 410 SER A CA 1
ATOM 3162 C C . SER A 1 410 ? -5.009 -6.597 -22.668 1.00 23.80 410 SER A C 1
ATOM 3164 O O . SER A 1 410 ? -5.944 -7.106 -22.059 1.00 23.80 410 SER A O 1
ATOM 3166 N N . CYS A 1 411 ? -3.757 -6.685 -22.202 1.00 23.97 411 CYS A N 1
ATOM 3167 C CA . CYS A 1 411 ? -3.409 -7.394 -20.962 1.00 23.97 411 CYS A CA 1
ATOM 3168 C C . CYS A 1 411 ? -3.701 -6.605 -19.673 1.00 23.97 411 CYS A C 1
ATOM 3170 O O . CYS A 1 411 ? -3.633 -7.184 -18.594 1.00 23.97 411 CYS A O 1
ATOM 3172 N N . LEU A 1 412 ? -4.027 -5.310 -19.752 1.00 27.69 412 LEU A N 1
ATOM 3173 C CA . LEU A 1 412 ? -4.331 -4.481 -18.573 1.00 27.69 412 LEU A CA 1
ATOM 3174 C C . LEU A 1 412 ? -5.789 -4.594 -18.096 1.00 27.69 412 LEU A C 1
ATOM 3176 O O . LEU A 1 412 ? -6.119 -4.054 -17.044 1.00 27.69 412 LEU A O 1
ATOM 3180 N N . ILE A 1 413 ? -6.647 -5.293 -18.849 1.00 26.98 413 ILE A N 1
ATOM 3181 C CA . ILE A 1 413 ? -8.096 -5.398 -18.590 1.00 26.98 413 ILE A CA 1
ATOM 3182 C C . ILE A 1 413 ? -8.565 -6.872 -18.557 1.00 26.98 413 ILE A C 1
ATOM 3184 O O . ILE A 1 413 ? -9.744 -7.152 -18.370 1.00 26.98 413 ILE A O 1
ATOM 3188 N N . ALA A 1 414 ? -7.658 -7.849 -18.660 1.00 19.94 414 ALA A N 1
ATOM 3189 C CA . ALA A 1 414 ? -8.024 -9.253 -18.473 1.00 19.94 414 ALA A CA 1
ATOM 3190 C C . ALA A 1 414 ? -8.154 -9.578 -16.966 1.00 19.94 414 ALA A C 1
ATOM 3192 O O . ALA A 1 414 ? -7.185 -9.388 -16.223 1.00 19.94 414 ALA A O 1
ATOM 3193 N N . PRO A 1 415 ? -9.321 -10.051 -16.490 1.00 26.86 415 PRO A N 1
ATOM 3194 C CA . PRO A 1 415 ? -9.479 -10.517 -15.120 1.00 26.86 415 PRO A CA 1
ATOM 3195 C C . PRO A 1 415 ? -8.733 -11.851 -14.964 1.00 26.86 415 PRO A C 1
ATOM 3197 O O . PRO A 1 415 ? -8.840 -12.724 -15.824 1.00 26.86 415 PRO A O 1
ATOM 3200 N N . ALA A 1 416 ? -7.958 -11.986 -13.888 1.00 29.73 416 ALA A N 1
ATOM 3201 C CA . ALA A 1 416 ? -7.338 -13.249 -13.483 1.00 29.73 416 ALA A CA 1
ATOM 3202 C C . ALA A 1 416 ? -8.250 -14.047 -12.544 1.00 29.73 416 ALA A C 1
ATOM 3204 O O . ALA A 1 416 ? -8.915 -13.403 -11.694 1.00 29.73 416 ALA A O 1
#

Radius of gyration: 35.23 Å; Cα contacts (8 Å, |Δi|>4): 303; chains: 1; bounding box: 82×67×121 Å

Foldseek 3Di:
DVVVLVPDDPVVVVVVVVVVVVVVVVVVVVVVVVVVVVVVVLVVLLVLLVVLLVLLLQLLVLLLVLLQLLLVCLLVVNPPSVVVNVVSVVSNVVSVVVSVVSVVVDPCCVLPPVLVVLVVVLNVLVVCVVVLVVCSNVSPPPSCSNVSSLVSNVSSLVSLVSSLVPNPDLLSSLVSQLVSLVSLLVSLVSNLCSLVVSCLSVVDDDPVSLVSNVVSVVSNVVSVVSNVVRDDPVVVVVVVVVCPDPVVVVVVVSVLVSVLLVLLVVLLVVLCVQVDDPHQVPLLVVCLQPVDVVSLVRNVVSLVSNVVSLVVNVVRPQFDPLLVVLSVLLNVLSVLSNVLSVVVNVVVVVPPPPDRSVPSRPGDCPSNVVSSVVSVPRDTRDSPVVVVCVVVVVPPDDDDDDDDDDDPVVVVPDDD

Solvent-accessible surface area (backbone atoms only — not comparable to full-atom values): 22901 Å² total; per-residue (Å²): 114,73,73,68,56,69,76,46,60,68,73,56,48,52,49,63,68,48,43,60,64,50,51,52,50,52,51,51,52,50,52,49,53,50,51,51,51,54,51,50,54,53,50,52,53,46,53,50,41,54,54,51,34,51,42,30,46,49,36,25,52,35,36,52,51,44,36,50,38,49,53,46,15,57,75,50,76,59,76,37,49,56,83,57,40,60,60,42,51,52,57,34,51,50,34,51,51,53,43,55,50,50,64,72,75,47,76,56,74,83,69,34,71,68,52,48,52,51,49,54,53,46,54,59,56,62,67,48,50,64,63,36,49,50,31,50,77,67,59,44,96,77,36,55,48,69,60,52,34,52,48,54,28,50,48,31,52,51,50,38,49,55,47,39,69,76,40,82,53,67,69,60,28,29,51,44,46,18,48,51,18,50,53,52,27,53,50,26,53,52,50,32,50,57,55,46,51,56,24,68,74,66,70,54,73,54,74,68,58,48,53,52,39,53,50,26,54,54,51,28,54,57,22,50,52,46,20,62,76,35,44,53,74,69,57,49,52,52,49,52,58,65,57,70,34,75,69,48,52,55,50,52,53,53,50,53,50,57,52,52,52,49,54,52,52,52,46,51,53,52,47,51,51,38,47,32,88,86,20,24,57,39,24,46,53,50,19,45,76,66,70,44,66,68,30,48,52,52,22,51,54,30,49,54,52,44,51,51,47,54,52,56,56,71,66,41,87,61,67,33,75,69,56,52,50,31,51,48,44,34,50,53,45,54,49,51,54,52,51,30,52,53,53,49,50,54,47,64,71,72,62,65,84,79,67,74,53,90,71,66,72,81,74,84,50,66,64,28,54,50,26,56,51,49,70,72,36,92,71,54,71,57,84,70,65,50,61,65,52,54,57,56,74,72,62,78,86,73,90,86,89,87,82,88,87,80,63,89,74,59,69,82,75,62,85,130

pLDDT: mean 82.23, std 19.44, range [19.94, 98.62]

Mean predicted aligned error: 11.68 Å

Nearest PDB structures (foldseek):
  4akk-assembly1_B  TM=5.577E-01  e=7.481E-07  Klebsiella oxytoca
  8w20-assembly1_A  TM=1.847E-01  e=3.533E+00  Streptomyces coelicolor A3(2)